Protein AF-0000000072192084 (afdb_homodimer)

Radius of gyration: 26.34 Å; Cα contacts (8 Å, |Δi|>4): 1152; chains: 2; bounding box: 73×74×56 Å

Structure (mmCIF, N/CA/C/O backbone):
data_AF-0000000072192084-model_v1
#
loop_
_entity.id
_entity.type
_entity.pdbx_description
1 polymer 'D-serine dehydratase transcriptional activator'
#
loop_
_atom_site.group_PDB
_atom_site.id
_atom_site.type_symbol
_atom_site.label_atom_id
_atom_site.label_alt_id
_atom_site.label_comp_id
_atom_site.label_asym_id
_atom_site.label_entity_id
_atom_site.label_seq_id
_atom_site.pdbx_PDB_ins_code
_atom_site.Cartn_x
_atom_site.Cartn_y
_atom_site.Cartn_z
_atom_site.occupancy
_atom_site.B_iso_or_equiv
_atom_site.auth_seq_id
_atom_site.auth_comp_id
_atom_site.auth_asym_id
_atom_site.auth_atom_id
_atom_site.pdbx_PDB_model_num
ATOM 1 N N . MET A 1 1 ? 14.867 45.25 11.344 1 29.34 1 MET A N 1
ATOM 2 C CA . MET A 1 1 ? 15.469 44.094 10.703 1 29.34 1 MET A CA 1
ATOM 3 C C . MET A 1 1 ? 16.25 43.25 11.711 1 29.34 1 MET A C 1
ATOM 5 O O . MET A 1 1 ? 17.375 43.625 12.086 1 29.34 1 MET A O 1
ATOM 9 N N . THR A 1 2 ? 15.602 42.5 12.602 1 37.41 2 THR A N 1
ATOM 10 C CA . THR A 1 2 ? 16.219 42.219 13.898 1 37.41 2 THR A CA 1
ATOM 11 C C . THR A 1 2 ? 17.281 41.125 13.766 1 37.41 2 THR A C 1
ATOM 13 O O . THR A 1 2 ? 17.266 40.344 12.82 1 37.41 2 THR A O 1
ATOM 16 N N . LEU A 1 3 ? 18.344 41.156 14.688 1 46.09 3 LEU A N 1
ATOM 17 C CA . LEU A 1 3 ? 19.484 40.25 14.844 1 46.09 3 LEU A CA 1
ATOM 18 C C . LEU A 1 3 ? 19.047 38.781 14.727 1 46.09 3 LEU A C 1
ATOM 20 O O . LEU A 1 3 ? 19.844 37.938 14.312 1 46.09 3 LEU A O 1
ATOM 24 N N . SER A 1 4 ? 17.906 38.469 15.125 1 44.84 4 SER A N 1
ATOM 25 C CA . SER A 1 4 ? 17.391 37.125 15.102 1 44.84 4 SER A CA 1
ATOM 26 C C . SER A 1 4 ? 17.047 36.656 13.688 1 44.84 4 SER A C 1
ATOM 28 O O . SER A 1 4 ? 17.266 35.5 13.32 1 44.84 4 SER A O 1
ATOM 30 N N . ASP A 1 5 ? 16.547 37.5 12.891 1 43.97 5 ASP A N 1
ATOM 31 C CA . ASP A 1 5 ? 16.25 37.219 11.492 1 43.97 5 ASP A CA 1
ATOM 32 C C . ASP A 1 5 ? 17.516 37.062 10.672 1 43.97 5 ASP A C 1
ATOM 34 O O . ASP A 1 5 ? 17.562 36.25 9.742 1 43.97 5 ASP A O 1
ATOM 38 N N . SER A 1 6 ? 18.547 37.812 10.938 1 44.81 6 SER A N 1
ATOM 39 C CA . SER A 1 6 ? 19.844 37.719 10.281 1 44.81 6 SER A CA 1
ATOM 40 C C . SER A 1 6 ? 20.531 36.375 10.609 1 44.81 6 SER A C 1
ATOM 42 O O . SER A 1 6 ? 21.156 35.781 9.742 1 44.81 6 SER A O 1
ATOM 44 N N . LYS A 1 7 ? 20.422 35.906 11.773 1 44.84 7 LYS A N 1
ATOM 45 C CA . LYS A 1 7 ? 20.984 34.625 12.203 1 44.84 7 LYS A CA 1
ATOM 46 C C . LYS A 1 7 ? 20.266 33.469 11.539 1 44.84 7 LYS A C 1
ATOM 48 O O . LYS A 1 7 ? 20.891 32.469 11.172 1 44.84 7 LYS A O 1
ATOM 53 N N . ASN A 1 8 ? 19.031 33.531 11.445 1 41.19 8 ASN A N 1
ATOM 54 C CA . ASN A 1 8 ? 18.266 32.5 10.773 1 41.19 8 ASN A CA 1
ATOM 55 C C . ASN A 1 8 ? 18.578 32.438 9.281 1 41.19 8 ASN A C 1
ATOM 57 O O . ASN A 1 8 ? 18.641 31.359 8.695 1 41.19 8 ASN A O 1
ATOM 61 N N . ARG A 1 9 ? 18.75 33.594 8.609 1 41.06 9 ARG A N 1
ATOM 62 C CA . ARG A 1 9 ? 19.188 33.656 7.219 1 41.06 9 ARG A CA 1
ATOM 63 C C . ARG A 1 9 ? 20.625 33.188 7.078 1 41.06 9 ARG A C 1
ATOM 65 O O . ARG A 1 9 ? 20.984 32.531 6.094 1 41.06 9 ARG A O 1
ATOM 72 N N . GLN A 1 10 ? 21.438 33.625 7.957 1 43.53 10 GLN A N 1
ATOM 73 C CA . GLN A 1 10 ? 22.812 33.125 7.957 1 43.53 10 GLN A CA 1
ATOM 74 C C . GLN A 1 10 ? 22.844 31.609 8.18 1 43.53 10 GLN A C 1
ATOM 76 O O . GLN A 1 10 ? 23.625 30.906 7.543 1 43.53 10 GLN A O 1
ATOM 81 N N . ARG A 1 11 ? 22 31.094 9 1 42.06 11 ARG A N 1
ATOM 82 C CA . ARG A 1 11 ? 21.891 29.656 9.211 1 42.06 11 ARG A CA 1
ATOM 83 C C . ARG A 1 11 ? 21.281 28.969 7.996 1 42.06 11 ARG A C 1
ATOM 85 O O . ARG A 1 11 ? 21.734 27.891 7.602 1 42.06 11 ARG A O 1
ATOM 92 N N . SER A 1 12 ? 20.312 29.5 7.461 1 42 12 SER A N 1
ATOM 93 C CA . SER A 1 12 ? 19.75 28.953 6.23 1 42 12 SER A CA 1
ATOM 94 C C . SER A 1 12 ? 20.766 29.016 5.09 1 42 12 SER A C 1
ATOM 96 O O . SER A 1 12 ? 20.859 28.078 4.281 1 42 12 SER A O 1
ATOM 98 N N . ARG A 1 13 ? 21.453 30.109 4.871 1 43 13 ARG A N 1
ATOM 99 C CA . ARG A 1 13 ? 22.531 30.219 3.898 1 43 13 ARG A CA 1
ATOM 100 C C . ARG A 1 13 ? 23.641 29.219 4.195 1 43 13 ARG A C 1
ATOM 102 O O . ARG A 1 13 ? 24.25 28.672 3.277 1 43 13 ARG A O 1
ATOM 109 N N . SER A 1 14 ? 23.875 29.078 5.441 1 46.94 14 SER A N 1
ATOM 110 C CA . SER A 1 14 ? 24.875 28.078 5.836 1 46.94 14 SER A CA 1
ATOM 111 C C . SER A 1 14 ? 24.406 26.672 5.496 1 46.94 14 SER A C 1
ATOM 113 O O . SER A 1 14 ? 25.203 25.859 5.016 1 46.94 14 SER A O 1
ATOM 115 N N . ILE A 1 15 ? 23.203 26.469 5.695 1 43.28 15 ILE A N 1
ATOM 116 C CA . ILE A 1 15 ? 22.672 25.156 5.348 1 43.28 15 ILE A CA 1
ATOM 117 C C . ILE A 1 15 ? 22.688 24.969 3.834 1 43.28 15 ILE A C 1
ATOM 119 O O . ILE A 1 15 ? 23.078 23.906 3.336 1 43.28 15 ILE A O 1
ATOM 123 N N . ALA A 1 16 ? 22.266 25.969 3.137 1 43.19 16 ALA A N 1
ATOM 124 C CA . ALA A 1 16 ? 22.375 25.891 1.683 1 43.19 16 ALA A CA 1
ATOM 125 C C . ALA A 1 16 ? 23.828 25.719 1.251 1 43.19 16 ALA A C 1
ATOM 127 O O . ALA A 1 16 ? 24.125 24.953 0.326 1 43.19 16 ALA A O 1
ATOM 128 N N . ARG A 1 17 ? 24.719 26.5 1.819 1 44.59 17 ARG A N 1
ATOM 129 C CA . ARG A 1 17 ? 26.141 26.344 1.537 1 44.59 17 ARG A CA 1
ATOM 130 C C . ARG A 1 17 ? 26.625 24.922 1.872 1 44.59 17 ARG A C 1
ATOM 132 O O . ARG A 1 17 ? 27.391 24.328 1.119 1 44.59 17 ARG A O 1
ATOM 139 N N . VAL A 1 18 ? 26.219 24.484 3 1 47.44 18 VAL A N 1
ATOM 140 C CA . VAL A 1 18 ? 26.594 23.125 3.393 1 47.44 18 VAL A CA 1
ATOM 141 C C . VAL A 1 18 ? 26.078 22.125 2.359 1 47.44 18 VAL A C 1
ATOM 143 O O . VAL A 1 18 ? 26.797 21.203 1.958 1 47.44 18 VAL A O 1
ATOM 146 N N . LEU A 1 19 ? 24.906 22.406 1.882 1 48.56 19 LEU A N 1
ATOM 147 C CA . LEU A 1 19 ? 24.297 21.484 0.919 1 48.56 19 LEU A CA 1
ATOM 148 C C . LEU A 1 19 ? 24.891 21.688 -0.47 1 48.56 19 LEU A C 1
ATOM 150 O O . LEU A 1 19 ? 24.859 20.797 -1.309 1 48.56 19 LEU A O 1
ATOM 154 N N . ASN A 1 20 ? 25.5 22.844 -0.678 1 44.41 20 ASN A N 1
ATOM 155 C CA . ASN A 1 20 ? 26.156 23.141 -1.949 1 44.41 20 ASN A CA 1
ATOM 156 C C . ASN A 1 20 ? 27.656 22.828 -1.895 1 44.41 20 ASN A C 1
ATOM 158 O O . ASN A 1 20 ? 28.328 22.844 -2.924 1 44.41 20 ASN A O 1
ATOM 162 N N . ASP A 1 21 ? 28.188 22.781 -0.711 1 47.84 21 ASP A N 1
ATOM 163 C CA . ASP A 1 21 ? 29.609 22.5 -0.53 1 47.84 21 ASP A CA 1
ATOM 164 C C . ASP A 1 21 ? 29.891 21 -0.552 1 47.84 21 ASP A C 1
ATOM 166 O O . ASP A 1 21 ? 29.297 20.25 0.234 1 47.84 21 ASP A O 1
ATOM 170 N N . ASP A 1 22 ? 30.656 20.594 -1.551 1 53.31 22 ASP A N 1
ATOM 171 C CA . ASP A 1 22 ? 31.031 19.188 -1.753 1 53.31 22 ASP A CA 1
ATOM 172 C C . ASP A 1 22 ? 31.516 18.562 -0.451 1 53.31 22 ASP A C 1
ATOM 174 O O . ASP A 1 22 ? 31.172 17.406 -0.144 1 53.31 22 ASP A O 1
ATOM 178 N N . ALA A 1 23 ? 32.375 19.359 0.241 1 59 23 ALA A N 1
ATOM 179 C CA . ALA A 1 23 ? 32.938 18.828 1.484 1 59 23 ALA A CA 1
ATOM 180 C C . ALA A 1 23 ? 31.844 18.578 2.516 1 59 23 ALA A C 1
ATOM 182 O O . ALA A 1 23 ? 31.891 17.562 3.225 1 59 23 ALA A O 1
ATOM 183 N N . SER A 1 24 ? 30.922 19.453 2.543 1 61.56 24 SER A N 1
ATOM 184 C CA . SER A 1 24 ? 29.844 19.328 3.506 1 61.56 24 SER A CA 1
ATOM 185 C C . SER A 1 24 ? 28.938 18.141 3.156 1 61.56 24 SER A C 1
ATOM 187 O O . SER A 1 24 ? 28.484 17.406 4.047 1 61.56 24 SER A O 1
ATOM 189 N N . LEU A 1 25 ? 28.859 17.953 1.891 1 59.41 25 LEU A N 1
ATOM 190 C CA . LEU A 1 25 ? 28.047 16.812 1.465 1 59.41 25 LEU A CA 1
ATOM 191 C C . LEU A 1 25 ? 28.75 15.5 1.812 1 59.41 25 LEU A C 1
ATOM 193 O O . LEU A 1 25 ? 28.078 14.539 2.217 1 59.41 25 LEU A O 1
ATOM 197 N N . ILE A 1 26 ? 30.047 15.516 1.639 1 63.47 26 ILE A N 1
ATOM 198 C CA . ILE A 1 26 ? 30.828 14.344 2.006 1 63.47 26 ILE A CA 1
ATOM 199 C C . ILE A 1 26 ? 30.734 14.109 3.514 1 63.47 26 ILE A C 1
ATOM 201 O O . ILE A 1 26 ? 30.641 12.969 3.967 1 63.47 26 ILE A O 1
ATOM 205 N N . ASN A 1 27 ? 30.781 15.242 4.281 1 74.62 27 ASN A N 1
ATOM 206 C CA . ASN A 1 27 ? 30.672 15.117 5.73 1 74.62 27 ASN A CA 1
ATOM 207 C C . ASN A 1 27 ? 29.312 14.609 6.156 1 74.62 27 ASN A C 1
ATOM 209 O O . ASN A 1 27 ? 29.203 13.812 7.09 1 74.62 27 ASN A O 1
ATOM 213 N N . ILE A 1 28 ? 28.375 15.062 5.363 1 69.94 28 ILE A N 1
ATOM 214 C CA . ILE A 1 28 ? 27.031 14.578 5.668 1 69.94 28 ILE A CA 1
ATOM 215 C C . ILE A 1 28 ? 26.938 13.086 5.363 1 69.94 28 ILE A C 1
ATOM 217 O O . ILE A 1 28 ? 26.344 12.328 6.133 1 69.94 28 ILE A O 1
ATOM 221 N N . LYS A 1 29 ? 27.531 12.742 4.246 1 67.31 29 LYS A N 1
ATOM 222 C CA . LYS A 1 29 ? 27.594 11.32 3.922 1 67.31 29 LYS A CA 1
ATOM 223 C C . LYS A 1 29 ? 28.344 10.547 5.004 1 67.31 29 LYS A C 1
ATOM 225 O O . LYS A 1 29 ? 27.906 9.477 5.422 1 67.31 29 LYS A O 1
ATOM 230 N N . THR A 1 30 ? 29.484 11.094 5.414 1 74.94 30 THR A N 1
ATOM 231 C CA . THR A 1 30 ? 30.266 10.461 6.469 1 74.94 30 THR A CA 1
ATOM 232 C C . THR A 1 30 ? 29.438 10.281 7.734 1 74.94 30 THR A C 1
ATOM 234 O O . THR A 1 30 ? 29.469 9.219 8.352 1 74.94 30 THR A O 1
ATOM 237 N N . PHE A 1 31 ? 28.672 11.297 8.102 1 81.69 31 PHE A N 1
ATOM 238 C CA . PHE A 1 31 ? 27.781 11.234 9.258 1 81.69 31 PHE A CA 1
ATOM 239 C C . PHE A 1 31 ? 26.75 10.117 9.094 1 81.69 31 PHE A C 1
ATOM 241 O O . PHE A 1 31 ? 26.547 9.312 10 1 81.69 31 PHE A O 1
ATOM 248 N N . ALA A 1 32 ? 26.234 10.219 7.938 1 71.69 32 ALA A N 1
ATOM 249 C CA . ALA A 1 32 ? 25.156 9.242 7.707 1 71.69 32 ALA A CA 1
ATOM 250 C C . ALA A 1 32 ? 25.688 7.816 7.82 1 71.69 32 ALA A C 1
ATOM 252 O O . ALA A 1 32 ? 25.031 6.945 8.391 1 71.69 32 ALA A O 1
ATOM 253 N N . ILE A 1 33 ? 26.844 7.527 7.371 1 71.12 33 ILE A N 1
ATOM 254 C CA . ILE A 1 33 ? 27.469 6.207 7.43 1 71.12 33 ILE A CA 1
ATOM 255 C C . ILE A 1 33 ? 27.844 5.883 8.867 1 71.12 33 ILE A C 1
ATOM 257 O O . ILE A 1 33 ? 27.609 4.77 9.344 1 71.12 33 ILE A O 1
ATOM 261 N N . ALA A 1 34 ? 28.375 6.824 9.539 1 79.81 34 ALA A N 1
ATOM 262 C CA . ALA A 1 34 ? 28.734 6.621 10.945 1 79.81 34 ALA A CA 1
ATOM 263 C C . ALA A 1 34 ? 27.484 6.352 11.789 1 79.81 34 ALA A C 1
ATOM 265 O O . ALA A 1 34 ? 27.516 5.52 12.703 1 79.81 34 ALA A O 1
ATOM 266 N N . ALA A 1 35 ? 26.484 7.105 11.469 1 77.31 35 ALA A N 1
ATOM 267 C CA . ALA A 1 35 ? 25.234 6.945 12.203 1 77.31 35 ALA A CA 1
ATOM 268 C C . ALA A 1 35 ? 24.625 5.566 11.953 1 77.31 35 ALA A C 1
ATOM 270 O O . ALA A 1 35 ? 23.984 4.996 12.836 1 77.31 35 ALA A O 1
ATOM 271 N N . ARG A 1 36 ? 24.844 5.168 10.75 1 68.38 36 ARG A N 1
ATOM 272 C CA . ARG A 1 36 ? 24.375 3.842 10.375 1 68.38 36 ARG A CA 1
ATOM 273 C C . ARG A 1 36 ? 25.094 2.754 11.156 1 68.38 36 ARG A C 1
ATOM 275 O O . ARG A 1 36 ? 24.484 1.812 11.648 1 68.38 36 ARG A O 1
ATOM 282 N N . TYR A 1 37 ? 26.344 2.826 11.336 1 68.88 37 TYR A N 1
ATOM 283 C CA . TYR A 1 37 ? 27.172 1.812 11.969 1 68.88 37 TYR A CA 1
ATOM 284 C C . TYR A 1 37 ? 27.281 2.051 13.477 1 68.88 37 TYR A C 1
ATOM 286 O O . TYR A 1 37 ? 27.703 1.162 14.219 1 68.88 37 TYR A O 1
ATOM 294 N N . MET A 1 38 ? 26.844 3.115 13.844 1 75.44 38 MET A N 1
ATOM 295 C CA . MET A 1 38 ? 27 3.564 15.219 1 75.44 38 MET A CA 1
ATOM 296 C C . MET A 1 38 ? 28.406 3.273 15.742 1 75.44 38 MET A C 1
ATOM 298 O O . MET A 1 38 ? 28.578 2.883 16.891 1 75.44 38 MET A O 1
ATOM 302 N N . SER A 1 39 ? 29.344 3.232 14.891 1 78.88 39 SER A N 1
ATOM 303 C CA . SER A 1 39 ? 30.766 3.043 15.156 1 78.88 39 SER A CA 1
ATOM 304 C C . SER A 1 39 ? 31.625 3.84 14.18 1 78.88 39 SER A C 1
ATOM 306 O O . SER A 1 39 ? 31.531 3.654 12.969 1 78.88 39 SER A O 1
ATOM 308 N N . PHE A 1 40 ? 32.5 4.699 14.719 1 83.69 40 PHE A N 1
ATOM 309 C CA . PHE A 1 40 ? 33.375 5.492 13.867 1 83.69 40 PHE A CA 1
ATOM 310 C C . PHE A 1 40 ? 34.438 4.609 13.203 1 83.69 40 PHE A C 1
ATOM 312 O O . PHE A 1 40 ? 34.781 4.836 12.047 1 83.69 40 PHE A O 1
ATOM 319 N N . LYS A 1 41 ? 34.781 3.553 13.953 1 83.56 41 LYS A N 1
ATOM 320 C CA . LYS A 1 41 ? 35.75 2.609 13.391 1 83.56 41 LYS A CA 1
ATOM 321 C C . LYS A 1 41 ? 35.125 1.85 12.211 1 83.56 41 LYS A C 1
ATOM 323 O O . LYS A 1 41 ? 35.781 1.719 11.164 1 83.56 41 LYS A O 1
ATOM 328 N N . ALA A 1 42 ? 33.969 1.425 12.398 1 80.12 42 ALA A N 1
ATOM 329 C CA . ALA A 1 42 ? 33.281 0.681 11.344 1 80.12 42 ALA A CA 1
ATOM 330 C C . ALA A 1 42 ? 32.969 1.579 10.156 1 80.12 42 ALA A C 1
ATOM 332 O O . ALA A 1 42 ? 33.125 1.158 9 1 80.12 42 ALA A O 1
ATOM 333 N N . ALA A 1 43 ? 32.594 2.77 10.391 1 78.88 43 ALA A N 1
ATOM 334 C CA . ALA A 1 43 ? 32.344 3.744 9.336 1 78.88 43 ALA A CA 1
ATOM 335 C C . ALA A 1 43 ? 33.594 4.051 8.555 1 78.88 43 ALA A C 1
ATOM 337 O O . ALA A 1 43 ? 33.562 4.16 7.324 1 78.88 43 ALA A O 1
ATOM 338 N N . ALA A 1 44 ? 34.625 4.105 9.266 1 84.19 44 ALA A N 1
ATOM 339 C CA . ALA A 1 44 ? 35.938 4.375 8.641 1 84.19 44 ALA A CA 1
ATOM 340 C C . ALA A 1 44 ? 36.312 3.256 7.676 1 84.19 44 ALA A C 1
ATOM 342 O O . ALA A 1 44 ? 36.75 3.52 6.551 1 84.19 44 ALA A O 1
ATOM 343 N N . ARG A 1 45 ? 36.125 2.1 8.148 1 77.19 45 ARG A N 1
ATOM 344 C CA . ARG A 1 45 ? 36.406 0.938 7.312 1 77.19 45 ARG A CA 1
ATOM 345 C C . ARG A 1 45 ? 35.531 0.945 6.055 1 77.19 45 ARG A C 1
ATOM 347 O O . ARG A 1 45 ? 36.031 0.687 4.957 1 77.19 45 ARG A O 1
ATOM 354 N N . HIS A 1 46 ? 34.375 1.35 6.242 1 71.56 46 HIS A N 1
ATOM 355 C CA . HIS A 1 46 ? 33.406 1.367 5.137 1 71.56 46 HIS A CA 1
ATOM 356 C C . HIS A 1 46 ? 33.75 2.467 4.137 1 71.56 46 HIS A C 1
ATOM 358 O O . HIS A 1 46 ? 33.625 2.273 2.926 1 71.56 46 HIS A O 1
ATOM 364 N N . LEU A 1 47 ? 34.188 3.52 4.543 1 70.62 47 LEU A N 1
ATOM 365 C CA . LEU A 1 47 ? 34.469 4.695 3.723 1 70.62 47 LEU A CA 1
ATOM 366 C C . LEU A 1 47 ? 35.875 4.695 3.199 1 70.62 47 LEU A C 1
ATOM 368 O O . LEU A 1 47 ? 36.25 5.539 2.377 1 70.62 47 LEU A O 1
ATOM 372 N N . GLY A 1 48 ? 36.656 3.658 3.682 1 78.88 48 GLY A N 1
ATOM 373 C CA . GLY A 1 48 ? 38.094 3.662 3.328 1 78.88 48 GLY A CA 1
ATOM 374 C C . GLY A 1 48 ? 38.844 4.832 3.926 1 78.88 48 GLY A C 1
ATOM 375 O O . GLY A 1 48 ? 39.719 5.414 3.27 1 78.88 48 GLY A O 1
ATOM 376 N N . LEU A 1 49 ? 38.406 5.188 5.027 1 81.56 49 LEU A N 1
ATOM 377 C CA . LEU A 1 49 ? 39 6.297 5.746 1 81.56 49 LEU A CA 1
ATOM 378 C C . LEU A 1 49 ? 39.594 5.828 7.078 1 81.56 49 LEU A C 1
ATOM 380 O O . LEU A 1 49 ? 39.344 4.691 7.496 1 81.56 49 LEU A O 1
ATOM 384 N N . THR A 1 50 ? 40.469 6.625 7.684 1 84.12 50 THR A N 1
ATOM 385 C CA . THR A 1 50 ? 40.875 6.387 9.062 1 84.12 50 THR A CA 1
ATOM 386 C C . THR A 1 50 ? 39.781 6.855 10.031 1 84.12 50 THR A C 1
ATOM 388 O O . THR A 1 50 ? 39 7.723 9.695 1 84.12 50 THR A O 1
ATOM 391 N N . SER A 1 51 ? 39.781 6.16 11.125 1 87.56 51 SER A N 1
ATOM 392 C CA . SER A 1 51 ? 38.844 6.562 12.156 1 87.56 51 SER A CA 1
ATOM 393 C C . SER A 1 51 ? 39 8.031 12.523 1 87.56 51 SER A C 1
ATOM 395 O O . SER A 1 51 ? 38.031 8.711 12.852 1 87.56 51 SER A O 1
ATOM 397 N N . GLY A 1 52 ? 40.219 8.461 12.492 1 88.38 52 GLY A N 1
ATOM 398 C CA . GLY A 1 52 ? 40.5 9.875 12.742 1 88.38 52 GLY A CA 1
ATOM 399 C C . GLY A 1 52 ? 39.844 10.789 11.719 1 88.38 52 GLY A C 1
ATOM 400 O O . GLY A 1 52 ? 39.281 11.828 12.07 1 88.38 52 GLY A O 1
ATOM 401 N N . ALA A 1 53 ? 39.938 10.414 10.477 1 83.75 53 ALA A N 1
ATOM 402 C CA . ALA A 1 53 ? 39.344 11.195 9.391 1 83.75 53 ALA A CA 1
ATOM 403 C C . ALA A 1 53 ? 37.844 11.258 9.523 1 83.75 53 ALA A C 1
ATOM 405 O O . ALA A 1 53 ? 37.219 12.312 9.305 1 83.75 53 ALA A O 1
ATOM 406 N N . VAL A 1 54 ? 37.281 10.156 9.867 1 87.5 54 VAL A N 1
ATOM 407 C CA . VAL A 1 54 ? 35.844 10.117 10.086 1 87.5 54 VAL A CA 1
ATOM 408 C C . VAL A 1 54 ? 35.469 11.055 11.234 1 87.5 54 VAL A C 1
ATOM 410 O O . VAL A 1 54 ? 34.531 11.844 11.125 1 87.5 54 VAL A O 1
ATOM 413 N N . SER A 1 55 ? 36.219 10.969 12.297 1 87.5 55 SER A N 1
ATOM 414 C CA . SER A 1 55 ? 36 11.828 13.453 1 87.5 55 SER A CA 1
ATOM 415 C C . SER A 1 55 ? 36.125 13.297 13.086 1 87.5 55 SER A C 1
ATOM 417 O O . SER A 1 55 ? 35.312 14.125 13.516 1 87.5 55 SER A O 1
ATOM 419 N N . HIS A 1 56 ? 37.062 13.539 12.328 1 88.19 56 HIS A N 1
ATOM 420 C CA . HIS A 1 56 ? 37.312 14.914 11.914 1 88.19 56 HIS A CA 1
ATOM 421 C C . HIS A 1 56 ? 36.188 15.438 11.031 1 88.19 56 HIS A C 1
ATOM 423 O O . HIS A 1 56 ? 35.75 16.578 11.188 1 88.19 56 HIS A O 1
ATOM 429 N N . ARG A 1 57 ? 35.781 14.664 10.062 1 83.31 57 ARG A N 1
ATOM 430 C CA . ARG A 1 57 ? 34.688 15.055 9.172 1 83.31 57 ARG A CA 1
ATOM 431 C C . ARG A 1 57 ? 33.406 15.328 9.953 1 83.31 57 ARG A C 1
ATOM 433 O O . ARG A 1 57 ? 32.688 16.297 9.672 1 83.31 57 ARG A O 1
ATOM 440 N N . ILE A 1 58 ? 33.156 14.453 10.906 1 86.5 58 ILE A N 1
ATOM 441 C CA . ILE A 1 58 ? 31.969 14.586 11.719 1 86.5 58 ILE A CA 1
ATOM 442 C C . ILE A 1 58 ? 32.062 15.844 12.586 1 86.5 58 ILE A C 1
ATOM 444 O O . ILE A 1 58 ? 31.094 16.594 12.695 1 86.5 58 ILE A O 1
ATOM 448 N N . ALA A 1 59 ? 33.219 16.016 13.148 1 86.38 59 ALA A N 1
ATOM 449 C CA . ALA A 1 59 ? 33.438 17.203 13.969 1 86.38 59 ALA A CA 1
ATOM 450 C C . ALA A 1 59 ? 33.281 18.484 13.141 1 86.38 59 ALA A C 1
ATOM 452 O O . ALA A 1 59 ? 32.688 19.453 13.617 1 86.38 59 ALA A O 1
ATOM 453 N N . ARG A 1 60 ? 33.812 18.406 11.992 1 82.12 60 ARG A N 1
ATOM 454 C CA . ARG A 1 60 ? 33.688 19.547 11.094 1 82.12 60 ARG A CA 1
ATOM 455 C C . ARG A 1 60 ? 32.219 19.812 10.75 1 82.12 60 ARG A C 1
ATOM 457 O O . ARG A 1 60 ? 31.766 20.953 10.727 1 82.12 60 ARG A O 1
ATOM 464 N N . LEU A 1 61 ? 31.516 18.781 10.406 1 78.88 61 LEU A N 1
ATOM 465 C CA . LEU A 1 61 ? 30.094 18.906 10.086 1 78.88 61 LEU A CA 1
ATOM 466 C C . LEU A 1 61 ? 29.328 19.469 11.266 1 78.88 61 LEU A C 1
ATOM 468 O O . LEU A 1 61 ? 28.5 20.375 11.094 1 78.88 61 LEU A O 1
ATOM 472 N N . GLU A 1 62 ? 29.609 18.953 12.445 1 82.25 62 GLU A N 1
ATOM 473 C CA . GLU A 1 62 ? 28.938 19.422 13.656 1 82.25 62 GLU A CA 1
ATOM 474 C C . GLU A 1 62 ? 29.234 20.891 13.922 1 82.25 62 GLU A C 1
ATOM 476 O O . GLU A 1 62 ? 28.359 21.656 14.328 1 82.25 62 GLU A O 1
ATOM 481 N N . LYS A 1 63 ? 30.438 21.234 13.633 1 80.56 63 LYS A N 1
ATOM 482 C CA . LYS A 1 63 ? 30.844 22.625 13.773 1 80.56 63 LYS A CA 1
ATOM 483 C C . LYS A 1 63 ? 30.094 23.516 12.781 1 80.56 63 LYS A C 1
ATOM 485 O O . LYS A 1 63 ? 29.625 24.594 13.141 1 80.56 63 LYS A O 1
ATOM 490 N N . GLU A 1 64 ? 30.062 23 11.586 1 71.94 64 GLU A N 1
ATOM 491 C CA . GLU A 1 64 ? 29.375 23.766 10.539 1 71.94 64 GLU A CA 1
ATOM 492 C C . GLU A 1 64 ? 27.891 23.922 10.859 1 71.94 64 GLU A C 1
ATOM 494 O O . GLU A 1 64 ? 27.312 24.984 10.594 1 71.94 64 GLU A O 1
ATOM 499 N N . LEU A 1 65 ? 27.359 22.859 11.398 1 69.69 65 LEU A N 1
ATOM 500 C CA . LEU A 1 65 ? 25.938 22.859 11.688 1 69.69 65 LEU A CA 1
ATOM 501 C C . LEU A 1 65 ? 25.641 23.562 13.008 1 69.69 65 LEU A C 1
ATOM 503 O O . LEU A 1 65 ? 24.531 24.016 13.242 1 69.69 65 LEU A O 1
ATOM 507 N N . GLY A 1 66 ? 26.672 23.609 13.875 1 71 66 GLY A N 1
ATOM 508 C CA . GLY A 1 66 ? 26.562 24.297 15.148 1 71 66 GLY A CA 1
ATOM 509 C C . GLY A 1 66 ? 25.953 23.438 16.234 1 71 66 GLY A C 1
ATOM 510 O O . GLY A 1 66 ? 25.562 23.953 17.297 1 71 66 GLY A O 1
ATOM 511 N N . PHE A 1 67 ? 25.688 22.188 15.992 1 72.88 67 PHE A N 1
ATOM 512 C CA . PHE A 1 67 ? 25.188 21.281 17.016 1 72.88 67 PHE A CA 1
ATOM 513 C C . PHE A 1 67 ? 25.75 19.875 16.812 1 72.88 67 PHE A C 1
ATOM 515 O O . PHE A 1 67 ? 26.078 19.484 15.695 1 72.88 67 PHE A O 1
ATOM 522 N N . PRO A 1 68 ? 25.844 19.109 17.969 1 81.12 68 PRO A N 1
ATOM 523 C CA . PRO A 1 68 ? 26.375 17.75 17.875 1 81.12 68 PRO A CA 1
ATOM 524 C C . PRO A 1 68 ? 25.375 16.781 17.234 1 81.12 68 PRO A C 1
ATOM 526 O O . PRO A 1 68 ? 24.172 16.969 17.344 1 81.12 68 PRO A O 1
ATOM 529 N N . LEU A 1 69 ? 26.016 15.906 16.484 1 82.81 69 LEU A N 1
ATOM 530 C CA . LEU A 1 69 ? 25.203 14.867 15.859 1 82.81 69 LEU A CA 1
ATOM 531 C C . LEU A 1 69 ? 25.359 13.539 16.609 1 82.81 69 LEU A C 1
ATOM 533 O O . LEU A 1 69 ? 24.484 12.672 16.5 1 82.81 69 LEU A O 1
ATOM 537 N N . PHE A 1 70 ? 26.438 13.367 17.312 1 86.19 70 PHE A N 1
ATOM 538 C CA . PHE A 1 70 ? 26.703 12.18 18.109 1 86.19 70 PHE A CA 1
ATOM 539 C C . PHE A 1 70 ? 26.922 12.547 19.578 1 86.19 70 PHE A C 1
ATOM 541 O O . PHE A 1 70 ? 27.453 13.617 19.875 1 86.19 70 PHE A O 1
ATOM 548 N N . ASN A 1 71 ? 26.297 11.648 20.391 1 80.06 71 ASN A N 1
ATOM 549 C CA . ASN A 1 71 ? 26.719 11.68 21.797 1 80.06 71 ASN A CA 1
ATOM 550 C C . ASN A 1 71 ? 28.016 10.891 22 1 80.06 71 ASN A C 1
ATOM 552 O O . ASN A 1 71 ? 28.109 9.727 21.594 1 80.06 71 ASN A O 1
ATOM 556 N N . ARG A 1 72 ? 29.141 11.508 22.109 1 62.78 72 ARG A N 1
ATOM 557 C CA . ARG A 1 72 ? 30.422 10.828 22.266 1 62.78 72 ARG A CA 1
ATOM 558 C C . ARG A 1 72 ? 30.672 10.469 23.734 1 62.78 72 ARG A C 1
ATOM 560 O O . ARG A 1 72 ? 31.094 11.312 24.531 1 62.78 72 ARG A O 1
ATOM 567 N N . LEU A 1 73 ? 29.875 9.57 24.188 1 59.78 73 LEU A N 1
ATOM 568 C CA . LEU A 1 73 ? 30.25 9.078 25.516 1 59.78 73 LEU A CA 1
ATOM 569 C C . LEU A 1 73 ? 31.438 8.117 25.422 1 59.78 73 LEU A C 1
ATOM 571 O O . LEU A 1 73 ? 31.734 7.602 24.344 1 59.78 73 LEU A O 1
ATOM 575 N N . THR A 1 74 ? 32.344 7.902 26.484 1 56.62 74 THR A N 1
ATOM 576 C CA . THR A 1 74 ? 33.594 7.125 26.562 1 56.62 74 THR A CA 1
ATOM 577 C C . THR A 1 74 ? 33.406 5.754 25.922 1 56.62 74 THR A C 1
ATOM 579 O O . THR A 1 74 ? 34.344 5.227 25.312 1 56.62 74 THR A O 1
ATOM 582 N N . ARG A 1 75 ? 32.25 4.992 26.078 1 57.16 75 ARG A N 1
ATOM 583 C CA . ARG A 1 75 ? 32.219 3.584 25.688 1 57.16 75 ARG A CA 1
ATOM 584 C C . ARG A 1 75 ? 31.172 3.34 24.609 1 57.16 75 ARG A C 1
ATOM 586 O O . ARG A 1 75 ? 31.062 2.229 24.078 1 57.16 75 ARG A O 1
ATOM 593 N N . ALA A 1 76 ? 30.328 4.355 24.234 1 62.06 76 ALA A N 1
ATOM 594 C CA . ALA A 1 76 ? 29.328 4.008 23.219 1 62.06 76 ALA A CA 1
ATOM 595 C C . ALA A 1 76 ? 28.953 5.227 22.375 1 62.06 76 ALA A C 1
ATOM 597 O O . ALA A 1 76 ? 28.891 6.348 22.891 1 62.06 76 ALA A O 1
ATOM 598 N N . VAL A 1 77 ? 28.938 5.121 20.906 1 70.62 77 VAL A N 1
ATOM 599 C CA . VAL A 1 77 ? 28.516 6.16 19.969 1 70.62 77 VAL A CA 1
ATOM 600 C C . VAL A 1 77 ? 27 6.125 19.797 1 70.62 77 VAL A C 1
ATOM 602 O O . VAL A 1 77 ? 26.422 5.066 19.562 1 70.62 77 VAL A O 1
ATOM 605 N N . SER A 1 78 ? 26.344 7.168 20.281 1 79.75 78 SER A N 1
ATOM 606 C CA . SER A 1 78 ? 24.906 7.305 20.047 1 79.75 78 SER A CA 1
ATOM 607 C C . SER A 1 78 ? 24.594 8.633 19.359 1 79.75 78 SER A C 1
ATOM 609 O O . SER A 1 78 ? 25.391 9.57 19.406 1 79.75 78 SER A O 1
ATOM 611 N N . LEU A 1 79 ? 23.516 8.656 18.641 1 78 79 LEU A N 1
ATOM 612 C CA . LEU A 1 79 ? 23.109 9.875 17.953 1 78 79 LEU A CA 1
ATOM 613 C C . LEU A 1 79 ? 22.406 10.836 18.906 1 78 79 LEU A C 1
ATOM 615 O O . LEU A 1 79 ? 21.688 10.398 19.812 1 78 79 LEU A O 1
ATOM 619 N N . THR A 1 80 ? 22.703 12.172 18.781 1 76.06 80 THR A N 1
ATOM 620 C CA . THR A 1 80 ? 21.859 13.195 19.391 1 76.06 80 THR A CA 1
ATOM 621 C C . THR A 1 80 ? 20.5 13.25 18.703 1 76.06 80 THR A C 1
ATOM 623 O O . THR A 1 80 ? 20.328 12.695 17.609 1 76.06 80 THR A O 1
ATOM 626 N N . PRO A 1 81 ? 19.547 13.867 19.312 1 64 81 PRO A N 1
ATOM 627 C CA . PRO A 1 81 ? 18.25 14.039 18.625 1 64 81 PRO A CA 1
ATOM 628 C C . PRO A 1 81 ? 18.391 14.727 17.266 1 64 81 PRO A C 1
ATOM 630 O O . PRO A 1 81 ? 17.719 14.344 16.312 1 64 81 PRO A O 1
ATOM 633 N N . GLU A 1 82 ? 19.25 15.688 17.203 1 65.06 82 GLU A N 1
ATOM 634 C CA . GLU A 1 82 ? 19.531 16.375 15.945 1 65.06 82 GLU A CA 1
ATOM 635 C C . GLU A 1 82 ? 20.188 15.43 14.938 1 65.06 82 GLU A C 1
ATOM 637 O O . GLU A 1 82 ? 19.875 15.484 13.742 1 65.06 82 GLU A O 1
ATOM 642 N N . GLY A 1 83 ? 21.062 14.609 15.484 1 73.25 83 GLY A N 1
ATOM 643 C CA . GLY A 1 83 ? 21.703 13.609 14.641 1 73.25 83 GLY A CA 1
ATOM 644 C C . GLY A 1 83 ? 20.703 12.625 14.039 1 73.25 83 GLY A C 1
ATOM 645 O O . GLY A 1 83 ? 20.812 12.273 12.859 1 73.25 83 GLY A O 1
ATOM 646 N N . GLU A 1 84 ? 19.828 12.25 14.797 1 67.12 84 GLU A N 1
ATOM 647 C CA . GLU A 1 84 ? 18.797 11.328 14.328 1 67.12 84 GLU A CA 1
ATOM 648 C C . GLU A 1 84 ? 17.953 11.961 13.227 1 67.12 84 GLU A C 1
ATOM 650 O O . GLU A 1 84 ? 17.672 11.328 12.211 1 67.12 84 GLU A O 1
ATOM 655 N N . ARG A 1 85 ? 17.609 13.141 13.414 1 59.62 85 ARG A N 1
ATOM 656 C CA . ARG A 1 85 ? 16.797 13.852 12.43 1 59.62 85 ARG A CA 1
ATOM 657 C C . ARG A 1 85 ? 17.562 14.031 11.125 1 59.62 85 ARG A C 1
ATOM 659 O O . ARG A 1 85 ? 17.016 13.836 10.039 1 59.62 85 ARG A O 1
ATOM 666 N N . LEU A 1 86 ? 18.828 14.461 11.305 1 63.72 86 LEU A N 1
ATOM 667 C CA . LEU A 1 86 ? 19.625 14.68 10.109 1 63.72 86 LEU A CA 1
ATOM 668 C C . LEU A 1 86 ? 19.859 13.367 9.367 1 63.72 86 LEU A C 1
ATOM 670 O O . LEU A 1 86 ? 19.844 13.328 8.141 1 63.72 86 LEU A O 1
ATOM 674 N N . ARG A 1 87 ? 20.141 12.391 10.172 1 64 87 ARG A N 1
ATOM 675 C CA . ARG A 1 87 ? 20.297 11.07 9.562 1 64 87 ARG A CA 1
ATOM 676 C C . ARG A 1 87 ? 19.078 10.695 8.75 1 64 87 ARG A C 1
ATOM 678 O O . ARG A 1 87 ? 19.188 10.266 7.598 1 64 87 ARG A O 1
ATOM 685 N N . ASP A 1 88 ? 18.047 10.93 9.305 1 56.44 88 ASP A N 1
ATOM 686 C CA . ASP A 1 88 ? 16.797 10.555 8.656 1 56.44 88 ASP A CA 1
ATOM 687 C C . ASP A 1 88 ? 16.562 11.375 7.387 1 56.44 88 ASP A C 1
ATOM 689 O O . ASP A 1 88 ? 16.156 10.836 6.355 1 56.44 88 ASP A O 1
ATOM 693 N N . VAL A 1 89 ? 16.875 12.633 7.441 1 53.16 89 VAL A N 1
ATOM 694 C CA . VAL A 1 89 ? 16.734 13.523 6.293 1 53.16 89 VAL A CA 1
ATOM 695 C C . VAL A 1 89 ? 17.75 13.133 5.215 1 53.16 89 VAL A C 1
ATOM 697 O O . VAL A 1 89 ? 17.422 13.109 4.027 1 53.16 89 VAL A O 1
ATOM 700 N N . TYR A 1 90 ? 18.953 12.852 5.637 1 51.5 90 TYR A N 1
ATOM 701 C CA . TYR A 1 90 ? 19.984 12.438 4.703 1 51.5 90 TYR A CA 1
ATOM 702 C C . TYR A 1 90 ? 19.609 11.141 4 1 51.5 90 TYR A C 1
ATOM 704 O O . TYR A 1 90 ? 19.719 11.031 2.775 1 51.5 90 TYR A O 1
ATOM 712 N N . LEU A 1 91 ? 19.234 10.234 4.785 1 49.28 91 LEU A N 1
ATOM 713 C CA . LEU A 1 91 ? 18.906 8.93 4.215 1 49.28 91 LEU A CA 1
ATOM 714 C C . LEU A 1 91 ? 17.781 9.055 3.193 1 49.28 91 LEU A C 1
ATOM 716 O O . LEU A 1 91 ? 17.844 8.445 2.119 1 49.28 91 LEU A O 1
ATOM 720 N N . ASN A 1 92 ? 16.953 9.836 3.529 1 49.03 92 ASN A N 1
ATOM 721 C CA . ASN A 1 92 ? 15.859 10.078 2.594 1 49.03 92 ASN A CA 1
ATOM 722 C C . ASN A 1 92 ? 16.328 10.828 1.356 1 49.03 92 ASN A C 1
ATOM 724 O O . ASN A 1 92 ? 15.938 10.508 0.235 1 49.03 92 ASN A O 1
ATOM 728 N N . ALA A 1 93 ? 17.094 11.836 1.612 1 47.5 93 ALA A N 1
ATOM 729 C CA . ALA A 1 93 ? 17.641 12.633 0.514 1 47.5 93 ALA A CA 1
ATOM 730 C C . ALA A 1 93 ? 18.609 11.82 -0.336 1 47.5 93 ALA A C 1
ATOM 732 O O . ALA A 1 93 ? 18.562 11.883 -1.567 1 47.5 93 ALA A O 1
ATOM 733 N N . PHE A 1 94 ? 19.516 11.148 0.293 1 44.53 94 PHE A N 1
ATOM 734 C CA . PHE A 1 94 ? 20.5 10.375 -0.444 1 44.53 94 PHE A CA 1
ATOM 735 C C . PHE A 1 94 ? 19.844 9.219 -1.182 1 44.53 94 PHE A C 1
ATOM 737 O O . PHE A 1 94 ? 20.25 8.859 -2.287 1 44.53 94 PHE A O 1
ATOM 744 N N . GLN A 1 95 ? 18.938 8.602 -0.49 1 43.69 95 GLN A N 1
ATOM 745 C CA . GLN A 1 95 ? 18.188 7.602 -1.252 1 43.69 95 GLN A CA 1
ATOM 746 C C . GLN A 1 95 ? 17.609 8.203 -2.529 1 43.69 95 GLN A C 1
ATOM 748 O O . GLN A 1 95 ? 17.672 7.586 -3.594 1 43.69 95 GLN A O 1
ATOM 753 N N . LYS A 1 96 ? 17.172 9.312 -2.314 1 45.47 96 LYS A N 1
ATOM 754 C CA . LYS A 1 96 ? 16.672 10.008 -3.496 1 45.47 96 LYS A CA 1
ATOM 755 C C . LYS A 1 96 ? 17.797 10.367 -4.453 1 45.47 96 LYS A C 1
ATOM 757 O O . LYS A 1 96 ? 17.656 10.234 -5.672 1 45.47 96 LYS A O 1
ATOM 762 N N . ILE A 1 97 ? 18.844 10.875 -3.951 1 42.16 97 ILE A N 1
ATOM 763 C CA . ILE A 1 97 ? 20.016 11.203 -4.766 1 42.16 97 ILE A CA 1
ATOM 764 C C . ILE A 1 97 ? 20.578 9.93 -5.391 1 42.16 97 ILE A C 1
ATOM 766 O O . ILE A 1 97 ? 20.891 9.906 -6.582 1 42.16 97 ILE A O 1
ATOM 770 N N . TYR A 1 98 ? 20.828 8.906 -4.625 1 39.53 98 TYR A N 1
ATOM 771 C CA . TYR A 1 98 ? 21.281 7.625 -5.164 1 39.53 98 TYR A CA 1
ATOM 772 C C . TYR A 1 98 ? 20.375 7.156 -6.289 1 39.53 98 TYR A C 1
ATOM 774 O O . TYR A 1 98 ? 20.844 6.742 -7.352 1 39.53 98 TYR A O 1
ATOM 782 N N . GLU A 1 99 ? 19.156 7.211 -5.918 1 43.22 99 GLU A N 1
ATOM 783 C CA . GLU A 1 99 ? 18.219 6.852 -6.973 1 43.22 99 GLU A CA 1
ATOM 784 C C . GLU A 1 99 ? 18.391 7.738 -8.203 1 43.22 99 GLU A C 1
ATOM 786 O O . GLU A 1 99 ? 18.375 7.254 -9.336 1 43.22 99 GLU A O 1
ATOM 791 N N . GLU A 1 100 ? 18.672 8.93 -7.844 1 40 100 GLU A N 1
ATOM 792 C CA . GLU A 1 100 ? 18.891 9.867 -8.938 1 40 100 GLU A CA 1
ATOM 793 C C . GLU A 1 100 ? 20.219 9.609 -9.633 1 40 100 GLU A C 1
ATOM 795 O O . GLU A 1 100 ? 20.297 9.625 -10.859 1 40 100 GLU A O 1
ATOM 800 N N . ILE A 1 101 ? 21.234 9.547 -8.867 1 37.12 101 ILE A N 1
ATOM 801 C CA . ILE A 1 101 ? 22.562 9.32 -9.445 1 37.12 101 ILE A CA 1
ATOM 802 C C . ILE A 1 101 ? 22.578 7.984 -10.18 1 37.12 101 ILE A C 1
ATOM 804 O O . ILE A 1 101 ? 23.125 7.883 -11.281 1 37.12 101 ILE A O 1
ATOM 808 N N . THR A 1 102 ? 22.141 6.953 -9.461 1 39.69 102 THR A N 1
ATOM 809 C CA . THR A 1 102 ? 22.062 5.668 -10.156 1 39.69 102 THR A CA 1
ATOM 810 C C . THR A 1 102 ? 21.297 5.816 -11.477 1 39.69 102 THR A C 1
ATOM 812 O O . THR A 1 102 ? 21.703 5.234 -12.484 1 39.69 102 THR A O 1
ATOM 815 N N . GLN A 1 103 ? 20.344 6.641 -11.234 1 42.03 103 GLN A N 1
ATOM 816 C CA . GLN A 1 103 ? 19.609 6.945 -12.461 1 42.03 103 GLN A CA 1
ATOM 817 C C . GLN A 1 103 ? 20.5 7.703 -13.453 1 42.03 103 GLN A C 1
ATOM 819 O O . GLN A 1 103 ? 20.422 7.461 -14.656 1 42.03 103 GLN A O 1
ATOM 824 N N . LEU A 1 104 ? 21.188 8.586 -12.914 1 38.16 104 LEU A N 1
ATOM 825 C CA . LEU A 1 104 ? 22.062 9.375 -13.773 1 38.16 104 LEU A CA 1
ATOM 826 C C . LEU A 1 104 ? 23.203 8.516 -14.328 1 38.16 104 LEU A C 1
ATOM 828 O O . LEU A 1 104 ? 23.656 8.734 -15.453 1 38.16 104 LEU A O 1
ATOM 832 N N . LEU A 1 105 ? 23.859 7.922 -13.438 1 35.31 105 LEU A N 1
ATOM 833 C CA . LEU A 1 105 ? 24.953 7.078 -13.883 1 35.31 105 LEU A CA 1
ATOM 834 C C . LEU A 1 105 ? 24.469 5.984 -14.82 1 35.31 105 LEU A C 1
ATOM 836 O O . LEU A 1 105 ? 25.25 5.406 -15.57 1 35.31 105 LEU A O 1
ATOM 840 N N . GLN A 1 106 ? 23.406 5.453 -14.453 1 38.5 106 GLN A N 1
ATOM 841 C CA . GLN A 1 106 ? 22.906 4.516 -15.453 1 38.5 106 GLN A CA 1
ATOM 842 C C . GLN A 1 106 ? 22.594 5.223 -16.766 1 38.5 106 GLN A C 1
ATOM 844 O O . GLN A 1 106 ? 21.578 5.922 -16.891 1 38.5 106 GLN A O 1
ATOM 849 N N . ASP A 1 107 ? 23.688 5.832 -17.219 1 39.94 107 ASP A N 1
ATOM 850 C CA . ASP A 1 107 ? 23.641 6.387 -18.562 1 39.94 107 ASP A CA 1
ATOM 851 C C . ASP A 1 107 ? 22.531 5.746 -19.391 1 39.94 107 ASP A C 1
ATOM 853 O O . ASP A 1 107 ? 21.766 6.445 -20.047 1 39.94 107 ASP A O 1
ATOM 857 N N . ASP A 1 108 ? 22.922 4.473 -19.953 1 42.19 108 ASP A N 1
ATOM 858 C CA . ASP A 1 108 ? 22.234 3.76 -21.031 1 42.19 108 ASP A CA 1
ATOM 859 C C . ASP A 1 108 ? 20.922 3.139 -20.531 1 42.19 108 ASP A C 1
ATOM 861 O O . ASP A 1 108 ? 20.188 2.527 -21.312 1 42.19 108 ASP A O 1
ATOM 865 N N . PHE A 1 109 ? 20.891 2.756 -19.234 1 48.31 109 PHE A N 1
ATOM 866 C CA . PHE A 1 109 ? 19.672 1.99 -19.016 1 48.31 109 PHE A CA 1
ATOM 867 C C . PHE A 1 109 ? 18.484 2.916 -18.75 1 48.31 109 PHE A C 1
ATOM 869 O O . PHE A 1 109 ? 18.594 3.846 -17.953 1 48.31 109 PHE A O 1
ATOM 876 N N . SER A 1 110 ? 17.719 3.197 -19.719 1 63.38 110 SER A N 1
ATOM 877 C CA . SER A 1 110 ? 16.438 3.891 -19.734 1 63.38 110 SER A CA 1
ATOM 878 C C . SER A 1 110 ? 15.547 3.434 -18.578 1 63.38 110 SER A C 1
ATOM 880 O O . SER A 1 110 ? 15.266 2.242 -18.453 1 63.38 110 SER A O 1
ATOM 882 N N . SER A 1 111 ? 15.797 4.07 -17.375 1 79.19 111 SER A N 1
ATOM 883 C CA . SER A 1 111 ? 14.93 3.73 -16.25 1 79.19 111 SER A CA 1
ATOM 884 C C . SER A 1 111 ? 13.617 4.512 -16.312 1 79.19 111 SER A C 1
ATOM 886 O O . SER A 1 111 ? 13.57 5.602 -16.875 1 79.19 111 SER A O 1
ATOM 888 N N . LEU A 1 112 ? 12.656 3.838 -15.867 1 88.06 112 LEU A N 1
ATOM 889 C CA . LEU A 1 112 ? 11.328 4.426 -15.758 1 88.06 112 LEU A CA 1
ATOM 890 C C . LEU A 1 112 ? 10.773 4.254 -14.344 1 88.06 112 LEU A C 1
ATOM 892 O O . LEU A 1 112 ? 10.641 3.127 -13.859 1 88.06 112 LEU A O 1
ATOM 896 N N . THR A 1 113 ? 10.578 5.344 -13.617 1 89.19 113 THR A N 1
ATOM 897 C CA . THR A 1 113 ? 9.953 5.312 -12.297 1 89.19 113 THR A CA 1
ATOM 898 C C . THR A 1 113 ? 8.461 5.609 -12.391 1 89.19 113 THR A C 1
ATOM 900 O O . THR A 1 113 ? 8.062 6.699 -12.82 1 89.19 113 THR A O 1
ATOM 903 N N . ILE A 1 114 ? 7.66 4.617 -11.977 1 94.06 114 ILE A N 1
ATOM 904 C CA . ILE A 1 114 ? 6.203 4.703 -12.031 1 94.06 114 ILE A CA 1
ATOM 905 C C . ILE A 1 114 ? 5.645 4.855 -10.617 1 94.06 114 ILE A C 1
ATOM 907 O O . ILE A 1 114 ? 5.988 4.082 -9.719 1 94.06 114 ILE A O 1
ATOM 911 N N . TYR A 1 115 ? 4.887 5.883 -10.398 1 93.62 115 TYR A N 1
ATOM 912 C CA . TYR A 1 115 ? 4.113 6.047 -9.172 1 93.62 115 TYR A CA 1
ATOM 913 C C . TYR A 1 115 ? 2.641 5.73 -9.406 1 93.62 115 TYR A C 1
ATOM 915 O O . TYR A 1 115 ? 2.041 6.211 -10.375 1 93.62 115 TYR A O 1
ATOM 923 N N . ALA A 1 116 ? 2.1 4.875 -8.57 1 95.81 116 ALA A N 1
ATOM 924 C CA . ALA A 1 116 ? 0.705 4.492 -8.766 1 95.81 116 ALA A CA 1
ATOM 925 C C . ALA A 1 116 ? -0.026 4.367 -7.434 1 95.81 116 ALA A C 1
ATOM 927 O O . ALA A 1 116 ? 0.59 4.07 -6.406 1 95.81 116 ALA A O 1
ATOM 928 N N . ALA A 1 117 ? -1.353 4.656 -7.539 1 93.94 117 ALA A N 1
ATOM 929 C CA . ALA A 1 117 ? -2.188 4.246 -6.41 1 93.94 117 ALA A CA 1
ATOM 930 C C . ALA A 1 117 ? -1.956 2.781 -6.059 1 93.94 117 ALA A C 1
ATOM 932 O O . ALA A 1 117 ? -1.834 1.935 -6.949 1 93.94 117 ALA A O 1
ATOM 933 N N . PRO A 1 118 ? -1.941 2.434 -4.754 1 94.94 118 PRO A N 1
ATOM 934 C CA . PRO A 1 118 ? -1.575 1.076 -4.34 1 94.94 118 PRO A CA 1
ATOM 935 C C . PRO A 1 118 ? -2.459 0.007 -4.977 1 94.94 118 PRO A C 1
ATOM 937 O O . PRO A 1 118 ? -1.953 -1.009 -5.461 1 94.94 118 PRO A O 1
ATOM 940 N N . SER A 1 119 ? -3.723 0.219 -4.984 1 97.25 119 SER A N 1
ATOM 941 C CA . SER A 1 119 ? -4.645 -0.783 -5.512 1 97.25 119 SER A CA 1
ATOM 942 C C . SER A 1 119 ? -4.406 -1.024 -6.996 1 97.25 119 SER A C 1
ATOM 944 O O . SER A 1 119 ? -4.422 -2.168 -7.457 1 97.25 119 SER A O 1
ATOM 946 N N . LEU A 1 120 ? -4.184 0.051 -7.738 1 97.38 120 LEU A N 1
ATOM 947 C CA . LEU A 1 120 ? -3.906 -0.072 -9.164 1 97.38 120 LEU A CA 1
ATOM 948 C C . LEU A 1 120 ? -2.594 -0.813 -9.406 1 97.38 120 LEU A C 1
ATOM 950 O O . LEU A 1 120 ? -2.512 -1.673 -10.281 1 97.38 120 LEU A O 1
ATOM 954 N N . ALA A 1 121 ? -1.578 -0.465 -8.664 1 97.5 121 ALA A N 1
ATOM 955 C CA . ALA A 1 121 ? -0.265 -1.088 -8.812 1 97.5 121 ALA A CA 1
ATOM 956 C C . ALA A 1 121 ? -0.342 -2.592 -8.562 1 97.5 121 ALA A C 1
ATOM 958 O O . ALA A 1 121 ? 0.106 -3.387 -9.391 1 97.5 121 ALA A O 1
ATOM 959 N N . LEU A 1 122 ? -0.959 -2.973 -7.473 1 96.19 122 LEU A N 1
ATOM 960 C CA . LEU A 1 122 ? -0.925 -4.355 -7.012 1 96.19 122 LEU A CA 1
ATOM 961 C C . LEU A 1 122 ? -1.878 -5.227 -7.824 1 96.19 122 LEU A C 1
ATOM 963 O O . LEU A 1 122 ? -1.553 -6.367 -8.156 1 96.19 122 LEU A O 1
ATOM 967 N N . ALA A 1 123 ? -3.023 -4.688 -8.164 1 97.12 123 ALA A N 1
ATOM 968 C CA . ALA A 1 123 ? -4.086 -5.523 -8.727 1 97.12 123 ALA A CA 1
ATOM 969 C C . ALA A 1 123 ? -4.035 -5.527 -10.25 1 97.12 123 ALA A C 1
ATOM 971 O O . ALA A 1 123 ? -4.578 -6.426 -10.891 1 97.12 123 ALA A O 1
ATOM 972 N N . TRP A 1 124 ? -3.404 -4.52 -10.844 1 97.75 124 TRP A N 1
ATOM 973 C CA . TRP A 1 124 ? -3.541 -4.402 -12.289 1 97.75 124 TRP A CA 1
ATOM 974 C C . TRP A 1 124 ? -2.184 -4.18 -12.945 1 97.75 124 TRP A C 1
ATOM 976 O O . TRP A 1 124 ? -1.811 -4.902 -13.875 1 97.75 124 TRP A O 1
ATOM 986 N N . LEU A 1 125 ? -1.393 -3.16 -12.484 1 98.12 125 LEU A N 1
ATOM 987 C CA . LEU A 1 125 ? -0.157 -2.773 -13.156 1 98.12 125 LEU A CA 1
ATOM 988 C C . LEU A 1 125 ? 0.889 -3.879 -13.047 1 98.12 125 LEU A C 1
ATOM 990 O O . LEU A 1 125 ? 1.381 -4.371 -14.062 1 98.12 125 LEU A O 1
ATOM 994 N N . ILE A 1 126 ? 1.217 -4.32 -11.867 1 96.94 126 ILE A N 1
ATOM 995 C CA . ILE A 1 126 ? 2.307 -5.258 -11.609 1 96.94 126 ILE A CA 1
ATOM 996 C C . ILE A 1 126 ? 2.029 -6.574 -12.336 1 96.94 126 ILE A C 1
ATOM 998 O O . ILE A 1 126 ? 2.898 -7.102 -13.031 1 96.94 126 ILE A O 1
ATOM 1002 N N . PRO A 1 127 ? 0.852 -7.086 -12.297 1 95.94 127 PRO A N 1
ATOM 1003 C CA . PRO A 1 127 ? 0.566 -8.352 -12.977 1 95.94 127 PRO A CA 1
ATOM 1004 C C . PRO A 1 127 ? 0.799 -8.281 -14.484 1 95.94 127 PRO A C 1
ATOM 1006 O O . PRO A 1 127 ? 1.009 -9.312 -15.133 1 95.94 127 PRO A O 1
ATOM 1009 N N . GLN A 1 128 ? 0.783 -7.074 -15.008 1 95.75 128 GLN A N 1
ATOM 1010 C CA . GLN A 1 128 ? 0.883 -6.93 -16.453 1 95.75 128 GLN A CA 1
ATOM 1011 C C . GLN A 1 128 ? 2.299 -6.547 -16.875 1 95.75 128 GLN A C 1
ATOM 1013 O O . GLN A 1 128 ? 2.627 -6.562 -18.062 1 95.75 128 GLN A O 1
ATOM 1018 N N . LEU A 1 129 ? 3.174 -6.262 -15.953 1 96.06 129 LEU A N 1
ATOM 1019 C CA . LEU A 1 129 ? 4.469 -5.66 -16.25 1 96.06 129 LEU A CA 1
ATOM 1020 C C . LEU A 1 129 ? 5.383 -6.664 -16.953 1 96.06 129 LEU A C 1
ATOM 1022 O O . LEU A 1 129 ? 6.355 -6.273 -17.594 1 96.06 129 LEU A O 1
ATOM 1026 N N . ASN A 1 130 ? 5.105 -7.953 -16.734 1 92.94 130 ASN A N 1
ATOM 1027 C CA . ASN A 1 130 ? 5.898 -8.938 -17.469 1 92.94 130 ASN A CA 1
ATOM 1028 C C . ASN A 1 130 ? 5.809 -8.719 -18.969 1 92.94 130 ASN A C 1
ATOM 1030 O O . ASN A 1 130 ? 6.812 -8.828 -19.688 1 92.94 130 ASN A O 1
ATOM 1034 N N . ASP A 1 131 ? 4.586 -8.453 -19.453 1 93 131 ASP A N 1
ATOM 1035 C CA . ASP A 1 131 ? 4.387 -8.148 -20.875 1 93 131 ASP A CA 1
ATOM 1036 C C . ASP A 1 131 ? 5.211 -6.938 -21.297 1 93 131 ASP A C 1
ATOM 1038 O O . ASP A 1 131 ? 5.859 -6.957 -22.344 1 93 131 ASP A O 1
ATOM 1042 N N . PHE A 1 132 ? 5.195 -5.922 -20.469 1 94.38 132 PHE A N 1
ATOM 1043 C CA . PHE A 1 132 ? 5.957 -4.715 -20.781 1 94.38 132 PHE A CA 1
ATOM 1044 C C . PHE A 1 132 ? 7.449 -5.016 -20.812 1 94.38 132 PHE A C 1
ATOM 1046 O O . PHE A 1 132 ? 8.156 -4.547 -21.703 1 94.38 132 PHE A O 1
ATOM 1053 N N . GLN A 1 133 ? 7.906 -5.723 -19.797 1 90.62 133 GLN A N 1
ATOM 1054 C CA . GLN A 1 133 ? 9.328 -6.027 -19.703 1 90.62 133 GLN A CA 1
ATOM 1055 C C . GLN A 1 133 ? 9.797 -6.852 -20.891 1 90.62 133 GLN A C 1
ATOM 1057 O O . GLN A 1 133 ? 10.938 -6.711 -21.344 1 90.62 133 GLN A O 1
ATOM 1062 N N . GLN A 1 134 ? 8.977 -7.711 -21.453 1 88.5 134 GLN A N 1
ATOM 1063 C CA . GLN A 1 134 ? 9.305 -8.484 -22.641 1 88.5 134 GLN A CA 1
ATOM 1064 C C . GLN A 1 134 ? 9.469 -7.578 -23.859 1 88.5 134 GLN A C 1
ATOM 1066 O O . GLN A 1 134 ? 10.336 -7.816 -24.703 1 88.5 134 GLN A O 1
ATOM 1071 N N . ARG A 1 135 ? 8.672 -6.551 -23.953 1 88.38 135 ARG A N 1
ATOM 1072 C CA . ARG A 1 135 ? 8.727 -5.605 -25.062 1 88.38 135 ARG A CA 1
ATOM 1073 C C . ARG A 1 135 ? 9.898 -4.641 -24.906 1 88.38 135 ARG A C 1
ATOM 1075 O O . ARG A 1 135 ? 10.5 -4.223 -25.891 1 88.38 135 ARG A O 1
ATOM 1082 N N . TYR A 1 136 ? 10.156 -4.332 -23.641 1 86.88 136 TYR A N 1
ATOM 1083 C CA . TYR A 1 136 ? 11.242 -3.41 -23.328 1 86.88 136 TYR A CA 1
ATOM 1084 C C . TYR A 1 136 ? 12.188 -4.012 -22.297 1 86.88 136 TYR A C 1
ATOM 1086 O O . TYR A 1 136 ? 12.305 -3.508 -21.188 1 86.88 136 TYR A O 1
ATOM 1094 N N . PRO A 1 137 ? 12.992 -4.953 -22.656 1 81.5 137 PRO A N 1
ATOM 1095 C CA . PRO A 1 137 ? 13.812 -5.723 -21.719 1 81.5 137 PRO A CA 1
ATOM 1096 C C . PRO A 1 137 ? 14.922 -4.883 -21.078 1 81.5 137 PRO A C 1
ATOM 1098 O O . PRO A 1 137 ? 15.406 -5.215 -20 1 81.5 137 PRO A O 1
ATOM 1101 N N . SER A 1 138 ? 15.305 -3.805 -21.766 1 77.06 138 SER A N 1
ATOM 1102 C CA . SER A 1 138 ? 16.422 -3.008 -21.266 1 77.06 138 SER A CA 1
ATOM 1103 C C . SER A 1 138 ? 15.945 -1.922 -20.312 1 77.06 138 SER A C 1
ATOM 1105 O O . SER A 1 138 ? 16.75 -1.241 -19.688 1 77.06 138 SER A O 1
ATOM 1107 N N . MET A 1 139 ? 14.688 -1.802 -20.219 1 83.19 139 MET A N 1
ATOM 1108 C CA . MET A 1 139 ? 14.148 -0.75 -19.359 1 83.19 139 MET A CA 1
ATOM 1109 C C . MET A 1 139 ? 14.141 -1.188 -17.891 1 83.19 139 MET A C 1
ATOM 1111 O O . MET A 1 139 ? 13.586 -2.236 -17.562 1 83.19 139 MET A O 1
ATOM 1115 N N . GLN A 1 140 ? 14.82 -0.399 -17.125 1 83.81 140 GLN A N 1
ATOM 1116 C CA . GLN A 1 140 ? 14.773 -0.625 -15.688 1 83.81 140 GLN A CA 1
ATOM 1117 C C . GLN A 1 140 ? 13.555 0.045 -15.055 1 83.81 140 GLN A C 1
ATOM 1119 O O . GLN A 1 140 ? 13.383 1.261 -15.172 1 83.81 140 GLN A O 1
ATOM 1124 N N . LEU A 1 141 ? 12.758 -0.787 -14.359 1 90.62 141 LEU A N 1
ATOM 1125 C CA . LEU A 1 141 ? 11.508 -0.26 -13.82 1 90.62 141 LEU A CA 1
ATOM 1126 C C . LEU A 1 141 ? 11.609 -0.07 -12.312 1 90.62 141 LEU A C 1
ATOM 1128 O O . LEU A 1 141 ? 12.172 -0.909 -11.609 1 90.62 141 LEU A O 1
ATOM 1132 N N . HIS A 1 142 ? 11.109 1.014 -11.828 1 89.62 142 HIS A N 1
ATOM 1133 C CA . HIS A 1 142 ? 10.883 1.291 -10.414 1 89.62 142 HIS A CA 1
ATOM 1134 C C . HIS A 1 142 ? 9.414 1.603 -10.141 1 89.62 142 HIS A C 1
ATOM 1136 O O . HIS A 1 142 ? 8.875 2.58 -10.672 1 89.62 142 HIS A O 1
ATOM 1142 N N . VAL A 1 143 ? 8.773 0.732 -9.336 1 94.25 143 VAL A N 1
ATOM 1143 C CA . VAL A 1 143 ? 7.363 0.937 -9.023 1 94.25 143 VAL A CA 1
ATOM 1144 C C . VAL A 1 143 ? 7.219 1.437 -7.59 1 94.25 143 VAL A C 1
ATOM 1146 O O . VAL A 1 143 ? 7.672 0.779 -6.648 1 94.25 143 VAL A O 1
ATOM 1149 N N . ARG A 1 144 ? 6.684 2.582 -7.473 1 91.56 144 ARG A N 1
ATOM 1150 C CA . ARG A 1 144 ? 6.363 3.189 -6.184 1 91.56 144 ARG A CA 1
ATOM 1151 C C . ARG A 1 144 ? 4.859 3.346 -6.012 1 91.56 144 ARG A C 1
ATOM 1153 O O . ARG A 1 144 ? 4.137 3.566 -6.984 1 91.56 144 ARG A O 1
ATOM 1160 N N . THR A 1 145 ? 4.438 3.211 -4.746 1 92.94 145 THR A N 1
ATOM 1161 C CA . THR A 1 145 ? 3.002 3.311 -4.496 1 92.94 145 THR A CA 1
ATOM 1162 C C . THR A 1 145 ? 2.711 4.348 -3.414 1 92.94 145 THR A C 1
ATOM 1164 O O . THR A 1 145 ? 3.553 4.602 -2.551 1 92.94 145 THR A O 1
ATOM 1167 N N . GLY A 1 146 ? 1.534 4.898 -3.551 1 89 146 GLY A N 1
ATOM 1168 C CA . GLY A 1 146 ? 1.063 5.848 -2.553 1 89 146 GLY A CA 1
ATOM 1169 C C . GLY A 1 146 ? -0.259 6.492 -2.922 1 89 146 GLY A C 1
ATOM 1170 O O . GLY A 1 146 ? -0.702 6.402 -4.07 1 89 146 GLY A O 1
ATOM 1171 N N . ASN A 1 147 ? -0.877 7.125 -1.932 1 84.56 147 ASN A N 1
ATOM 1172 C CA . ASN A 1 147 ? -2.174 7.762 -2.137 1 84.56 147 ASN A CA 1
ATOM 1173 C C . ASN A 1 147 ? -2.029 9.25 -2.418 1 84.56 147 ASN A C 1
ATOM 1175 O O . ASN A 1 147 ? -2.885 9.852 -3.07 1 84.56 147 ASN A O 1
ATOM 1179 N N . ALA A 1 148 ? -0.975 9.773 -1.934 1 74 148 ALA A N 1
ATOM 1180 C CA . ALA A 1 148 ? -0.802 11.219 -2.053 1 74 148 ALA A CA 1
ATOM 1181 C C . ALA A 1 148 ? -0.387 11.602 -3.469 1 74 148 ALA A C 1
ATOM 1183 O O . ALA A 1 148 ? 0.4 10.898 -4.105 1 74 148 ALA A O 1
ATOM 1184 N N . PRO A 1 149 ? -0.972 12.703 -3.941 1 72.94 149 PRO A N 1
ATOM 1185 C CA . PRO A 1 149 ? -0.445 13.188 -5.219 1 72.94 149 PRO A CA 1
ATOM 1186 C C . PRO A 1 149 ? 1.04 13.531 -5.152 1 72.94 149 PRO A C 1
ATOM 1188 O O . PRO A 1 149 ? 1.518 14.023 -4.125 1 72.94 149 PRO A O 1
ATOM 1191 N N . ILE A 1 150 ? 1.683 13.227 -6.215 1 72.06 150 ILE A N 1
ATOM 1192 C CA . ILE A 1 150 ? 3.117 13.484 -6.246 1 72.06 150 ILE A CA 1
ATOM 1193 C C . ILE A 1 150 ? 3.373 14.906 -6.746 1 72.06 150 ILE A C 1
ATOM 1195 O O . ILE A 1 150 ? 2.666 15.398 -7.625 1 72.06 150 ILE A O 1
ATOM 1199 N N . ASP A 1 151 ? 4.293 15.594 -6.035 1 62.28 151 ASP A N 1
ATOM 1200 C CA . ASP A 1 151 ? 4.816 16.859 -6.543 1 62.28 151 ASP A CA 1
ATOM 1201 C C . ASP A 1 151 ? 5.977 16.625 -7.512 1 62.28 151 ASP A C 1
ATOM 1203 O O . ASP A 1 151 ? 7.074 16.234 -7.094 1 62.28 151 ASP A O 1
ATOM 1207 N N . PHE A 1 152 ? 5.66 16.781 -8.805 1 60.78 152 PHE A N 1
ATOM 1208 C CA . PHE A 1 152 ? 6.664 16.516 -9.828 1 60.78 152 PHE A CA 1
ATOM 1209 C C . PHE A 1 152 ? 7.73 17.609 -9.828 1 60.78 152 PHE A C 1
ATOM 1211 O O . PHE A 1 152 ? 8.789 17.438 -10.445 1 60.78 152 PHE A O 1
ATOM 1218 N N . HIS A 1 153 ? 7.398 18.766 -9.32 1 54.5 153 HIS A N 1
ATOM 1219 C CA . HIS A 1 153 ? 8.344 19.891 -9.359 1 54.5 153 HIS A CA 1
ATOM 1220 C C . HIS A 1 153 ? 9.438 19.719 -8.312 1 54.5 153 HIS A C 1
ATOM 1222 O O . HIS A 1 153 ? 10.508 20.312 -8.422 1 54.5 153 HIS A O 1
ATOM 1228 N N . GLY A 1 154 ? 9.195 18.859 -7.496 1 49.41 154 GLY A N 1
ATOM 1229 C CA . GLY A 1 154 ? 10.242 18.688 -6.496 1 49.41 154 GLY A CA 1
ATOM 1230 C C . GLY A 1 154 ? 11.195 17.562 -6.82 1 49.41 154 GLY A C 1
ATOM 1231 O O . GLY A 1 154 ? 11.477 17.297 -7.988 1 49.41 154 GLY A O 1
ATOM 1232 N N . ASP A 1 155 ? 11.891 17.188 -5.938 1 43.41 155 ASP A N 1
ATOM 1233 C CA . ASP A 1 155 ? 12.906 16.141 -5.992 1 43.41 155 ASP A CA 1
ATOM 1234 C C . ASP A 1 155 ? 12.281 14.789 -6.328 1 43.41 155 ASP A C 1
ATOM 1236 O O . ASP A 1 155 ? 12.891 13.742 -6.086 1 43.41 155 ASP A O 1
ATOM 1240 N N . SER A 1 156 ? 11.148 14.977 -7.133 1 57.97 156 SER A N 1
ATOM 1241 C CA . SER A 1 156 ? 10.523 13.68 -7.387 1 57.97 156 SER A CA 1
ATOM 1242 C C . SER A 1 156 ? 11.195 12.961 -8.555 1 57.97 156 SER A C 1
ATOM 1244 O O . SER A 1 156 ? 11.523 13.594 -9.562 1 57.97 156 SER A O 1
ATOM 1246 N N . THR A 1 157 ? 11.664 11.812 -8.359 1 68.81 157 THR A N 1
ATOM 1247 C CA . THR A 1 157 ? 12.273 10.938 -9.352 1 68.81 157 THR A CA 1
A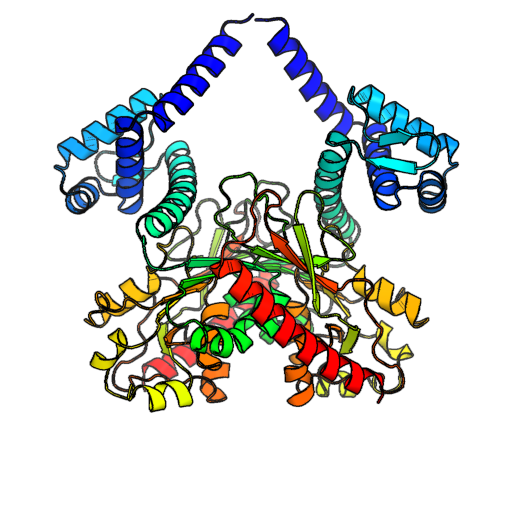TOM 1248 C C . THR A 1 157 ? 11.211 10.156 -10.117 1 68.81 157 THR A C 1
ATOM 1250 O O . THR A 1 157 ? 11.531 9.242 -10.875 1 68.81 157 THR A O 1
ATOM 1253 N N . VAL A 1 158 ? 9.977 10.664 -10.023 1 84.38 158 VAL A N 1
ATOM 1254 C CA . VAL A 1 158 ? 8.891 9.938 -10.664 1 84.38 158 VAL A CA 1
ATOM 1255 C C . VAL A 1 158 ? 8.711 10.43 -12.094 1 84.38 158 VAL A C 1
ATOM 1257 O O . VAL A 1 158 ? 8.641 11.641 -12.336 1 84.38 158 VAL A O 1
ATOM 1260 N N . ASP A 1 159 ? 8.734 9.492 -13.047 1 85.88 159 ASP A N 1
ATOM 1261 C CA . ASP A 1 159 ? 8.57 9.836 -14.453 1 85.88 159 ASP A CA 1
ATOM 1262 C C . ASP A 1 159 ? 7.09 9.953 -14.82 1 85.88 159 ASP A C 1
ATOM 1264 O O . ASP A 1 159 ? 6.723 10.766 -15.672 1 85.88 159 ASP A O 1
ATOM 1268 N N . VAL A 1 160 ? 6.305 9.141 -14.234 1 91.5 160 VAL A N 1
ATOM 1269 C CA . VAL A 1 160 ? 4.879 9.109 -14.555 1 91.5 160 VAL A CA 1
ATOM 1270 C C . VAL A 1 160 ? 4.086 8.648 -13.328 1 91.5 160 VAL A C 1
ATOM 1272 O O . VAL A 1 160 ? 4.523 7.75 -12.602 1 91.5 160 VAL A O 1
ATOM 1275 N N . ALA A 1 161 ? 2.988 9.281 -13.102 1 93.19 161 ALA A N 1
ATOM 1276 C CA . ALA A 1 161 ? 2.074 8.914 -12.023 1 93.19 161 ALA A CA 1
ATOM 1277 C C . ALA A 1 161 ? 0.759 8.375 -12.578 1 93.19 161 ALA A C 1
ATOM 1279 O O . ALA A 1 161 ? 0.231 8.906 -13.562 1 93.19 161 ALA A O 1
ATOM 1280 N N . LEU A 1 162 ? 0.301 7.266 -12.047 1 95.62 162 LEU A N 1
ATOM 1281 C CA . LEU A 1 162 ? -0.991 6.691 -12.406 1 95.62 162 LEU A CA 1
ATOM 1282 C C . LEU A 1 162 ? -2.023 6.953 -11.312 1 95.62 162 LEU A C 1
ATOM 1284 O O . LEU A 1 162 ? -1.887 6.457 -10.188 1 95.62 162 LEU A O 1
ATOM 1288 N N . TYR A 1 163 ? -3.092 7.668 -11.672 1 92 163 TYR A N 1
ATOM 1289 C CA . TYR A 1 163 ? -4.062 8.125 -10.68 1 92 163 TYR A CA 1
ATOM 1290 C C . TYR A 1 163 ? -5.457 7.594 -11 1 92 163 TYR A C 1
ATOM 1292 O O . TYR A 1 163 ? -5.77 7.305 -12.156 1 92 163 TYR A O 1
ATOM 1300 N N . TYR A 1 164 ? -6.238 7.387 -9.953 1 93.81 164 TYR A N 1
ATOM 1301 C CA . TYR A 1 164 ? -7.688 7.246 -10.039 1 93.81 164 TYR A CA 1
ATOM 1302 C C . TYR A 1 164 ? -8.383 8.578 -9.797 1 93.81 164 TYR A C 1
ATOM 1304 O O . TYR A 1 164 ? -8.438 9.062 -8.656 1 93.81 164 TYR A O 1
ATOM 1312 N N . ALA A 1 165 ? -8.828 9.195 -10.898 1 88.62 165 ALA A N 1
ATOM 1313 C CA . ALA A 1 165 ? -9.266 10.586 -10.789 1 88.62 165 ALA A CA 1
ATOM 1314 C C . ALA A 1 165 ? -10.422 10.875 -11.742 1 88.62 165 ALA A C 1
ATOM 1316 O O . ALA A 1 165 ? -10.719 10.07 -12.625 1 88.62 165 ALA A O 1
ATOM 1317 N N . GLU A 1 166 ? -11.164 11.953 -11.43 1 82.94 166 GLU A N 1
ATOM 1318 C CA . GLU A 1 166 ? -12.281 12.367 -12.281 1 82.94 166 GLU A CA 1
ATOM 1319 C C . GLU A 1 166 ? -11.781 13.078 -13.539 1 82.94 166 GLU A C 1
ATOM 1321 O O . GLU A 1 166 ? -12.422 13.008 -14.586 1 82.94 166 GLU A O 1
ATOM 1326 N N . SER A 1 167 ? -10.781 13.891 -13.352 1 75 167 SER A N 1
ATOM 1327 C CA . SER A 1 167 ? -10.32 14.664 -14.5 1 75 167 SER A CA 1
ATOM 1328 C C . SER A 1 167 ? -8.805 14.844 -14.477 1 75 167 SER A C 1
ATOM 1330 O O . SER A 1 167 ? -8.117 14.266 -13.633 1 75 167 SER A O 1
ATOM 1332 N N . HIS A 1 168 ? -8.5 15.656 -15.414 1 68.12 168 HIS A N 1
ATOM 1333 C CA . HIS A 1 168 ? -7.086 15.969 -15.594 1 68.12 168 HIS A CA 1
ATOM 1334 C C . HIS A 1 168 ? -6.492 16.594 -14.336 1 68.12 168 HIS A C 1
ATOM 1336 O O . HIS A 1 168 ? -7.184 17.297 -13.602 1 68.12 168 HIS A O 1
ATOM 1342 N N . VAL A 1 169 ? -5.273 16.031 -14.086 1 64.25 169 VAL A N 1
ATOM 1343 C CA . VAL A 1 169 ? -4.531 16.516 -12.922 1 64.25 169 VAL A CA 1
ATOM 1344 C C . VAL A 1 169 ? -3.916 17.875 -13.234 1 64.25 169 VAL A C 1
ATOM 1346 O O . VAL A 1 169 ? -3.219 18.047 -14.242 1 64.25 169 VAL A O 1
ATOM 1349 N N . SER A 1 170 ? -4.25 18.797 -12.461 1 62.78 170 SER A N 1
ATOM 1350 C CA . SER A 1 170 ? -3.807 20.156 -12.727 1 62.78 170 SER A CA 1
ATOM 1351 C C . SER A 1 170 ? -2.285 20.25 -12.742 1 62.78 170 SER A C 1
ATOM 1353 O O . SER A 1 170 ? -1.611 19.641 -11.906 1 62.78 170 SER A O 1
ATOM 1355 N N . GLY A 1 171 ? -1.784 21.016 -13.703 1 67.56 171 GLY A N 1
ATOM 1356 C CA . GLY A 1 171 ? -0.359 21.281 -13.789 1 67.56 171 GLY A CA 1
ATOM 1357 C C . GLY A 1 171 ? 0.43 20.172 -14.43 1 67.56 171 GLY A C 1
ATOM 1358 O O . GLY A 1 171 ? 1.644 20.281 -14.617 1 67.56 171 GLY A O 1
ATOM 1359 N N . LEU A 1 172 ? -0.291 19.172 -14.711 1 77.44 172 LEU A N 1
ATOM 1360 C CA . LEU A 1 172 ? 0.364 18.031 -15.344 1 77.44 172 LEU A CA 1
ATOM 1361 C C . LEU A 1 172 ? -0.308 17.672 -16.672 1 77.44 172 LEU A C 1
ATOM 1363 O O . LEU A 1 172 ? -1.467 18.031 -16.891 1 77.44 172 LEU A O 1
ATOM 1367 N N . THR A 1 173 ? 0.522 17.219 -17.594 1 85.94 173 THR A N 1
ATOM 1368 C CA . THR A 1 173 ? -0.096 16.516 -18.719 1 85.94 173 THR A CA 1
ATOM 1369 C C . THR A 1 173 ? -0.683 15.188 -18.266 1 85.94 173 THR A C 1
ATOM 1371 O O . THR A 1 173 ? -0.066 14.469 -17.484 1 85.94 173 THR A O 1
ATOM 1374 N N . SER A 1 174 ? -1.894 14.961 -18.672 1 90 174 SER A N 1
ATOM 1375 C CA . SER A 1 174 ? -2.541 13.719 -18.266 1 90 174 SER A CA 1
ATOM 1376 C C . SER A 1 174 ? -3.281 13.062 -19.422 1 90 174 SER A C 1
ATOM 1378 O O . SER A 1 174 ? -3.75 13.75 -20.328 1 90 174 SER A O 1
ATOM 1380 N N . ARG A 1 175 ? -3.338 11.75 -19.438 1 92 175 ARG A N 1
ATOM 1381 C CA . ARG A 1 175 ? -4.039 10.945 -20.438 1 92 175 ARG A CA 1
ATOM 1382 C C . ARG A 1 175 ? -4.828 9.82 -19.781 1 92 175 ARG A C 1
ATOM 1384 O O . ARG A 1 175 ? -4.273 9.031 -19.016 1 92 175 ARG A O 1
ATOM 1391 N N . LYS A 1 176 ? -6.137 9.844 -20.125 1 95.31 176 LYS A N 1
ATOM 1392 C CA . LYS A 1 176 ? -6.957 8.734 -19.656 1 95.31 176 LYS A CA 1
ATOM 1393 C C . LYS A 1 176 ? -6.57 7.426 -20.344 1 95.31 176 LYS A C 1
ATOM 1395 O O . LYS A 1 176 ? -6.367 7.402 -21.562 1 95.31 176 LYS A O 1
ATOM 1400 N N . PHE A 1 177 ? -6.426 6.242 -19.562 1 96.56 177 PHE A N 1
ATOM 1401 C CA . PHE A 1 177 ? -6.047 5.012 -20.25 1 96.56 177 PHE A CA 1
ATOM 1402 C C . PHE A 1 177 ? -6.988 3.871 -19.875 1 96.56 177 PHE A C 1
ATOM 1404 O O . PHE A 1 177 ? -6.977 2.818 -20.516 1 96.56 177 PHE A O 1
ATOM 1411 N N . MET A 1 178 ? -7.836 4 -18.922 1 97.12 178 MET A N 1
ATOM 1412 C CA . MET A 1 178 ? -8.664 2.881 -18.469 1 97.12 178 MET A CA 1
ATOM 1413 C C . MET A 1 178 ? -9.875 3.375 -17.688 1 97.12 178 MET A C 1
ATOM 1415 O O . MET A 1 178 ? -9.758 4.281 -16.859 1 97.12 178 MET A O 1
ATOM 1419 N N . ASP A 1 179 ? -11.016 2.846 -17.922 1 96.44 179 ASP A N 1
ATOM 1420 C CA . ASP A 1 179 ? -12.25 3.139 -17.188 1 96.44 179 ASP A CA 1
ATOM 1421 C C . ASP A 1 179 ? -12.438 2.18 -16.016 1 96.44 179 ASP A C 1
ATOM 1423 O O . ASP A 1 179 ? -11.648 1.245 -15.844 1 96.44 179 ASP A O 1
ATOM 1427 N N . GLU A 1 180 ? -13.469 2.514 -15.242 1 96.75 180 GLU A N 1
ATOM 1428 C CA . GLU A 1 180 ? -13.758 1.659 -14.094 1 96.75 180 GLU A CA 1
ATOM 1429 C C . GLU A 1 180 ? -15.258 1.6 -13.812 1 96.75 180 GLU A C 1
ATOM 1431 O O . GLU A 1 180 ? -16 2.506 -14.195 1 96.75 180 GLU A O 1
ATOM 1436 N N . ALA A 1 181 ? -15.68 0.531 -13.234 1 96.5 181 ALA A N 1
ATOM 1437 C CA . ALA A 1 181 ? -17.016 0.346 -12.656 1 96.5 181 ALA A CA 1
ATOM 1438 C C . ALA A 1 181 ? -16.922 -0.309 -11.273 1 96.5 181 ALA A C 1
ATOM 1440 O O . ALA A 1 181 ? -15.898 -0.907 -10.93 1 96.5 181 ALA A O 1
ATOM 1441 N N . THR A 1 182 ? -17.938 -0.065 -10.492 1 96.44 182 THR A N 1
ATOM 1442 C CA . THR A 1 182 ? -17.906 -0.587 -9.133 1 96.44 182 THR A CA 1
ATOM 1443 C C . THR A 1 182 ? -19.125 -1.476 -8.875 1 96.44 182 THR A C 1
ATOM 1445 O O . THR A 1 182 ? -20.156 -1.315 -9.508 1 96.44 182 THR A O 1
ATOM 1448 N N . LEU A 1 183 ? -19 -2.375 -7.977 1 95.19 183 LEU A N 1
ATOM 1449 C CA . LEU A 1 183 ? -20.109 -3.209 -7.504 1 95.19 183 LEU A CA 1
ATOM 1450 C C . LEU A 1 183 ? -19.797 -3.779 -6.121 1 95.19 183 LEU A C 1
ATOM 1452 O O . LEU A 1 183 ? -18.641 -4.055 -5.805 1 95.19 183 LEU A O 1
ATOM 1456 N N . PRO A 1 184 ? -20.828 -4.004 -5.285 1 97 184 PRO A N 1
ATOM 1457 C CA . PRO A 1 184 ? -20.594 -4.668 -4 1 97 184 PRO A CA 1
ATOM 1458 C C . PRO A 1 184 ? -20.109 -6.105 -4.156 1 97 184 PRO A C 1
ATOM 1460 O O . PRO A 1 184 ? -20.594 -6.832 -5.031 1 97 184 PRO A O 1
ATOM 1463 N N . VAL A 1 185 ? -19.109 -6.48 -3.326 1 97.75 185 VAL A N 1
ATOM 1464 C CA . VAL A 1 185 ? -18.578 -7.836 -3.383 1 97.75 185 VAL A CA 1
ATOM 1465 C C . VAL A 1 185 ? -18.297 -8.344 -1.969 1 97.75 185 VAL A C 1
ATOM 1467 O O . VAL A 1 185 ? -18.047 -7.551 -1.06 1 97.75 185 VAL A O 1
ATOM 1470 N N . CYS A 1 186 ? -18.391 -9.57 -1.771 1 98.25 186 CYS A N 1
ATOM 1471 C CA . CYS A 1 186 ? -18.031 -10.266 -0.539 1 98.25 186 CYS A CA 1
ATOM 1472 C C . CYS A 1 186 ? -17.641 -11.711 -0.821 1 98.25 186 CYS A C 1
ATOM 1474 O O . CYS A 1 186 ? -17.688 -12.156 -1.97 1 98.25 186 CYS A O 1
ATOM 1476 N N . SER A 1 187 ? -17.078 -12.375 0.183 1 98.06 187 SER A N 1
ATOM 1477 C CA . SER A 1 187 ? -16.812 -13.797 0.011 1 98.06 187 SER A CA 1
ATOM 1478 C C . SER A 1 187 ? -18.094 -14.602 -0.131 1 98.06 187 SER A C 1
ATOM 1480 O O . SER A 1 187 ? -19.141 -14.211 0.394 1 98.06 187 SER A O 1
ATOM 1482 N N . PRO A 1 188 ? -18.078 -15.758 -0.866 1 97.25 188 PRO A N 1
ATOM 1483 C CA . PRO A 1 188 ? -19.266 -16.625 -0.943 1 97.25 188 PRO A CA 1
ATOM 1484 C C . PRO A 1 188 ? -19.797 -17.016 0.432 1 97.25 188 PRO A C 1
ATOM 1486 O O . PRO A 1 188 ? -21 -17.031 0.65 1 97.25 188 PRO A O 1
ATOM 1489 N N . ARG A 1 189 ? -18.906 -17.328 1.299 1 96.38 189 ARG A N 1
ATOM 1490 C CA . ARG A 1 189 ? -19.297 -17.719 2.65 1 96.38 189 ARG A CA 1
ATOM 1491 C C . ARG A 1 189 ? -20.031 -16.594 3.357 1 96.38 189 ARG A C 1
ATOM 1493 O O . ARG A 1 189 ? -21.047 -16.812 4.02 1 96.38 189 ARG A O 1
ATOM 1500 N N . TYR A 1 190 ? -19.547 -15.391 3.229 1 96.69 190 TYR A N 1
ATOM 1501 C CA . TYR A 1 190 ? -20.172 -14.234 3.869 1 96.69 190 TYR A CA 1
ATOM 1502 C C . TYR A 1 190 ? -21.578 -14 3.314 1 96.69 190 TYR A C 1
ATOM 1504 O O . TYR A 1 190 ? -22.5 -13.68 4.066 1 96.69 190 TYR A O 1
ATOM 1512 N N . ALA A 1 191 ? -21.734 -14.094 1.993 1 96.69 191 ALA A N 1
ATOM 1513 C CA . ALA A 1 191 ? -23.031 -13.938 1.348 1 96.69 191 ALA A CA 1
ATOM 1514 C C . ALA A 1 191 ? -24.047 -14.93 1.908 1 96.69 191 ALA A C 1
ATOM 1516 O O . ALA A 1 191 ? -25.188 -14.562 2.184 1 96.69 191 ALA A O 1
ATOM 1517 N N . ARG A 1 192 ? -23.578 -16.141 2.068 1 96.12 192 ARG A N 1
ATOM 1518 C CA . ARG A 1 192 ? -24.453 -17.188 2.604 1 96.12 192 ARG A CA 1
ATOM 1519 C C . ARG A 1 192 ? -24.797 -16.906 4.062 1 96.12 192 ARG A C 1
ATOM 1521 O O . ARG A 1 192 ? -25.953 -17.016 4.461 1 96.12 192 ARG A O 1
ATOM 1528 N N . GLN A 1 193 ? -23.844 -16.594 4.812 1 94.88 193 GLN A N 1
ATOM 1529 C CA . GLN A 1 193 ? -24 -16.375 6.25 1 94.88 193 GLN A CA 1
ATOM 1530 C C . GLN A 1 193 ? -25.016 -15.258 6.527 1 94.88 193 GLN A C 1
ATOM 1532 O O . GLN A 1 193 ? -25.75 -15.312 7.52 1 94.88 193 GLN A O 1
ATOM 1537 N N . HIS A 1 194 ? -25.094 -14.289 5.684 1 95.5 194 HIS A N 1
ATOM 1538 C CA . HIS A 1 194 ? -25.938 -13.125 5.934 1 95.5 194 HIS A CA 1
ATOM 1539 C C . HIS A 1 194 ? -27.125 -13.094 4.977 1 95.5 194 HIS A C 1
ATOM 1541 O O . HIS A 1 194 ? -27.844 -12.094 4.898 1 95.5 194 HIS A O 1
ATOM 1547 N N . ASP A 1 195 ? -27.344 -14.172 4.188 1 95.19 195 ASP A N 1
ATOM 1548 C CA . ASP A 1 195 ? -28.438 -14.266 3.221 1 95.19 195 ASP A CA 1
ATOM 1549 C C . ASP A 1 195 ? -28.5 -13.023 2.34 1 95.19 195 ASP A C 1
ATOM 1551 O O . ASP A 1 195 ? -29.547 -12.383 2.227 1 95.19 195 ASP A O 1
ATOM 1555 N N . LEU A 1 196 ? -27.375 -12.672 1.732 1 94.38 196 LEU A N 1
ATOM 1556 C CA . LEU A 1 196 ? -27.234 -11.414 1.01 1 94.38 196 LEU A CA 1
ATOM 1557 C C . LEU A 1 196 ? -27.641 -11.578 -0.451 1 94.38 196 LEU A C 1
ATOM 1559 O O . LEU A 1 196 ? -28.016 -10.602 -1.104 1 94.38 196 LEU A O 1
ATOM 1563 N N . THR A 1 197 ? -27.5 -12.703 -1.045 1 94.12 197 THR A N 1
ATOM 1564 C CA . THR A 1 197 ? -27.734 -12.914 -2.471 1 94.12 197 THR A CA 1
ATOM 1565 C C . THR A 1 197 ? -29.156 -12.516 -2.85 1 94.12 197 THR A C 1
ATOM 1567 O O . THR A 1 197 ? -30.125 -13.172 -2.439 1 94.12 197 THR A O 1
ATOM 1570 N N . GLY A 1 198 ? -29.266 -11.438 -3.547 1 91.81 198 GLY A N 1
ATOM 1571 C CA . GLY A 1 198 ? -30.562 -10.961 -3.998 1 91.81 198 GLY A CA 1
ATOM 1572 C C . GLY A 1 198 ? -31.312 -10.188 -2.936 1 91.81 198 GLY A C 1
ATOM 1573 O O . GLY A 1 198 ? -32.469 -9.805 -3.137 1 91.81 198 GLY A O 1
ATOM 1574 N N . HIS A 1 199 ? -30.656 -9.953 -1.795 1 91.88 199 HIS A N 1
ATOM 1575 C CA . HIS A 1 199 ? -31.328 -9.289 -0.684 1 91.88 199 HIS A CA 1
ATOM 1576 C C . HIS A 1 199 ? -30.531 -8.086 -0.197 1 91.88 199 HIS A C 1
ATOM 1578 O O . HIS A 1 199 ? -30 -8.094 0.917 1 91.88 199 HIS A O 1
ATOM 1584 N N . PRO A 1 200 ? -30.578 -6.988 -0.948 1 89.81 200 PRO A N 1
ATOM 1585 C CA . PRO A 1 200 ? -29.844 -5.785 -0.543 1 89.81 200 PRO A CA 1
ATOM 1586 C C . PRO A 1 200 ? -30.344 -5.207 0.779 1 89.81 200 PRO A C 1
ATOM 1588 O O . PRO A 1 200 ? -29.625 -4.477 1.454 1 89.81 200 PRO A O 1
ATOM 1591 N N . GLU A 1 201 ? -31.531 -5.516 1.183 1 88.25 201 GLU A N 1
ATOM 1592 C CA . GLU A 1 201 ? -32.125 -5.027 2.428 1 88.25 201 GLU A CA 1
ATOM 1593 C C . GLU A 1 201 ? -31.391 -5.582 3.641 1 88.25 201 GLU A C 1
ATOM 1595 O O . GLU A 1 201 ? -31.547 -5.078 4.754 1 88.25 201 GLU A O 1
ATOM 1600 N N . ASN A 1 202 ? -30.594 -6.688 3.445 1 93.19 202 ASN A N 1
ATOM 1601 C CA . ASN A 1 202 ? -29.828 -7.281 4.535 1 93.19 202 ASN A CA 1
ATOM 1602 C C . ASN A 1 202 ? -28.484 -6.59 4.715 1 93.19 202 ASN A C 1
ATOM 1604 O O . ASN A 1 202 ? -27.75 -6.883 5.668 1 93.19 202 ASN A O 1
ATOM 1608 N N . LEU A 1 203 ? -28.109 -5.605 3.904 1 92.69 203 LEU A N 1
ATOM 1609 C CA . LEU A 1 203 ? -26.812 -4.922 3.916 1 92.69 203 LEU A CA 1
ATOM 1610 C C . LEU A 1 203 ? -26.594 -4.223 5.25 1 92.69 203 LEU A C 1
ATOM 1612 O O . LEU A 1 203 ? -25.469 -4.215 5.77 1 92.69 203 LEU A O 1
ATOM 1616 N N . PRO A 1 204 ? -27.641 -3.676 5.887 1 88.56 204 PRO A N 1
ATOM 1617 C CA . PRO A 1 204 ? -27.422 -2.977 7.152 1 88.56 204 PRO A CA 1
ATOM 1618 C C . PRO A 1 204 ? -26.922 -3.904 8.258 1 88.56 204 PRO A C 1
ATOM 1620 O O . PRO A 1 204 ? -26.344 -3.439 9.25 1 88.56 204 PRO A O 1
ATOM 1623 N N . ALA A 1 205 ? -27.141 -5.168 8.125 1 89.5 205 ALA A N 1
ATOM 1624 C CA . ALA A 1 205 ? -26.688 -6.141 9.117 1 89.5 205 ALA A CA 1
ATOM 1625 C C . ALA A 1 205 ? -25.234 -6.547 8.867 1 89.5 205 ALA A C 1
ATOM 1627 O O . ALA A 1 205 ? -24.625 -7.23 9.688 1 89.5 205 ALA A O 1
ATOM 1628 N N . CYS A 1 206 ? -24.672 -6.051 7.816 1 93.06 206 CYS A N 1
ATOM 1629 C CA . CYS A 1 206 ? -23.328 -6.449 7.41 1 93.06 206 CYS A CA 1
ATOM 1630 C C . CYS A 1 206 ? -22.312 -5.383 7.781 1 93.06 206 CYS A C 1
ATOM 1632 O O . CYS A 1 206 ? -22.688 -4.27 8.164 1 93.06 206 CYS A O 1
ATOM 1634 N N . THR A 1 207 ? -21.062 -5.836 7.797 1 93.38 207 THR A N 1
ATOM 1635 C CA . THR A 1 207 ? -19.953 -4.906 7.922 1 93.38 207 THR A CA 1
ATOM 1636 C C . THR A 1 207 ? -19.547 -4.363 6.555 1 93.38 207 THR A C 1
ATOM 1638 O O . THR A 1 207 ? -19.203 -5.129 5.652 1 93.38 207 THR A O 1
ATOM 1641 N N . LEU A 1 208 ? -19.656 -3.045 6.398 1 94.44 208 LEU A N 1
ATOM 1642 C CA . LEU A 1 208 ? -19.188 -2.434 5.16 1 94.44 208 LEU A CA 1
ATOM 1643 C C . LEU A 1 208 ? -17.703 -2.115 5.242 1 94.44 208 LEU A C 1
ATOM 1645 O O . LEU A 1 208 ? -17.234 -1.607 6.262 1 94.44 208 LEU A O 1
ATOM 1649 N N . LEU A 1 209 ? -17 -2.537 4.262 1 96.88 209 LEU A N 1
ATOM 1650 C CA . LEU A 1 209 ? -15.562 -2.279 4.16 1 96.88 209 LEU A CA 1
ATOM 1651 C C . LEU A 1 209 ? -15.289 -1.064 3.279 1 96.88 209 LEU A C 1
ATOM 1653 O O . LEU A 1 209 ? -15.531 -1.101 2.072 1 96.88 209 LEU A O 1
ATOM 1657 N N . HIS A 1 210 ? -14.742 0 3.92 1 93.25 210 HIS A N 1
ATOM 1658 C CA . HIS A 1 210 ? -14.594 1.269 3.215 1 93.25 210 HIS A CA 1
ATOM 1659 C C . HIS A 1 210 ? -13.141 1.522 2.836 1 93.25 210 HIS A C 1
ATOM 1661 O O . HIS A 1 210 ? -12.227 1.214 3.607 1 93.25 210 HIS A O 1
ATOM 1667 N N . ASP A 1 211 ? -12.953 1.98 1.613 1 94.25 211 ASP A N 1
ATOM 1668 C CA . ASP A 1 211 ? -11.719 2.672 1.262 1 94.25 211 ASP A CA 1
ATOM 1669 C C . ASP A 1 211 ? -11.773 4.141 1.667 1 94.25 211 ASP A C 1
ATOM 1671 O O . ASP A 1 211 ? -12.438 4.945 1.011 1 94.25 211 ASP A O 1
ATOM 1675 N N . SER A 1 212 ? -11.008 4.488 2.709 1 88.38 212 SER A N 1
ATOM 1676 C CA . SER A 1 212 ? -11.07 5.84 3.258 1 88.38 212 SER A CA 1
ATOM 1677 C C . SER A 1 212 ? -10.234 6.812 2.436 1 88.38 212 SER A C 1
ATOM 1679 O O . SER A 1 212 ? -10.211 8.008 2.715 1 88.38 212 SER A O 1
ATOM 1681 N N . ALA A 1 213 ? -9.531 6.309 1.498 1 87.69 213 ALA A N 1
ATOM 1682 C CA . ALA A 1 213 ? -8.719 7.113 0.585 1 87.69 213 ALA A CA 1
ATOM 1683 C C . ALA A 1 213 ? -8.992 6.734 -0.868 1 87.69 213 ALA A C 1
ATOM 1685 O O . ALA A 1 213 ? -8.062 6.547 -1.652 1 87.69 213 ALA A O 1
ATOM 1686 N N . ALA A 1 214 ? -10.281 6.621 -1.194 1 87.12 214 ALA A N 1
ATOM 1687 C CA . ALA A 1 214 ? -10.695 6.145 -2.508 1 87.12 214 ALA A CA 1
ATOM 1688 C C . ALA A 1 214 ? -10.148 7.035 -3.619 1 87.12 214 ALA A C 1
ATOM 1690 O O . ALA A 1 214 ? -9.789 6.547 -4.695 1 87.12 214 ALA A O 1
ATOM 1691 N N . TRP A 1 215 ? -10.109 8.18 -3.486 1 79.38 215 TRP A N 1
ATOM 1692 C CA . TRP A 1 215 ? -9.461 9.18 -4.328 1 79.38 215 TRP A CA 1
ATOM 1693 C C . TRP A 1 215 ? -9.016 10.383 -3.5 1 79.38 215 TRP A C 1
ATOM 1695 O O . TRP A 1 215 ? -9.25 10.438 -2.291 1 79.38 215 TRP A O 1
ATOM 1705 N N . HIS A 1 216 ? -8.227 11.148 -4.215 1 71.19 216 HIS A N 1
ATOM 1706 C CA . HIS A 1 216 ? -7.676 12.289 -3.488 1 71.19 216 HIS A CA 1
ATOM 1707 C C . HIS A 1 216 ? -8.781 13.133 -2.859 1 71.19 216 HIS A C 1
ATOM 1709 O O . HIS A 1 216 ? -9.719 13.539 -3.543 1 71.19 216 HIS A O 1
ATOM 1715 N N . TYR A 1 217 ? -8.891 13.266 -1.557 1 63.44 217 TYR A N 1
ATOM 1716 C CA . TYR A 1 217 ? -9.781 14.086 -0.751 1 63.44 217 TYR A CA 1
ATOM 1717 C C . TYR A 1 217 ? -11.164 13.453 -0.634 1 63.44 217 TYR A C 1
ATOM 1719 O O . TYR A 1 217 ? -12.148 14.141 -0.37 1 63.44 217 TYR A O 1
ATOM 1727 N N . ALA A 1 218 ? -11.18 12.219 -0.91 1 72.69 218 ALA A N 1
ATOM 1728 C CA . ALA A 1 218 ? -12.461 11.523 -0.763 1 72.69 218 ALA A CA 1
ATOM 1729 C C . ALA A 1 218 ? -12.867 11.43 0.705 1 72.69 218 ALA A C 1
ATOM 1731 O O . ALA A 1 218 ? -12.016 11.25 1.579 1 72.69 218 ALA A O 1
ATOM 1732 N N . ALA A 1 219 ? -14.172 11.617 0.95 1 72.38 219 ALA A N 1
ATOM 1733 C CA . ALA A 1 219 ? -14.68 11.266 2.271 1 72.38 219 ALA A CA 1
ATOM 1734 C C . ALA A 1 219 ? -14.492 9.773 2.551 1 72.38 219 ALA A C 1
ATOM 1736 O O . ALA A 1 219 ? -14.352 8.977 1.621 1 72.38 219 ALA A O 1
ATOM 1737 N N . THR A 1 220 ? -14.516 9.344 3.791 1 76.94 220 THR A N 1
ATOM 1738 C CA . THR A 1 220 ? -14.266 7.98 4.25 1 76.94 220 THR A CA 1
ATOM 1739 C C . THR A 1 220 ? -15.203 6.996 3.557 1 76.94 220 THR A C 1
ATOM 1741 O O . THR A 1 220 ? -14.789 5.887 3.203 1 76.94 220 THR A O 1
ATOM 1744 N N . THR A 1 221 ? -16.422 7.453 3.369 1 82 221 THR A N 1
ATOM 1745 C CA . THR A 1 221 ? -17.422 6.539 2.832 1 82 221 THR A CA 1
ATOM 1746 C C . THR A 1 221 ? -17.859 6.965 1.432 1 82 221 THR A C 1
ATOM 1748 O O . THR A 1 221 ? -18.891 6.523 0.932 1 82 221 THR A O 1
ATOM 1751 N N . ALA A 1 222 ? -17.062 7.816 0.786 1 83.75 222 ALA A N 1
ATOM 1752 C CA . ALA A 1 222 ? -17.484 8.508 -0.432 1 83.75 222 ALA A CA 1
ATOM 1753 C C . ALA A 1 222 ? -17.828 7.512 -1.534 1 83.75 222 ALA A C 1
ATOM 1755 O O . ALA A 1 222 ? -18.828 7.68 -2.24 1 83.75 222 ALA A O 1
ATOM 1756 N N . GLU A 1 223 ? -17.047 6.547 -1.688 1 90.69 223 GLU A N 1
ATOM 1757 C CA . GLU A 1 223 ? -17.25 5.641 -2.811 1 90.69 223 GLU A CA 1
ATOM 1758 C C . GLU A 1 223 ? -18.516 4.812 -2.619 1 90.69 223 GLU A C 1
ATOM 1760 O O . GLU A 1 223 ? -19.297 4.629 -3.561 1 90.69 223 GLU A O 1
ATOM 1765 N N . TRP A 1 224 ? -18.766 4.324 -1.446 1 92.12 224 TRP A N 1
ATOM 1766 C CA . TRP A 1 224 ? -20 3.615 -1.131 1 92.12 224 TRP A CA 1
ATOM 1767 C C . TRP A 1 224 ? -21.203 4.527 -1.3 1 92.12 224 TRP A C 1
ATOM 1769 O O . TRP A 1 224 ? -22.25 4.109 -1.824 1 92.12 224 TRP A O 1
ATOM 1779 N N . GLN A 1 225 ? -21.062 5.742 -0.836 1 88.62 225 GLN A N 1
ATOM 1780 C CA . GLN A 1 225 ? -22.172 6.691 -0.95 1 88.62 225 GLN A CA 1
ATOM 1781 C C . GLN A 1 225 ? -22.516 6.953 -2.412 1 88.62 225 GLN A C 1
ATOM 1783 O O . GLN A 1 225 ? -23.703 7.012 -2.771 1 88.62 225 GLN A O 1
ATOM 1788 N N . GLU A 1 226 ? -21.5 7.133 -3.184 1 88.81 226 GLU A N 1
ATOM 1789 C CA . GLU A 1 226 ? -21.734 7.332 -4.613 1 88.81 226 GLU A CA 1
ATOM 1790 C C . GLU A 1 226 ? -22.484 6.156 -5.227 1 88.81 226 GLU A C 1
ATOM 1792 O O . GLU A 1 226 ? -23.438 6.344 -5.973 1 88.81 226 GLU A O 1
ATOM 1797 N N . TRP A 1 227 ? -22.031 4.965 -4.934 1 92.81 227 TRP A N 1
ATOM 1798 C CA . TRP A 1 227 ? -22.688 3.766 -5.441 1 92.81 227 TRP A CA 1
ATOM 1799 C C . TRP A 1 227 ? -24.141 3.691 -4.957 1 92.81 227 TRP A C 1
ATOM 1801 O O . TRP A 1 227 ? -25.047 3.43 -5.746 1 92.81 227 TRP A O 1
ATOM 1811 N N . ALA A 1 228 ? -24.328 3.887 -3.68 1 90.19 228 ALA A N 1
ATOM 1812 C CA . ALA A 1 228 ? -25.656 3.803 -3.074 1 90.19 228 ALA A CA 1
ATOM 1813 C C . ALA A 1 228 ? -26.609 4.801 -3.717 1 90.19 228 ALA A C 1
ATOM 1815 O O . ALA A 1 228 ? -27.75 4.453 -4.031 1 90.19 228 ALA A O 1
ATOM 1816 N N . ASP A 1 229 ? -26.172 5.988 -3.891 1 88.25 229 ASP A N 1
ATOM 1817 C CA . ASP A 1 229 ? -26.984 7.031 -4.5 1 88.25 229 ASP A CA 1
ATOM 1818 C C . ASP A 1 229 ? -27.391 6.652 -5.922 1 88.25 229 ASP A C 1
ATOM 1820 O O . ASP A 1 229 ? -28.562 6.805 -6.301 1 88.25 229 ASP A O 1
ATOM 1824 N N . ARG A 1 230 ? -26.5 6.164 -6.641 1 89.75 230 ARG A N 1
ATOM 1825 C CA . ARG A 1 230 ? -26.734 5.84 -8.047 1 89.75 230 ARG A CA 1
ATOM 1826 C C . ARG A 1 230 ? -27.672 4.641 -8.188 1 89.75 230 ARG A C 1
ATOM 1828 O O . ARG A 1 230 ? -28.391 4.52 -9.172 1 89.75 230 ARG A O 1
ATOM 1835 N N . ASN A 1 231 ? -27.656 3.754 -7.246 1 89.56 231 ASN A N 1
ATOM 1836 C CA . ASN A 1 231 ? -28.469 2.541 -7.324 1 89.56 231 ASN A CA 1
ATOM 1837 C C . ASN A 1 231 ? -29.688 2.621 -6.414 1 89.56 231 ASN A C 1
ATOM 1839 O O . ASN A 1 231 ? -30.406 1.638 -6.25 1 89.56 231 ASN A O 1
ATOM 1843 N N . HIS A 1 232 ? -29.875 3.758 -5.754 1 87.75 232 HIS A N 1
ATOM 1844 C CA . HIS A 1 232 ? -31.031 4.012 -4.891 1 87.75 232 HIS A CA 1
ATOM 1845 C C . HIS A 1 232 ? -31.109 2.99 -3.76 1 87.75 232 HIS A C 1
ATOM 1847 O O . HIS A 1 232 ? -32.156 2.412 -3.512 1 87.75 232 HIS A O 1
ATOM 1853 N N . VAL A 1 233 ? -30.016 2.654 -3.248 1 87.06 233 VAL A N 1
ATOM 1854 C CA . VAL A 1 233 ? -29.906 1.798 -2.07 1 87.06 233 VAL A CA 1
ATOM 1855 C C . VAL A 1 233 ? -29.609 2.646 -0.838 1 87.06 233 VAL A C 1
ATOM 1857 O O . VAL A 1 233 ? -28.734 3.521 -0.878 1 87.06 233 VAL A O 1
ATOM 1860 N N . ASP A 1 234 ? -30.328 2.457 0.196 1 84.69 234 ASP A N 1
ATOM 1861 C CA . ASP A 1 234 ? -30.109 3.201 1.433 1 84.69 234 ASP A CA 1
ATOM 1862 C C . ASP A 1 234 ? -29.078 2.498 2.314 1 84.69 234 ASP A C 1
ATOM 1864 O O . ASP A 1 234 ? -29.312 1.39 2.799 1 84.69 234 ASP A O 1
ATOM 1868 N N . ILE A 1 235 ? -27.953 3.197 2.473 1 84.31 235 ILE A N 1
ATOM 1869 C CA . ILE A 1 235 ? -26.906 2.598 3.311 1 84.31 235 ILE A CA 1
ATOM 1870 C C . ILE A 1 235 ? -26.734 3.422 4.582 1 84.31 235 ILE A C 1
ATOM 1872 O O . ILE A 1 235 ? -25.719 3.309 5.266 1 84.31 235 ILE A O 1
ATOM 1876 N N . SER A 1 236 ? -27.625 4.25 4.93 1 80.06 236 SER A N 1
ATOM 1877 C CA . SER A 1 236 ? -27.547 5.117 6.102 1 80.06 236 SER A CA 1
ATOM 1878 C C . SER A 1 236 ? -27.594 4.305 7.391 1 80.06 236 SER A C 1
ATOM 1880 O O . SER A 1 236 ? -27.047 4.73 8.414 1 80.06 236 SER A O 1
ATOM 1882 N N . ASN A 1 237 ? -28.219 3.141 7.309 1 78.62 237 ASN A N 1
ATOM 1883 C CA . ASN A 1 237 ? -28.359 2.309 8.5 1 78.62 237 ASN A CA 1
ATOM 1884 C C . ASN A 1 237 ? -27.234 1.292 8.609 1 78.62 237 ASN A C 1
ATOM 1886 O O . ASN A 1 237 ? -27.266 0.411 9.469 1 78.62 237 ASN A O 1
ATOM 1890 N N . CYS A 1 238 ? -26.344 1.337 7.672 1 83.44 238 CYS A N 1
ATOM 1891 C CA . CYS A 1 238 ? -25.172 0.484 7.77 1 83.44 238 CYS A CA 1
ATOM 1892 C C . CYS A 1 238 ? -24.156 1.06 8.758 1 83.44 238 CYS A C 1
ATOM 1894 O O . CYS A 1 238 ? -23.312 1.863 8.383 1 83.44 238 CYS A O 1
ATOM 1896 N N . LEU A 1 239 ? -24.203 0.521 9.914 1 76.31 239 LEU A N 1
ATOM 1897 C CA . LEU A 1 239 ? -23.469 1.147 11.008 1 76.31 239 LEU A CA 1
ATOM 1898 C C . LEU A 1 239 ? -22.156 0.419 11.273 1 76.31 239 LEU A C 1
ATOM 1900 O O . LEU A 1 239 ? -21.234 0.992 11.844 1 76.31 239 LEU A O 1
ATOM 1904 N N . ASN A 1 240 ? -22.125 -0.845 10.938 1 82.88 240 ASN A N 1
ATOM 1905 C CA . ASN A 1 240 ? -20.891 -1.61 11.102 1 82.88 240 ASN A CA 1
ATOM 1906 C C . ASN A 1 240 ? -19.969 -1.441 9.898 1 82.88 240 ASN A C 1
ATOM 1908 O O . ASN A 1 240 ? -20.375 -1.683 8.758 1 82.88 240 ASN A O 1
ATOM 1912 N N . PHE A 1 241 ? -18.75 -0.913 10.188 1 88.44 241 PHE A N 1
ATOM 1913 C CA . PHE A 1 241 ? -17.844 -0.745 9.062 1 88.44 241 PHE A CA 1
ATOM 1914 C C . PHE A 1 241 ? -16.391 -0.865 9.523 1 88.44 241 PHE A C 1
ATOM 1916 O O . PHE A 1 241 ? -16.109 -0.766 10.719 1 88.44 241 PHE A O 1
ATOM 1923 N N . ILE A 1 242 ? -15.516 -1.212 8.672 1 90.69 242 ILE A N 1
ATOM 1924 C CA . ILE A 1 242 ? -14.062 -1.169 8.766 1 90.69 242 ILE A CA 1
ATOM 1925 C C . ILE A 1 242 ? -13.5 -0.288 7.652 1 90.69 242 ILE A C 1
ATOM 1927 O O . ILE A 1 242 ? -14.008 -0.292 6.527 1 90.69 242 ILE A O 1
ATOM 1931 N N . THR A 1 243 ? -12.492 0.505 7.992 1 91.88 243 THR A N 1
ATOM 1932 C CA . THR A 1 243 ? -11.922 1.365 6.961 1 91.88 243 THR A CA 1
ATOM 1933 C C . THR A 1 243 ? -10.492 0.946 6.633 1 91.88 243 THR A C 1
ATOM 1935 O O . THR A 1 243 ? -9.742 0.527 7.52 1 91.88 243 THR A O 1
ATOM 1938 N N . PHE A 1 244 ? -10.195 1.029 5.383 1 94.25 244 PHE A N 1
ATOM 1939 C CA . PHE A 1 244 ? -8.867 0.844 4.816 1 94.25 244 PHE A CA 1
ATOM 1940 C C . PHE A 1 244 ? -8.422 2.09 4.059 1 94.25 244 PHE A C 1
ATOM 1942 O O . PHE A 1 244 ? -9.219 2.992 3.814 1 94.25 244 PHE A O 1
ATOM 1949 N N . ASP A 1 245 ? -7.102 2.127 3.695 1 91.19 245 ASP A N 1
ATOM 1950 C CA . ASP A 1 245 ? -6.637 3.332 3.018 1 91.19 245 ASP A CA 1
ATOM 1951 C C . ASP A 1 245 ? -6.449 3.086 1.522 1 91.19 245 ASP A C 1
ATOM 1953 O O . ASP A 1 245 ? -5.859 3.908 0.821 1 91.19 245 ASP A O 1
ATOM 1957 N N . HIS A 1 246 ? -6.812 1.994 1.021 1 93.12 246 HIS A N 1
ATOM 1958 C CA . HIS A 1 246 ? -6.941 1.706 -0.403 1 93.12 246 HIS A CA 1
ATOM 1959 C C . HIS A 1 246 ? -7.875 0.526 -0.645 1 93.12 246 HIS A C 1
ATOM 1961 O O . HIS A 1 246 ? -8.094 -0.294 0.25 1 93.12 246 HIS A O 1
ATOM 1967 N N . THR A 1 247 ? -8.445 0.474 -1.841 1 95.38 247 THR A N 1
ATOM 1968 C CA . THR A 1 247 ? -9.523 -0.466 -2.129 1 95.38 247 THR A CA 1
ATOM 1969 C C . THR A 1 247 ? -9 -1.897 -2.17 1 95.38 247 THR A C 1
ATOM 1971 O O . THR A 1 247 ? -9.734 -2.846 -1.902 1 95.38 247 THR A O 1
ATOM 1974 N N . TYR A 1 248 ? -7.766 -2.076 -2.48 1 96 248 TYR A N 1
ATOM 1975 C CA . TYR A 1 248 ? -7.211 -3.424 -2.498 1 96 248 TYR A CA 1
ATOM 1976 C C . TYR A 1 248 ? -7.309 -4.074 -1.123 1 96 248 TYR A C 1
ATOM 1978 O O . TYR A 1 248 ? -7.707 -5.234 -1.005 1 96 248 TYR A O 1
ATOM 1986 N N . GLY A 1 249 ? -6.926 -3.316 -0.109 1 96.38 249 GLY A N 1
ATOM 1987 C CA . GLY A 1 249 ? -7.078 -3.826 1.245 1 96.38 249 GLY A CA 1
ATOM 1988 C C . GLY A 1 249 ? -8.508 -4.207 1.583 1 96.38 249 GLY A C 1
ATOM 1989 O O . GLY A 1 249 ? -8.742 -5.238 2.215 1 96.38 249 GLY A O 1
ATOM 1990 N N . ALA A 1 250 ? -9.445 -3.412 1.198 1 97.31 250 ALA A N 1
ATOM 1991 C CA . ALA A 1 250 ? -10.859 -3.709 1.42 1 97.31 250 ALA A CA 1
ATOM 1992 C C . ALA A 1 250 ? -11.273 -4.984 0.688 1 97.31 250 ALA A C 1
ATOM 1994 O O . ALA A 1 250 ? -12.023 -5.801 1.227 1 97.31 250 ALA A O 1
ATOM 1995 N N . SER A 1 251 ? -10.797 -5.164 -0.542 1 97.75 251 SER A N 1
ATOM 1996 C CA . SER A 1 251 ? -11.141 -6.34 -1.335 1 97.75 251 SER A CA 1
ATOM 1997 C C . SER A 1 251 ? -10.547 -7.609 -0.729 1 97.75 251 SER A C 1
ATOM 1999 O O . SER A 1 251 ? -11.195 -8.656 -0.721 1 97.75 251 SER A O 1
ATOM 2001 N N . VAL A 1 252 ? -9.297 -7.48 -0.263 1 96.31 252 VAL A N 1
ATOM 2002 C CA . VAL A 1 252 ? -8.68 -8.609 0.423 1 96.31 252 VAL A CA 1
ATOM 2003 C C . VAL A 1 252 ? -9.492 -8.969 1.663 1 96.31 252 VAL A C 1
ATOM 2005 O O . VAL A 1 252 ? -9.789 -10.141 1.894 1 96.31 252 VAL A O 1
ATOM 2008 N N . ALA A 1 253 ? -9.852 -7.98 2.406 1 97.56 253 ALA A N 1
ATOM 2009 C CA . ALA A 1 253 ? -10.656 -8.195 3.605 1 97.56 253 ALA A CA 1
ATOM 2010 C C . ALA A 1 253 ? -11.969 -8.898 3.268 1 97.56 253 ALA A C 1
ATOM 2012 O O . ALA A 1 253 ? -12.367 -9.844 3.951 1 97.56 253 ALA A O 1
ATOM 2013 N N . ALA A 1 254 ? -12.625 -8.453 2.211 1 98.19 254 ALA A N 1
ATOM 2014 C CA . ALA A 1 254 ? -13.891 -9.047 1.782 1 98.19 254 ALA A CA 1
ATOM 2015 C C . ALA A 1 254 ? -13.703 -10.508 1.403 1 98.19 254 ALA A C 1
ATOM 2017 O O . ALA A 1 254 ? -14.531 -11.359 1.755 1 98.19 254 ALA A O 1
ATOM 2018 N N . SER A 1 255 ? -12.641 -10.797 0.699 1 97.56 255 SER A N 1
ATOM 2019 C CA . SER A 1 255 ? -12.391 -12.164 0.246 1 97.56 255 SER A CA 1
ATOM 2020 C C . SER A 1 255 ? -12.141 -13.102 1.424 1 97.56 255 SER A C 1
ATOM 2022 O O . SER A 1 255 ? -12.297 -14.32 1.299 1 97.56 255 SER A O 1
ATOM 2024 N N . HIS A 1 256 ? -11.805 -12.562 2.547 1 95.69 256 HIS A N 1
ATOM 2025 C CA . HIS A 1 256 ? -11.547 -13.367 3.734 1 95.69 256 HIS A CA 1
ATOM 2026 C C . HIS A 1 256 ? -12.719 -13.297 4.711 1 95.69 256 HIS A C 1
ATOM 2028 O O . HIS A 1 256 ? -12.578 -13.672 5.879 1 95.69 256 HIS A O 1
ATOM 2034 N N . GLY A 1 257 ? -13.773 -12.711 4.297 1 95.62 257 GLY A N 1
ATOM 2035 C CA . GLY A 1 257 ? -15.023 -12.836 5.023 1 95.62 257 GLY A CA 1
ATOM 2036 C C . GLY A 1 257 ? -15.211 -11.758 6.074 1 95.62 257 GLY A C 1
ATOM 2037 O O . GLY A 1 257 ? -15.938 -11.953 7.051 1 95.62 257 GLY A O 1
ATOM 2038 N N . LEU A 1 258 ? -14.57 -10.633 5.891 1 96.19 258 LEU A N 1
ATOM 2039 C CA . LEU A 1 258 ? -14.656 -9.586 6.902 1 96.19 258 LEU A CA 1
ATOM 2040 C C . LEU A 1 258 ? -15.898 -8.727 6.688 1 96.19 258 LEU A C 1
ATOM 2042 O O . LEU A 1 258 ? -16.312 -7.996 7.594 1 96.19 258 LEU A O 1
ATOM 2046 N N . GLY A 1 259 ? -16.438 -8.742 5.52 1 97.12 259 GLY A N 1
ATOM 2047 C CA . GLY A 1 259 ? -17.578 -7.883 5.211 1 97.12 259 GLY A CA 1
ATOM 2048 C C . GLY A 1 259 ? -17.828 -7.738 3.719 1 97.12 259 GLY A C 1
ATOM 2049 O O . GLY A 1 259 ? -17.438 -8.602 2.934 1 97.12 259 GLY A O 1
ATOM 2050 N N . VAL A 1 260 ? -18.578 -6.691 3.387 1 97.56 260 VAL A N 1
ATOM 2051 C CA . VAL A 1 260 ? -18.906 -6.363 2.002 1 97.56 260 VAL A CA 1
ATOM 2052 C C . VAL A 1 260 ? -18.094 -5.145 1.554 1 97.56 260 VAL A C 1
ATOM 2054 O O . VAL A 1 260 ? -18.156 -4.086 2.184 1 97.56 260 VAL A O 1
ATOM 2057 N N . ALA A 1 261 ? -17.281 -5.316 0.559 1 98.31 261 ALA A N 1
ATOM 2058 C CA . ALA A 1 261 ? -16.516 -4.219 -0.02 1 98.31 261 ALA A CA 1
ATOM 2059 C C . ALA A 1 261 ? -17.172 -3.697 -1.293 1 98.31 261 ALA A C 1
ATOM 2061 O O . ALA A 1 261 ? -18.031 -4.371 -1.876 1 98.31 261 ALA A O 1
ATOM 2062 N N . LEU A 1 262 ? -16.891 -2.436 -1.595 1 97.06 262 LEU A N 1
ATOM 2063 C CA . LEU A 1 262 ? -17.188 -1.949 -2.938 1 97.06 262 LEU A CA 1
ATOM 2064 C C . LEU A 1 262 ? -16.016 -2.219 -3.881 1 97.06 262 LEU A C 1
ATOM 2066 O O . LEU A 1 262 ? -15.016 -1.492 -3.863 1 97.06 262 LEU A O 1
ATOM 2070 N N . GLY A 1 263 ? -16.203 -3.258 -4.664 1 97.31 263 GLY A N 1
ATOM 2071 C CA . GLY A 1 263 ? -15.133 -3.672 -5.555 1 97.31 263 GLY A CA 1
ATOM 2072 C C . GLY A 1 263 ? -15.047 -2.832 -6.816 1 97.31 263 GLY A C 1
ATOM 2073 O O . GLY A 1 263 ? -16.078 -2.453 -7.387 1 97.31 263 GLY A O 1
ATOM 2074 N N . ARG A 1 264 ? -13.875 -2.443 -7.234 1 97.5 264 ARG A N 1
ATOM 2075 C CA . ARG A 1 264 ? -13.617 -1.917 -8.57 1 97.5 264 ARG A CA 1
ATOM 2076 C C . ARG A 1 264 ? -13.414 -3.047 -9.578 1 97.5 264 ARG A C 1
ATOM 2078 O O . ARG A 1 264 ? -12.445 -3.801 -9.484 1 97.5 264 ARG A O 1
ATOM 2085 N N . CYS A 1 265 ? -14.234 -3.178 -10.523 1 96.69 265 CYS A N 1
ATOM 2086 C CA . CYS A 1 265 ? -14.391 -4.352 -11.383 1 96.69 265 CYS A CA 1
ATOM 2087 C C . CYS A 1 265 ? -13.062 -4.723 -12.039 1 96.69 265 CYS A C 1
ATOM 2089 O O . CYS A 1 265 ? -12.672 -5.891 -12.023 1 96.69 265 CYS A O 1
ATOM 2091 N N . THR A 1 266 ? -12.383 -3.775 -12.602 1 96.69 266 THR A N 1
ATOM 2092 C CA . THR A 1 266 ? -11.141 -4.051 -13.32 1 96.69 266 THR A CA 1
ATOM 2093 C C . THR A 1 266 ? -10.078 -4.594 -12.367 1 96.69 266 THR A C 1
ATOM 2095 O O . THR A 1 266 ? -9.273 -5.441 -12.75 1 96.69 266 THR A O 1
ATOM 2098 N N . LEU A 1 267 ? -10.117 -4.133 -11.141 1 97.25 267 LEU A N 1
ATOM 2099 C CA . LEU A 1 267 ? -9.078 -4.484 -10.188 1 97.25 267 LEU A CA 1
ATOM 2100 C C . LEU A 1 267 ? -9.398 -5.809 -9.5 1 97.25 267 LEU A C 1
ATOM 2102 O O . LEU A 1 267 ? -8.484 -6.527 -9.07 1 97.25 267 LEU A O 1
ATOM 2106 N N . ILE A 1 268 ? -10.641 -6.176 -9.352 1 97.12 268 ILE A N 1
ATOM 2107 C CA . ILE A 1 268 ? -10.984 -7.375 -8.594 1 97.12 268 ILE A CA 1
ATOM 2108 C C . ILE A 1 268 ? -11.32 -8.516 -9.555 1 97.12 268 ILE A C 1
ATOM 2110 O O . ILE A 1 268 ? -11.773 -9.578 -9.133 1 97.12 268 ILE A O 1
ATOM 2114 N N . ALA A 1 269 ? -11.133 -8.383 -10.852 1 94.56 269 ALA A N 1
ATOM 2115 C CA . ALA A 1 269 ? -11.5 -9.367 -11.867 1 94.56 269 ALA A CA 1
ATOM 2116 C C . ALA A 1 269 ? -10.93 -10.742 -11.531 1 94.56 269 ALA A C 1
ATOM 2118 O O . ALA A 1 269 ? -11.656 -11.742 -11.547 1 94.56 269 ALA A O 1
ATOM 2119 N N . PRO A 1 270 ? -9.648 -10.836 -11.148 1 92.56 270 PRO A N 1
ATOM 2120 C CA . PRO A 1 270 ? -9.117 -12.156 -10.82 1 92.56 270 PRO A CA 1
ATOM 2121 C C . PRO A 1 270 ? -9.812 -12.797 -9.617 1 92.56 270 PRO A C 1
ATOM 2123 O O . PRO A 1 270 ? -10.016 -14.016 -9.594 1 92.56 270 PRO A O 1
ATOM 2126 N N . LEU A 1 271 ? -10.172 -11.984 -8.602 1 95.06 271 LEU A N 1
ATOM 2127 C CA . LEU A 1 271 ? -10.828 -12.5 -7.406 1 95.06 271 LEU A CA 1
ATOM 2128 C C . LEU A 1 271 ? -12.234 -13 -7.73 1 95.06 271 LEU A C 1
ATOM 2130 O O . LEU A 1 271 ? -12.703 -13.969 -7.125 1 95.06 271 LEU A O 1
ATOM 2134 N N . LEU A 1 272 ? -12.883 -12.336 -8.695 1 93.94 272 LEU A N 1
ATOM 2135 C CA . LEU A 1 272 ? -14.188 -12.797 -9.156 1 93.94 272 LEU A CA 1
ATOM 2136 C C . LEU A 1 272 ? -14.055 -14.109 -9.938 1 93.94 272 LEU A C 1
ATOM 2138 O O . LEU A 1 272 ? -14.828 -15.039 -9.719 1 93.94 272 LEU A O 1
ATOM 2142 N N . GLU A 1 273 ? -13.07 -14.172 -10.781 1 92.69 273 GLU A N 1
ATOM 2143 C CA . GLU A 1 273 ? -12.836 -15.359 -11.602 1 92.69 273 GLU A CA 1
ATOM 2144 C C . GLU A 1 273 ? -12.516 -16.578 -10.742 1 92.69 273 GLU A C 1
ATOM 2146 O O . GLU A 1 273 ? -12.969 -17.688 -11.031 1 92.69 273 GLU A O 1
ATOM 2151 N N . GLU A 1 274 ? -11.781 -16.359 -9.664 1 93.56 274 GLU A N 1
ATOM 2152 C CA . GLU A 1 274 ? -11.367 -17.438 -8.766 1 93.56 274 GLU A CA 1
ATOM 2153 C C . GLU A 1 274 ? -12.445 -17.734 -7.727 1 93.56 274 GLU A C 1
ATOM 2155 O O . GLU A 1 274 ? -12.258 -18.578 -6.855 1 93.56 274 GLU A O 1
ATOM 2160 N N . GLN A 1 275 ? -13.531 -16.969 -7.75 1 94.94 275 GLN A N 1
ATOM 2161 C CA . GLN A 1 275 ? -14.68 -17.141 -6.871 1 94.94 275 GLN A CA 1
ATOM 2162 C C . GLN A 1 275 ? -14.305 -16.891 -5.414 1 94.94 275 GLN A C 1
ATOM 2164 O O . GLN A 1 275 ? -14.883 -17.5 -4.508 1 94.94 275 GLN A O 1
ATOM 2169 N N . LYS A 1 276 ? -13.289 -16.156 -5.227 1 96 276 LYS A N 1
ATOM 2170 C CA . LYS A 1 276 ? -12.969 -15.688 -3.883 1 96 276 LYS A CA 1
ATOM 2171 C C . LYS A 1 276 ? -13.898 -14.555 -3.461 1 96 276 LYS A C 1
ATOM 2173 O O . LYS A 1 276 ? -14.133 -14.344 -2.27 1 96 276 LYS A O 1
ATOM 2178 N N . LEU A 1 277 ? -14.344 -13.812 -4.504 1 97.19 277 LEU A N 1
ATOM 2179 C CA . LEU A 1 277 ? -15.367 -12.789 -4.328 1 97.19 277 LEU A CA 1
ATOM 2180 C C . LEU A 1 277 ? -16.578 -13.07 -5.219 1 97.19 277 LEU A C 1
ATOM 2182 O O . LEU A 1 277 ? -16.438 -13.625 -6.309 1 97.19 277 LEU A O 1
ATOM 2186 N N . VAL A 1 278 ? -17.719 -12.742 -4.77 1 96.62 278 VAL A N 1
ATOM 2187 C CA . VAL A 1 278 ? -18.953 -12.789 -5.543 1 96.62 278 VAL A CA 1
ATOM 2188 C C . VAL A 1 278 ? -19.75 -11.5 -5.328 1 96.62 278 VAL A C 1
ATOM 2190 O O . VAL A 1 278 ? -19.578 -10.828 -4.309 1 96.62 278 VAL A O 1
ATOM 2193 N N . THR A 1 279 ? -20.516 -11.094 -6.305 1 95.06 279 THR A N 1
ATOM 2194 C CA . THR A 1 279 ? -21.453 -10.008 -6.086 1 95.06 279 THR A CA 1
ATOM 2195 C C . THR A 1 279 ? -22.734 -10.531 -5.441 1 95.06 279 THR A C 1
ATOM 2197 O O . THR A 1 279 ? -23.391 -11.43 -5.98 1 95.06 279 THR A O 1
ATOM 2200 N N . PRO A 1 280 ? -23.125 -10.023 -4.348 1 93.88 280 PRO A N 1
ATOM 2201 C CA . PRO A 1 280 ? -24.344 -10.516 -3.701 1 93.88 280 PRO A CA 1
ATOM 2202 C C . PRO A 1 280 ? -25.609 -10.016 -4.379 1 93.88 280 PRO A C 1
ATOM 2204 O O . PRO A 1 280 ? -26.703 -10.531 -4.117 1 93.88 280 PRO A O 1
ATOM 2207 N N . PHE A 1 281 ? -25.5 -9.07 -5.273 1 91.5 281 PHE A N 1
ATOM 2208 C CA . PHE A 1 281 ? -26.672 -8.5 -5.91 1 91.5 281 PHE A CA 1
ATOM 2209 C C . PHE A 1 281 ? -26.625 -8.688 -7.422 1 91.5 281 PHE A C 1
ATOM 2211 O O . PHE A 1 281 ? -26.391 -7.738 -8.164 1 91.5 281 PHE A O 1
ATOM 2218 N N . PRO A 1 282 ? -26.969 -9.859 -7.859 1 85.38 282 PRO A N 1
ATOM 2219 C CA . PRO A 1 282 ? -26.844 -10.148 -9.289 1 85.38 282 PRO A CA 1
ATOM 2220 C C . PRO A 1 282 ? -27.766 -9.281 -10.148 1 85.38 282 PRO A C 1
ATOM 2222 O O . PRO A 1 282 ? -27.5 -9.07 -11.328 1 85.38 282 PRO A O 1
ATOM 2225 N N . ASP A 1 283 ? -28.797 -8.773 -9.578 1 85.25 283 ASP A N 1
ATOM 2226 C CA . ASP A 1 283 ? -29.766 -7.98 -10.336 1 85.25 283 ASP A CA 1
ATOM 2227 C C . ASP A 1 283 ? -29.297 -6.531 -10.461 1 85.25 283 ASP A C 1
ATOM 2229 O O . ASP A 1 283 ? -29.906 -5.746 -11.195 1 85.25 283 ASP A O 1
ATOM 2233 N N . LEU A 1 284 ? -28.328 -6.168 -9.758 1 85.5 284 LEU A N 1
ATOM 2234 C CA . LEU A 1 284 ? -27.75 -4.836 -9.867 1 85.5 284 LEU A CA 1
ATOM 2235 C C . LEU A 1 284 ? -26.469 -4.871 -10.695 1 85.5 284 LEU A C 1
ATOM 2237 O O . LEU A 1 284 ? -25.438 -5.387 -10.227 1 85.5 284 LEU A O 1
ATOM 2241 N N . PRO A 1 285 ? -26.531 -4.34 -11.891 1 86.75 285 PRO A N 1
ATOM 2242 C CA . PRO A 1 285 ? -25.312 -4.324 -12.711 1 86.75 285 PRO A CA 1
ATOM 2243 C C . PRO A 1 285 ? -24.219 -3.43 -12.125 1 86.75 285 PRO A C 1
ATOM 2245 O O . PRO A 1 285 ? -24.5 -2.561 -11.297 1 86.75 285 PRO A O 1
ATOM 2248 N N . PRO A 1 286 ? -22.938 -3.723 -12.578 1 93.31 286 PRO A N 1
ATOM 2249 C CA . PRO A 1 286 ? -21.875 -2.801 -12.164 1 93.31 286 PRO A CA 1
ATOM 2250 C C . PRO A 1 286 ? -22.203 -1.346 -12.5 1 93.31 286 PRO A C 1
ATOM 2252 O O . PRO A 1 286 ? -22.797 -1.065 -13.547 1 93.31 286 PRO A O 1
ATOM 2255 N N . THR A 1 287 ? -21.844 -0.482 -11.594 1 93.75 287 THR A N 1
ATOM 2256 C CA . THR A 1 287 ? -22.078 0.947 -11.766 1 93.75 287 THR A CA 1
ATOM 2257 C C . THR A 1 287 ? -20.844 1.635 -12.336 1 93.75 287 THR A C 1
ATOM 2259 O O . THR A 1 287 ? -19.766 1.572 -11.75 1 93.75 287 THR A O 1
ATOM 2262 N N . THR A 1 288 ? -21.031 2.275 -13.477 1 93.19 288 THR A N 1
ATOM 2263 C CA . THR A 1 288 ? -19.906 3.01 -14.062 1 93.19 288 THR A CA 1
ATOM 2264 C C . THR A 1 288 ? -19.391 4.066 -13.102 1 93.19 288 THR A C 1
ATOM 2266 O O . THR A 1 288 ? -20.156 4.848 -12.547 1 93.19 288 THR A O 1
ATOM 2269 N N . ALA A 1 289 ? -18.109 4.031 -12.867 1 92.81 289 ALA A N 1
ATOM 2270 C CA . ALA A 1 289 ? -17.5 5 -11.961 1 92.81 289 ALA A CA 1
ATOM 2271 C C . ALA A 1 289 ? -17.406 6.379 -12.609 1 92.81 289 ALA A C 1
ATOM 2273 O O . ALA A 1 289 ? -17.312 6.488 -13.828 1 92.81 289 ALA A O 1
ATOM 2274 N N . TYR A 1 290 ? -17.438 7.477 -11.727 1 89.38 290 TYR A N 1
ATOM 2275 C CA . TYR A 1 290 ? -17.188 8.836 -12.211 1 89.38 290 TYR A CA 1
ATOM 2276 C C . TYR A 1 290 ? -15.719 9.047 -12.523 1 89.38 290 TYR A C 1
ATOM 2278 O O . TYR A 1 290 ? -15.367 9.906 -13.344 1 89.38 290 TYR A O 1
ATOM 2286 N N . ARG A 1 291 ? -15 8.273 -11.906 1 92.81 291 ARG A N 1
ATOM 2287 C CA . ARG A 1 291 ? -13.555 8.391 -12.039 1 92.81 291 ARG A CA 1
ATOM 2288 C C . ARG A 1 291 ? -13 7.352 -13.008 1 92.81 291 ARG A C 1
ATOM 2290 O O . ARG A 1 291 ? -13.641 6.328 -13.258 1 92.81 291 ARG A O 1
ATOM 2297 N N . SER A 1 292 ? -11.883 7.656 -13.531 1 95.19 292 SER A N 1
ATOM 2298 C CA . SER A 1 292 ? -11.109 6.785 -14.414 1 95.19 292 SER A CA 1
ATOM 2299 C C . SER A 1 292 ? -9.625 6.812 -14.055 1 95.19 292 SER A C 1
ATOM 2301 O O . SER A 1 292 ? -9.211 7.539 -13.148 1 95.19 292 SER A O 1
ATOM 2303 N N . TYR A 1 293 ? -8.961 5.926 -14.641 1 96.31 293 TYR A N 1
ATOM 2304 C CA . TYR A 1 293 ? -7.52 5.898 -14.422 1 96.31 293 TYR A CA 1
ATOM 2305 C C . TYR A 1 293 ? -6.789 6.746 -15.453 1 96.31 293 TYR A C 1
ATOM 2307 O O . TYR A 1 293 ? -7.047 6.633 -16.656 1 96.31 293 TYR A O 1
ATOM 2315 N N . TYR A 1 294 ? -5.867 7.621 -14.961 1 94.75 294 TYR A N 1
ATOM 2316 C CA . TYR A 1 294 ? -5.102 8.547 -15.781 1 94.75 294 TYR A CA 1
ATOM 2317 C C . TYR A 1 294 ? -3.605 8.391 -15.531 1 94.75 294 TYR A C 1
ATOM 2319 O O . TYR A 1 294 ? -3.174 8.188 -14.398 1 94.75 294 TYR A O 1
ATOM 2327 N N . ALA A 1 295 ? -2.834 8.453 -16.609 1 95.31 295 ALA A N 1
ATOM 2328 C CA . ALA A 1 295 ? -1.393 8.664 -16.5 1 95.31 295 ALA A CA 1
ATOM 2329 C C . ALA A 1 295 ? -1.049 10.148 -16.562 1 95.31 295 ALA A C 1
ATOM 2331 O O . ALA A 1 295 ? -1.56 10.883 -17.406 1 95.31 295 ALA A O 1
ATOM 2332 N N . ALA A 1 296 ? -0.264 10.602 -15.594 1 91.69 296 ALA A N 1
ATOM 2333 C CA . ALA A 1 296 ? 0.118 12.016 -15.523 1 91.69 296 ALA A CA 1
ATOM 2334 C C . ALA A 1 296 ? 1.635 12.164 -15.445 1 91.69 296 ALA A C 1
ATOM 2336 O O . ALA A 1 296 ? 2.312 11.391 -14.773 1 91.69 296 ALA A O 1
ATOM 2337 N N . TRP A 1 297 ? 2.176 13.109 -16.156 1 87.94 297 TRP A N 1
ATOM 2338 C CA . TRP A 1 297 ? 3.604 13.414 -16.156 1 87.94 297 TRP A CA 1
ATOM 2339 C C . TRP A 1 297 ? 3.846 14.898 -16.391 1 87.94 297 TRP A C 1
ATOM 2341 O O . TRP A 1 297 ? 2.928 15.633 -16.766 1 87.94 297 TRP A O 1
ATOM 2351 N N . PRO A 1 298 ? 5.004 15.375 -16.016 1 79.56 298 PRO A N 1
ATOM 2352 C CA . PRO A 1 298 ? 5.242 16.812 -16.109 1 79.56 298 PRO A CA 1
ATOM 2353 C C . PRO A 1 298 ? 5.055 17.344 -17.531 1 79.56 298 PRO A C 1
ATOM 2355 O O . PRO A 1 298 ? 5.414 16.672 -18.5 1 79.56 298 PRO A O 1
ATOM 2358 N N . ARG A 1 299 ? 4.355 18.484 -17.703 1 67.5 299 ARG A N 1
ATOM 2359 C CA . ARG A 1 299 ? 3.932 19.109 -18.953 1 67.5 299 ARG A CA 1
ATOM 2360 C C . ARG A 1 299 ? 5.129 19.453 -19.828 1 67.5 299 ARG A C 1
ATOM 2362 O O . ARG A 1 299 ? 5.062 19.359 -21.062 1 67.5 299 ARG A O 1
ATOM 2369 N N . HIS A 1 300 ? 6.035 20.078 -19.266 1 59.66 300 HIS A N 1
ATOM 2370 C CA . HIS A 1 300 ? 7.012 20.766 -20.109 1 59.66 300 HIS A CA 1
ATOM 2371 C C . HIS A 1 300 ? 7.906 19.766 -20.828 1 59.66 300 HIS A C 1
ATOM 2373 O O . HIS A 1 300 ? 8.797 20.156 -21.578 1 59.66 300 HIS A O 1
ATOM 2379 N N . THR A 1 301 ? 7.59 18.531 -20.703 1 56.31 301 THR A N 1
ATOM 2380 C CA . THR A 1 301 ? 8.562 17.656 -21.359 1 56.31 301 THR A CA 1
ATOM 2381 C C . THR A 1 301 ? 7.863 16.641 -22.25 1 56.31 301 THR A C 1
ATOM 2383 O O . THR A 1 301 ? 6.883 16.016 -21.844 1 56.31 301 THR A O 1
ATOM 2386 N N . SER A 1 302 ? 7.879 17.016 -23.672 1 64.31 302 SER A N 1
ATOM 2387 C CA . SER A 1 302 ? 7.543 15.836 -24.469 1 64.31 302 SER A CA 1
ATOM 2388 C C . SER A 1 302 ? 8.07 14.562 -23.828 1 64.31 302 SER A C 1
ATOM 2390 O O . SER A 1 302 ? 9.195 14.531 -23.312 1 64.31 302 SER A O 1
ATOM 2392 N N . PRO A 1 303 ? 7.094 13.648 -23.781 1 73.44 303 PRO A N 1
ATOM 2393 C CA . PRO A 1 303 ? 7.586 12.422 -23.141 1 73.44 303 PRO A CA 1
ATOM 2394 C C . PRO A 1 303 ? 8.82 11.852 -23.844 1 73.44 303 PRO A C 1
ATOM 2396 O O . PRO A 1 303 ? 8.914 11.883 -25.062 1 73.44 303 PRO A O 1
ATOM 2399 N N . SER A 1 304 ? 9.766 11.539 -23.109 1 75.56 304 SER A N 1
ATOM 2400 C CA . SER A 1 304 ? 10.898 10.789 -23.641 1 75.56 304 SER A CA 1
ATOM 2401 C C . SER A 1 304 ? 10.445 9.523 -24.359 1 75.56 304 SER A C 1
ATOM 2403 O O . SER A 1 304 ? 9.336 9.039 -24.125 1 75.56 304 SER A O 1
ATOM 2405 N N . PRO A 1 305 ? 11.164 9.102 -25.344 1 77.06 305 PRO A N 1
ATOM 2406 C CA . PRO A 1 305 ? 10.789 7.867 -26.047 1 77.06 305 PRO A CA 1
ATOM 2407 C C . PRO A 1 305 ? 10.453 6.723 -25.094 1 77.06 305 PRO A C 1
ATOM 2409 O O . PRO A 1 305 ? 9.539 5.938 -25.359 1 77.06 305 PRO A O 1
ATOM 2412 N N . LYS A 1 306 ? 11.148 6.664 -24.047 1 79.62 306 LYS A N 1
ATOM 2413 C CA . LYS A 1 306 ? 10.891 5.617 -23.062 1 79.62 306 LYS A CA 1
ATOM 2414 C C . LYS A 1 306 ? 9.523 5.801 -22.406 1 79.62 306 LYS A C 1
ATOM 2416 O O . LYS A 1 306 ? 8.758 4.844 -22.281 1 79.62 306 LYS A O 1
ATOM 2421 N N . LEU A 1 307 ? 9.25 7.02 -22.047 1 87.5 307 LEU A N 1
ATOM 2422 C CA . LEU A 1 307 ? 7.949 7.301 -21.453 1 87.5 307 LEU A CA 1
ATOM 2423 C C . LEU A 1 307 ? 6.824 7.086 -22.453 1 87.5 307 LEU A C 1
ATOM 2425 O O . LEU A 1 307 ? 5.773 6.539 -22.125 1 87.5 307 LEU A O 1
ATOM 2429 N N . GLN A 1 308 ? 7.109 7.504 -23.688 1 88.38 308 GLN A N 1
ATOM 2430 C CA . GLN A 1 308 ? 6.102 7.312 -24.734 1 88.38 308 GLN A CA 1
ATOM 2431 C C . GLN A 1 308 ? 5.801 5.832 -24.953 1 88.38 308 GLN A C 1
ATOM 2433 O O . GLN A 1 308 ? 4.645 5.445 -25.125 1 88.38 308 GLN A O 1
ATOM 2438 N N . GLY A 1 309 ? 6.898 5.004 -24.969 1 90.38 309 GLY A N 1
ATOM 2439 C CA . GLY A 1 309 ? 6.703 3.568 -25.078 1 90.38 309 GLY A CA 1
ATOM 2440 C C . GLY A 1 309 ? 5.844 2.996 -23.969 1 90.38 309 GLY A C 1
ATOM 2441 O O . GLY A 1 309 ? 4.973 2.16 -24.219 1 90.38 309 GLY A O 1
ATOM 2442 N N . PHE A 1 310 ? 6.094 3.414 -22.766 1 94.44 310 PHE A N 1
ATOM 2443 C CA . PHE A 1 310 ? 5.309 2.963 -21.625 1 94.44 310 PHE A CA 1
ATOM 2444 C C . PHE A 1 310 ? 3.857 3.41 -21.75 1 94.44 310 PHE A C 1
ATOM 2446 O O . PHE A 1 310 ? 2.938 2.627 -21.5 1 94.44 310 PHE A O 1
ATOM 2453 N N . LEU A 1 311 ? 3.619 4.637 -22.141 1 94.44 311 LEU A N 1
ATOM 2454 C CA . LEU A 1 311 ? 2.275 5.191 -22.266 1 94.44 311 LEU A CA 1
ATOM 2455 C C . LEU A 1 311 ? 1.479 4.449 -23.328 1 94.44 311 LEU A C 1
ATOM 2457 O O . LEU A 1 311 ? 0.289 4.184 -23.156 1 94.44 311 LEU A O 1
ATOM 2461 N N . ASP A 1 312 ? 2.074 4.172 -24.422 1 94.56 312 ASP A N 1
ATOM 2462 C CA . ASP A 1 312 ? 1.404 3.42 -25.484 1 94.56 312 ASP A CA 1
ATOM 2463 C C . ASP A 1 312 ? 1.02 2.021 -25 1 94.56 312 ASP A C 1
ATOM 2465 O O . ASP A 1 312 ? -0.094 1.558 -25.266 1 94.56 312 ASP A O 1
ATOM 2469 N N . TRP A 1 313 ? 1.951 1.368 -24.359 1 96.5 313 TRP A N 1
ATOM 2470 C CA . TRP A 1 313 ? 1.683 0.051 -23.797 1 96.5 313 TRP A CA 1
ATOM 2471 C C . TRP A 1 313 ? 0.54 0.115 -22.781 1 96.5 313 TRP A C 1
ATOM 2473 O O . TRP A 1 313 ? -0.358 -0.73 -22.797 1 96.5 313 TRP A O 1
ATOM 2483 N N . LEU A 1 314 ? 0.572 1.105 -21.922 1 97.25 314 LEU A N 1
ATOM 2484 C CA . LEU A 1 314 ? -0.447 1.308 -20.906 1 97.25 314 LEU A CA 1
ATOM 2485 C C . LEU A 1 314 ? -1.827 1.463 -21.531 1 97.25 314 LEU A C 1
ATOM 2487 O O . LEU A 1 314 ? -2.803 0.88 -21.047 1 97.25 314 LEU A O 1
ATOM 2491 N N . GLU A 1 315 ? -1.874 2.23 -22.547 1 96.12 315 GLU A N 1
ATOM 2492 C CA . GLU A 1 315 ? -3.131 2.453 -23.25 1 96.12 315 GLU A CA 1
ATOM 2493 C C . GLU A 1 315 ? -3.654 1.161 -23.859 1 96.12 315 GLU A C 1
ATOM 2495 O O . GLU A 1 315 ? -4.859 0.895 -23.844 1 96.12 315 GLU A O 1
ATOM 2500 N N . GLU A 1 316 ? -2.768 0.436 -24.469 1 96.62 316 GLU A N 1
ATOM 2501 C CA . GLU A 1 316 ? -3.146 -0.852 -25.047 1 96.62 316 GLU A CA 1
ATOM 2502 C C . GLU A 1 316 ? -3.748 -1.771 -23.984 1 96.62 316 GLU A C 1
ATOM 2504 O O . GLU A 1 316 ? -4.816 -2.35 -24.188 1 96.62 316 GLU A O 1
ATOM 2509 N N . LYS A 1 317 ? -3.086 -1.904 -22.844 1 97.56 317 LYS A N 1
ATOM 2510 C CA . LYS A 1 317 ? -3.574 -2.756 -21.766 1 97.56 317 LYS A CA 1
ATOM 2511 C C . LYS A 1 317 ? -4.875 -2.215 -21.188 1 97.56 317 LYS A C 1
ATOM 2513 O O . LYS A 1 317 ? -5.781 -2.982 -20.859 1 97.56 317 LYS A O 1
ATOM 2518 N N . GLY A 1 318 ? -4.902 -0.854 -21.031 1 97.62 318 GLY A N 1
ATOM 2519 C CA . GLY A 1 318 ? -6.129 -0.232 -20.547 1 97.62 318 GLY A CA 1
ATOM 2520 C C . GLY A 1 318 ? -7.324 -0.508 -21.438 1 97.62 318 GLY A C 1
ATOM 2521 O O . GLY A 1 318 ? -8.43 -0.753 -20.953 1 97.62 318 GLY A O 1
ATOM 2522 N N . GLN A 1 319 ? -7.109 -0.489 -22.734 1 96.12 319 GLN A N 1
ATOM 2523 C CA . GLN A 1 319 ? -8.18 -0.764 -23.688 1 96.12 319 GLN A CA 1
ATOM 2524 C C . GLN A 1 319 ? -8.672 -2.203 -23.562 1 96.12 319 GLN A C 1
ATOM 2526 O O . GLN A 1 319 ? -9.867 -2.467 -23.672 1 96.12 319 GLN A O 1
ATOM 2531 N N . GLN A 1 320 ? -7.77 -3.117 -23.406 1 96.12 320 GLN A N 1
ATOM 2532 C CA . GLN A 1 320 ? -8.148 -4.512 -23.188 1 96.12 320 GLN A CA 1
ATOM 2533 C C . GLN A 1 320 ? -9.008 -4.668 -21.938 1 96.12 320 GLN A C 1
ATOM 2535 O O . GLN A 1 320 ? -10.008 -5.391 -21.953 1 96.12 320 GLN A O 1
ATOM 2540 N N . SER A 1 321 ? -8.586 -3.977 -20.891 1 96.12 321 SER A N 1
ATOM 2541 C CA . SER A 1 321 ? -9.352 -4.016 -19.656 1 96.12 321 SER A CA 1
ATOM 2542 C C . SER A 1 321 ? -10.734 -3.395 -19.844 1 96.12 321 SER A C 1
ATOM 2544 O O . SER A 1 321 ? -11.719 -3.885 -19.281 1 96.12 321 SER A O 1
ATOM 2546 N N . ASN A 1 322 ? -10.766 -2.305 -20.594 1 96.19 322 ASN A N 1
ATOM 2547 C CA . ASN A 1 322 ? -12.047 -1.669 -20.891 1 96.19 322 ASN A CA 1
ATOM 2548 C C . ASN A 1 322 ? -12.984 -2.613 -21.641 1 96.19 322 ASN A C 1
ATOM 2550 O O . ASN A 1 322 ? -14.188 -2.643 -21.359 1 96.19 322 ASN A O 1
ATOM 2554 N N . ALA A 1 323 ? -12.484 -3.355 -22.609 1 94.31 323 ALA A N 1
ATOM 2555 C CA . ALA A 1 323 ? -13.289 -4.324 -23.344 1 94.31 323 ALA A CA 1
ATOM 2556 C C . ALA A 1 323 ? -13.859 -5.391 -22.422 1 94.31 323 ALA A C 1
ATOM 2558 O O . ALA A 1 323 ? -15.023 -5.77 -22.547 1 94.31 323 ALA A O 1
ATOM 2559 N N . ALA A 1 324 ? -13.055 -5.848 -21.516 1 92.75 324 ALA A N 1
ATOM 2560 C CA . ALA A 1 324 ? -13.508 -6.836 -20.547 1 92.75 324 ALA A CA 1
ATOM 2561 C C . ALA A 1 324 ? -14.586 -6.25 -19.625 1 92.75 324 ALA A C 1
ATOM 2563 O O . ALA A 1 324 ? -15.555 -6.93 -19.281 1 92.75 324 ALA A O 1
ATOM 2564 N N . LEU A 1 325 ? -14.336 -5.051 -19.188 1 92.88 325 LEU A N 1
ATOM 2565 C CA . LEU A 1 325 ? -15.297 -4.355 -18.328 1 92.88 325 LEU A CA 1
ATOM 2566 C C . LEU A 1 325 ? -16.641 -4.219 -19.031 1 92.88 325 LEU A C 1
ATOM 2568 O O . LEU A 1 325 ? -17.688 -4.426 -18.422 1 92.88 325 LEU A O 1
ATOM 2572 N N . GLU A 1 326 ? -16.609 -3.902 -20.297 1 91.06 326 GLU A N 1
ATOM 2573 C CA . GLU A 1 326 ? -17.828 -3.758 -21.094 1 91.06 326 GLU A CA 1
ATOM 2574 C C . GLU A 1 326 ? -18.594 -5.078 -21.156 1 91.06 326 GLU A C 1
ATOM 2576 O O . GLU A 1 326 ? -19.828 -5.09 -21.109 1 91.06 326 GLU A O 1
ATOM 2581 N N . ARG A 1 327 ? -17.891 -6.16 -21.25 1 86.88 327 ARG A N 1
ATOM 2582 C CA . ARG A 1 327 ? -18.531 -7.473 -21.281 1 86.88 327 ARG A CA 1
ATOM 2583 C C . ARG A 1 327 ? -19.203 -7.785 -19.953 1 86.88 327 ARG A C 1
ATOM 2585 O O . ARG A 1 327 ? -20.297 -8.375 -19.938 1 86.88 327 ARG A O 1
ATOM 2592 N N . LEU A 1 328 ? -18.562 -7.355 -18.938 1 83.25 328 LEU A N 1
ATOM 2593 C CA . LEU A 1 328 ? -19.109 -7.586 -17.609 1 83.25 328 LEU A CA 1
ATOM 2594 C C . LEU A 1 328 ? -20.375 -6.754 -17.391 1 83.25 328 LEU A C 1
ATOM 2596 O O . LEU A 1 328 ? -21.297 -7.199 -16.703 1 83.25 328 LEU A O 1
ATOM 2600 N N . MET A 1 329 ? -20.359 -5.598 -17.953 1 83.75 329 MET A N 1
ATOM 2601 C CA . MET A 1 329 ? -21.469 -4.668 -17.75 1 83.75 329 MET A CA 1
ATOM 2602 C C . MET A 1 329 ? -22.672 -5.086 -18.578 1 83.75 329 MET A C 1
ATOM 2604 O O . MET A 1 329 ? -23.812 -4.703 -18.266 1 83.75 329 MET A O 1
ATOM 2608 N N . ARG A 1 330 ? -22.516 -5.855 -19.625 1 75.31 330 ARG A N 1
ATOM 2609 C CA . ARG A 1 330 ? -23.594 -6.273 -20.516 1 75.31 330 ARG A CA 1
ATOM 2610 C C . ARG A 1 330 ? -24.281 -7.527 -19.984 1 75.31 330 ARG A C 1
ATOM 2612 O O . ARG A 1 330 ? -25.391 -7.871 -20.422 1 75.31 330 ARG A O 1
ATOM 2619 N N . VAL A 1 331 ? -23.734 -8.172 -18.984 1 64.12 331 VAL A N 1
ATOM 2620 C CA . VAL A 1 331 ? -24.359 -9.383 -18.469 1 64.12 331 VAL A CA 1
ATOM 2621 C C . VAL A 1 331 ? -25.312 -9.023 -17.328 1 64.12 331 VAL A C 1
ATOM 2623 O O . VAL A 1 331 ? -25.016 -8.133 -16.531 1 64.12 331 VAL A O 1
ATOM 2626 N N . MET B 1 1 ? 15.32 43.812 15.742 1 29.67 1 MET B N 1
ATOM 2627 C CA . MET B 1 1 ? 14.086 43.031 15.797 1 29.67 1 MET B CA 1
ATOM 2628 C C . MET B 1 1 ? 13.141 43.438 14.664 1 29.67 1 MET B C 1
ATOM 2630 O O . MET B 1 1 ? 12.5 44.469 14.727 1 29.67 1 MET B O 1
ATOM 2634 N N . THR B 1 2 ? 13.406 43.031 13.414 1 38.69 2 THR B N 1
ATOM 2635 C CA . THR B 1 2 ? 12.953 43.812 12.281 1 38.69 2 THR B CA 1
ATOM 2636 C C . THR B 1 2 ? 11.461 43.625 12.039 1 38.69 2 THR B C 1
ATOM 2638 O O . THR B 1 2 ? 10.898 42.594 12.453 1 38.69 2 THR B O 1
ATOM 2641 N N . LEU B 1 3 ? 10.734 44.625 11.438 1 47.03 3 LEU B N 1
ATOM 2642 C CA . LEU B 1 3 ? 9.336 44.719 11.055 1 47.03 3 LEU B CA 1
ATOM 2643 C C . LEU B 1 3 ? 8.875 43.438 10.352 1 47.03 3 LEU B C 1
ATOM 2645 O O . LEU B 1 3 ? 7.707 43.062 10.43 1 47.03 3 LEU B O 1
ATOM 2649 N N . SER B 1 4 ? 9.703 42.844 9.664 1 46.31 4 SER B N 1
ATOM 2650 C CA . SER B 1 4 ? 9.383 41.625 8.906 1 46.31 4 SER B CA 1
ATOM 2651 C C . SER B 1 4 ? 9.203 40.438 9.836 1 46.31 4 SER B C 1
ATOM 2653 O O . SER B 1 4 ? 8.336 39.594 9.609 1 46.31 4 SER B O 1
ATOM 2655 N N . ASP B 1 5 ? 9.945 40.312 10.82 1 45.34 5 ASP B N 1
ATOM 2656 C CA . ASP B 1 5 ? 9.844 39.25 11.82 1 45.34 5 ASP B CA 1
ATOM 2657 C C . ASP B 1 5 ? 8.586 39.438 12.672 1 45.34 5 ASP B C 1
ATOM 2659 O O . ASP B 1 5 ? 7.957 38.438 13.055 1 45.34 5 ASP B O 1
ATOM 2663 N N . SER B 1 6 ? 8.203 40.594 13.023 1 44.75 6 SER B N 1
ATOM 2664 C CA . SER B 1 6 ? 6.984 40.938 13.75 1 44.75 6 SER B CA 1
ATOM 2665 C C . SER B 1 6 ? 5.742 40.594 12.938 1 44.75 6 SER B C 1
ATOM 2667 O O . SER B 1 6 ? 4.75 40.094 13.477 1 44.75 6 SER B O 1
ATOM 2669 N N . LYS B 1 7 ? 5.738 40.812 11.68 1 47 7 LYS B N 1
ATOM 2670 C CA . LYS B 1 7 ? 4.637 40.469 10.781 1 47 7 LYS B CA 1
ATOM 2671 C C . LYS B 1 7 ? 4.473 38.969 10.633 1 47 7 LYS B C 1
ATOM 2673 O O . LYS B 1 7 ? 3.35 38.469 10.547 1 47 7 LYS B O 1
ATOM 2678 N N . ASN B 1 8 ? 5.461 38.312 10.578 1 42.59 8 ASN B N 1
ATOM 2679 C CA . ASN B 1 8 ? 5.406 36.875 10.484 1 42.59 8 ASN B CA 1
ATOM 2680 C C . ASN B 1 8 ? 4.898 36.219 11.781 1 42.59 8 ASN B C 1
ATOM 2682 O O . ASN B 1 8 ? 4.148 35.25 11.742 1 42.59 8 ASN B O 1
ATOM 2686 N N . ARG B 1 9 ? 5.32 36.75 12.93 1 42.28 9 ARG B N 1
ATOM 2687 C CA . ARG B 1 9 ? 4.793 36.312 14.219 1 42.28 9 ARG B CA 1
ATOM 2688 C C . ARG B 1 9 ? 3.33 36.719 14.375 1 42.28 9 ARG B C 1
ATOM 2690 O O . ARG B 1 9 ? 2.527 35.969 14.938 1 42.28 9 ARG B O 1
ATOM 2697 N N . GLN B 1 10 ? 3.039 37.906 14.016 1 44 10 GLN B N 1
ATOM 2698 C CA . GLN B 1 10 ? 1.641 38.312 14 1 44 10 GLN B CA 1
ATOM 2699 C C . GLN B 1 10 ? 0.819 37.438 13.055 1 44 10 GLN B C 1
ATOM 2701 O O . GLN B 1 10 ? -0.315 37.062 13.367 1 44 10 GLN B O 1
ATOM 2706 N N . ARG B 1 11 ? 1.322 37.094 11.938 1 42.97 11 ARG B N 1
ATOM 2707 C CA . ARG B 1 11 ? 0.651 36.188 11.008 1 42.97 11 ARG B CA 1
ATOM 2708 C C . ARG B 1 11 ? 0.577 34.781 11.578 1 42.97 11 ARG B C 1
ATOM 2710 O O . ARG B 1 11 ? -0.445 34.094 11.445 1 42.97 11 ARG B O 1
ATOM 2717 N N . SER B 1 12 ? 1.556 34.312 12.141 1 42.59 12 SER B N 1
ATOM 2718 C CA . SER B 1 12 ? 1.521 33 12.805 1 42.59 12 SER B CA 1
ATOM 2719 C C . SER B 1 12 ? 0.547 33.031 13.977 1 42.59 12 SER B C 1
ATOM 2721 O O . SER B 1 12 ? -0.176 32.031 14.195 1 42.59 12 SER B O 1
ATOM 2723 N N . ARG B 1 13 ? 0.587 34 14.844 1 43.78 13 ARG B N 1
ATOM 2724 C CA . ARG B 1 13 ? -0.386 34.156 15.922 1 43.78 13 ARG B CA 1
ATOM 2725 C C . ARG B 1 13 ? -1.802 34.25 15.367 1 43.78 13 ARG B C 1
ATOM 2727 O O . ARG B 1 13 ? -2.752 33.75 15.969 1 43.78 13 ARG B O 1
ATOM 2734 N N . SER B 1 14 ? -1.871 34.906 14.25 1 46.78 14 SER B N 1
ATOM 2735 C CA . SER B 1 14 ? -3.17 35 13.586 1 46.78 14 SER B CA 1
ATOM 2736 C C . SER B 1 14 ? -3.617 33.625 13.078 1 46.78 14 SER B C 1
ATOM 2738 O O . SER B 1 14 ? -4.785 33.281 13.211 1 46.78 14 SER B O 1
ATOM 2740 N N . ILE B 1 15 ? -2.721 32.969 12.586 1 43.56 15 ILE B N 1
ATOM 2741 C CA . ILE B 1 15 ? -3.061 31.625 12.117 1 43.56 15 ILE B CA 1
ATOM 2742 C C . ILE B 1 15 ? -3.416 30.734 13.305 1 43.56 15 ILE B C 1
ATOM 2744 O O . ILE B 1 15 ? -4.395 29.984 13.258 1 43.56 15 ILE B O 1
ATOM 2748 N N . ALA B 1 16 ? -2.615 30.781 14.32 1 42.97 16 ALA B N 1
ATOM 2749 C CA . ALA B 1 16 ? -2.967 30.047 15.531 1 42.97 16 ALA B CA 1
ATOM 2750 C C . ALA B 1 16 ? -4.316 30.516 16.078 1 42.97 16 ALA B C 1
ATOM 2752 O O . ALA B 1 16 ? -5.121 29.688 16.531 1 42.97 16 ALA B O 1
ATOM 2753 N N . ARG B 1 17 ? -4.531 31.797 16.172 1 44 17 ARG B N 1
ATOM 2754 C CA . ARG B 1 17 ? -5.82 32.344 16.578 1 44 17 ARG B CA 1
ATOM 2755 C C . ARG B 1 17 ? -6.941 31.844 15.672 1 44 17 ARG B C 1
ATOM 2757 O O . ARG B 1 17 ? -8.023 31.484 16.141 1 44 17 ARG B O 1
ATOM 2764 N N . VAL B 1 18 ? -6.68 31.906 14.414 1 47.25 18 VAL B N 1
ATOM 2765 C CA . VAL B 1 18 ? -7.672 31.406 13.469 1 47.25 18 VAL B CA 1
ATOM 2766 C C . VAL B 1 18 ? -7.965 29.938 13.742 1 47.25 18 VAL B C 1
ATOM 2768 O O . VAL B 1 18 ? -9.125 29.516 13.742 1 47.25 18 VAL B O 1
ATOM 2771 N N . LEU B 1 19 ? -6.926 29.25 14.062 1 48.72 19 LEU B N 1
ATOM 2772 C CA . LEU B 1 19 ? -7.102 27.828 14.305 1 48.72 19 LEU B CA 1
ATOM 2773 C C . LEU B 1 19 ? -7.691 27.562 15.688 1 48.72 19 LEU B C 1
ATOM 2775 O O . LEU B 1 19 ? -8.289 26.516 15.93 1 48.72 19 LEU B O 1
ATOM 2779 N N . ASN B 1 20 ? -7.594 28.547 16.562 1 44.47 20 ASN B N 1
ATOM 2780 C CA . ASN B 1 20 ? -8.164 28.453 17.906 1 44.47 20 ASN B CA 1
ATOM 2781 C C . ASN B 1 20 ? -9.539 29.094 17.969 1 44.47 20 ASN B C 1
ATOM 2783 O O . ASN B 1 20 ? -10.25 28.953 18.969 1 44.47 20 ASN B O 1
ATOM 2787 N N . ASP B 1 21 ? -9.82 29.984 17.047 1 47.94 21 ASP B N 1
ATOM 2788 C CA . ASP B 1 21 ? -11.102 30.672 17 1 47.94 21 ASP B CA 1
ATOM 2789 C C . ASP B 1 21 ? -12.164 29.828 16.312 1 47.94 21 ASP B C 1
ATOM 2791 O O . ASP B 1 21 ? -11.984 29.422 15.164 1 47.94 21 ASP B O 1
ATOM 2795 N N . ASP B 1 22 ? -13.18 29.469 17.078 1 53.25 22 ASP B N 1
ATOM 2796 C CA . ASP B 1 22 ? -14.297 28.641 16.609 1 53.25 22 ASP B CA 1
ATOM 2797 C C . ASP B 1 22 ? -14.836 29.156 15.281 1 53.25 22 ASP B C 1
ATOM 2799 O O . ASP B 1 22 ? -15.148 28.375 14.383 1 53.25 22 ASP B O 1
ATOM 2803 N N . ALA B 1 23 ? -14.969 30.531 15.25 1 59.31 23 ALA B N 1
ATOM 2804 C CA . ALA B 1 23 ? -15.516 31.141 14.039 1 59.31 23 ALA B CA 1
ATOM 2805 C C . ALA B 1 23 ? -14.602 30.891 12.836 1 59.31 23 ALA B C 1
ATOM 2807 O O . ALA B 1 23 ? -15.078 30.609 11.734 1 59.31 23 ALA B O 1
ATOM 2808 N N . SER B 1 24 ? -13.352 30.969 13.109 1 61.69 24 SER B N 1
ATOM 2809 C CA . SER B 1 24 ? -12.383 30.766 12.031 1 61.69 24 SER B CA 1
ATOM 2810 C C . SER B 1 24 ? -12.375 29.312 11.562 1 61.69 24 SER B C 1
ATOM 2812 O O . SER B 1 24 ? -12.266 29.031 10.367 1 61.69 24 SER B O 1
ATOM 2814 N N . LEU B 1 25 ? -12.617 28.5 12.523 1 59.16 25 LEU B N 1
ATOM 2815 C CA . LEU B 1 25 ? -12.672 27.094 12.164 1 59.16 25 LEU B CA 1
ATOM 2816 C C . LEU B 1 25 ? -13.914 26.781 11.328 1 59.16 25 LEU B C 1
ATOM 2818 O O . LEU B 1 25 ? -13.852 26 10.383 1 59.16 25 LEU B O 1
ATOM 2822 N N . ILE B 1 26 ? -14.984 27.422 11.719 1 63.22 26 ILE B N 1
ATOM 2823 C CA . ILE B 1 26 ? -16.219 27.281 10.953 1 63.22 26 ILE B CA 1
ATOM 2824 C C . ILE B 1 26 ? -16.031 27.844 9.547 1 63.22 26 ILE B C 1
ATOM 2826 O O . ILE B 1 26 ? -16.516 27.281 8.57 1 63.22 26 ILE B O 1
ATOM 2830 N N . ASN B 1 27 ? -15.289 29 9.484 1 74.5 27 ASN B N 1
ATOM 2831 C CA . ASN B 1 27 ? -15.047 29.609 8.18 1 74.5 27 ASN B CA 1
ATOM 2832 C C . ASN B 1 27 ? -14.148 28.734 7.312 1 74.5 27 ASN B C 1
ATOM 2834 O O . ASN B 1 27 ? -14.359 28.625 6.102 1 74.5 27 ASN B O 1
ATOM 2838 N N . ILE B 1 28 ? -13.273 28.094 8.039 1 69.62 28 ILE B N 1
ATOM 2839 C CA . ILE B 1 28 ? -12.406 27.203 7.293 1 69.62 28 ILE B CA 1
ATOM 2840 C C . ILE B 1 28 ? -13.211 26 6.781 1 69.62 28 ILE B C 1
ATOM 2842 O O . ILE B 1 28 ? -13.031 25.578 5.641 1 69.62 28 ILE B O 1
ATOM 2846 N N . LYS B 1 29 ? -14.07 25.547 7.652 1 67.06 29 LYS B N 1
ATOM 2847 C CA . LYS B 1 29 ? -14.977 24.484 7.223 1 67.06 29 LYS B CA 1
ATOM 2848 C C . LYS B 1 29 ? -15.836 24.938 6.051 1 67.06 29 LYS B C 1
ATOM 2850 O O . LYS B 1 29 ? -16.016 24.203 5.078 1 67.06 29 LYS B O 1
ATOM 2855 N N . THR B 1 30 ? -16.391 26.156 6.191 1 74.75 30 THR B N 1
ATOM 2856 C CA . THR B 1 30 ? -17.203 26.719 5.125 1 74.75 30 THR B CA 1
ATOM 2857 C C . THR B 1 30 ? -16.422 26.781 3.818 1 74.75 30 THR B C 1
ATOM 2859 O O . THR B 1 30 ? -16.938 26.422 2.76 1 74.75 30 THR B O 1
ATOM 2862 N N . PHE B 1 31 ? -15.156 27.219 3.889 1 81.81 31 PHE B N 1
ATOM 2863 C CA . PHE B 1 31 ? -14.289 27.281 2.719 1 81.81 31 PHE B CA 1
ATOM 2864 C C . PHE B 1 31 ? -14.109 25.891 2.109 1 81.81 31 PHE B C 1
ATOM 2866 O O . PHE B 1 31 ? -14.25 25.719 0.898 1 81.81 31 PHE B O 1
ATOM 2873 N N . ALA B 1 32 ? -13.828 25.047 3.029 1 71.56 32 ALA B N 1
ATOM 2874 C CA . ALA B 1 32 ? -13.547 23.703 2.535 1 71.56 32 ALA B CA 1
ATOM 2875 C C . ALA B 1 32 ? -14.758 23.125 1.814 1 71.56 32 ALA B C 1
ATOM 2877 O O . ALA B 1 32 ? -14.617 22.469 0.774 1 71.56 32 ALA B O 1
ATOM 2878 N N . ILE B 1 33 ? -15.922 23.344 2.26 1 71.12 33 ILE B N 1
ATOM 2879 C CA . ILE B 1 33 ? -17.156 22.859 1.657 1 71.12 33 ILE B CA 1
ATOM 2880 C C . ILE B 1 33 ? -17.422 23.594 0.346 1 71.12 33 ILE B C 1
ATOM 2882 O O . ILE B 1 33 ? -17.766 22.984 -0.662 1 71.12 33 ILE B O 1
ATOM 2886 N N . ALA B 1 34 ? -17.203 24.844 0.349 1 79.75 34 ALA B N 1
ATOM 2887 C CA . ALA B 1 34 ? -17.375 25.625 -0.87 1 79.75 34 ALA B CA 1
ATOM 2888 C C . ALA B 1 34 ? -16.391 25.203 -1.947 1 79.75 34 ALA B C 1
ATOM 2890 O O . ALA B 1 34 ? -16.734 25.141 -3.131 1 79.75 34 ALA B O 1
ATOM 2891 N N . ALA B 1 35 ? -15.211 24.969 -1.477 1 77.31 35 ALA B N 1
ATOM 2892 C CA . ALA B 1 35 ? -14.164 24.547 -2.406 1 77.31 35 ALA B CA 1
ATOM 2893 C C . ALA B 1 35 ? -14.484 23.172 -3.004 1 77.31 35 ALA B C 1
ATOM 2895 O O . ALA B 1 35 ? -14.148 22.906 -4.156 1 77.31 35 ALA B O 1
ATOM 2896 N N . ARG B 1 36 ? -15.094 22.422 -2.143 1 68.12 36 ARG B N 1
ATOM 2897 C CA . ARG B 1 36 ? -15.508 21.094 -2.582 1 68.12 36 ARG B CA 1
ATOM 2898 C C . ARG B 1 36 ? -16.594 21.188 -3.652 1 68.12 36 ARG B C 1
ATOM 2900 O O . ARG B 1 36 ? -16.531 20.469 -4.656 1 68.12 36 ARG B O 1
ATOM 2907 N N . TYR B 1 37 ? -17.516 22.016 -3.557 1 69 37 TYR B N 1
ATOM 2908 C CA . TYR B 1 37 ? -18.672 22.141 -4.449 1 69 37 TYR B CA 1
ATOM 2909 C C . TYR B 1 37 ? -18.375 23.125 -5.578 1 69 37 TYR B C 1
ATOM 2911 O O . TYR B 1 37 ? -19.094 23.156 -6.582 1 69 37 TYR B O 1
ATOM 2919 N N . MET B 1 38 ? -17.359 23.766 -5.43 1 75.56 38 MET B N 1
ATOM 2920 C CA . MET B 1 38 ? -17.016 24.859 -6.344 1 75.56 38 MET B CA 1
ATOM 2921 C C . MET B 1 38 ? -18.234 25.703 -6.676 1 75.56 38 MET B C 1
ATOM 2923 O O . MET B 1 38 ? -18.406 26.141 -7.816 1 75.56 38 MET B O 1
ATOM 2927 N N . SER B 1 39 ? -19.156 25.75 -5.809 1 78.88 39 SER B N 1
ATOM 2928 C CA . SER B 1 39 ? -20.375 26.547 -5.875 1 78.88 39 SER B CA 1
ATOM 2929 C C . SER B 1 39 ? -20.781 27.047 -4.492 1 78.88 39 SER B C 1
ATOM 2931 O O . SER B 1 39 ? -21 26.25 -3.578 1 78.88 39 SER B O 1
ATOM 2933 N N . PHE B 1 40 ? -20.906 28.391 -4.363 1 83.5 40 PHE B N 1
ATOM 2934 C CA . PHE B 1 40 ? -21.312 28.953 -3.08 1 83.5 40 PHE B CA 1
ATOM 2935 C C . PHE B 1 40 ? -22.766 28.625 -2.777 1 83.5 40 PHE B C 1
ATOM 2937 O O . PHE B 1 40 ? -23.125 28.391 -1.621 1 83.5 40 PHE B O 1
ATOM 2944 N N . LYS B 1 41 ? -23.516 28.5 -3.887 1 83.38 41 LYS B N 1
ATOM 2945 C CA . LYS B 1 41 ? -24.922 28.125 -3.715 1 83.38 41 LYS B CA 1
ATOM 2946 C C . LYS B 1 41 ? -25.047 26.688 -3.213 1 83.38 41 LYS B C 1
ATOM 2948 O O . LYS B 1 41 ? -25.812 26.422 -2.281 1 83.38 41 LYS B O 1
ATOM 2953 N N . ALA B 1 42 ? -24.328 25.859 -3.795 1 80.12 42 ALA B N 1
ATOM 2954 C CA . ALA B 1 42 ? -24.344 24.453 -3.404 1 80.12 42 ALA B CA 1
ATOM 2955 C C . ALA B 1 42 ? -23.797 24.266 -1.998 1 80.12 42 ALA B C 1
ATOM 2957 O O . ALA B 1 42 ? -24.312 23.469 -1.214 1 80.12 42 ALA B O 1
ATOM 2958 N N . ALA B 1 43 ? -22.75 24.953 -1.667 1 78.81 43 ALA B N 1
ATOM 2959 C CA . ALA B 1 43 ? -22.172 24.906 -0.328 1 78.81 43 ALA B CA 1
ATOM 2960 C C . ALA B 1 43 ? -23.172 25.422 0.717 1 78.81 43 ALA B C 1
ATOM 2962 O O . ALA B 1 43 ? -23.281 24.844 1.803 1 78.81 43 ALA B O 1
ATOM 2963 N N . ALA B 1 44 ? -23.859 26.391 0.335 1 84.06 44 ALA B N 1
ATOM 2964 C CA . ALA B 1 44 ? -24.859 26.969 1.228 1 84.06 44 ALA B CA 1
ATOM 2965 C C . ALA B 1 44 ? -25.953 25.953 1.546 1 84.06 44 ALA B C 1
ATOM 2967 O O . ALA B 1 44 ? -26.344 25.797 2.707 1 84.06 44 ALA B O 1
ATOM 2968 N N . ARG B 1 45 ? -26.375 25.328 0.523 1 77.19 45 ARG B N 1
ATOM 2969 C CA . ARG B 1 45 ? -27.391 24.297 0.693 1 77.19 45 ARG B CA 1
ATOM 2970 C C . ARG B 1 45 ? -26.875 23.172 1.6 1 77.19 45 ARG B C 1
ATOM 2972 O O . ARG B 1 45 ? -27.609 22.703 2.484 1 77.19 45 ARG B O 1
ATOM 2979 N N . HIS B 1 46 ? -25.672 22.891 1.438 1 71.56 46 HIS B N 1
ATOM 2980 C CA . HIS B 1 46 ? -25.062 21.812 2.207 1 71.56 46 HIS B CA 1
ATOM 2981 C C . HIS B 1 46 ? -24.891 22.203 3.668 1 71.56 46 HIS B C 1
ATOM 2983 O O . HIS B 1 46 ? -25.078 21.391 4.566 1 71.56 46 HIS B O 1
ATOM 2989 N N . LEU B 1 47 ? -24.578 23.359 3.932 1 70.69 47 LEU B N 1
ATOM 2990 C CA . LEU B 1 47 ? -24.25 23.859 5.266 1 70.69 47 LEU B CA 1
ATOM 2991 C C . LEU B 1 47 ? -25.5 24.375 5.969 1 70.69 47 LEU B C 1
ATOM 2993 O O . LEU B 1 47 ? -25.453 24.719 7.152 1 70.69 47 LEU B O 1
ATOM 2997 N N . GLY B 1 48 ? -26.656 24.375 5.18 1 78.88 48 GLY B N 1
ATOM 2998 C CA . GLY B 1 48 ? -27.859 24.984 5.738 1 78.88 48 GLY B CA 1
ATOM 2999 C C . GLY B 1 48 ? -27.719 26.469 5.969 1 78.88 48 GLY B C 1
ATOM 3000 O O . GLY B 1 48 ? -28.188 27 6.977 1 78.88 48 GLY B O 1
ATOM 3001 N N . LEU B 1 49 ? -26.984 27.031 5.137 1 81.5 49 LEU B N 1
ATOM 3002 C CA . LEU B 1 49 ? -26.75 28.469 5.203 1 81.5 49 LEU B CA 1
ATOM 3003 C C . LEU B 1 49 ? -27.25 29.156 3.943 1 81.5 49 LEU B C 1
ATOM 3005 O O . LEU B 1 49 ? -27.641 28.5 2.979 1 81.5 49 LEU B O 1
ATOM 3009 N N . THR B 1 50 ? -27.453 30.484 4.004 1 84 50 THR B N 1
ATOM 3010 C CA . THR B 1 50 ? -27.688 31.266 2.791 1 84 50 THR B CA 1
ATOM 3011 C C . THR B 1 50 ? -26.391 31.453 2.014 1 84 50 THR B C 1
ATOM 3013 O O . THR B 1 50 ? -25.297 31.406 2.59 1 84 50 THR B O 1
ATOM 3016 N N . SER B 1 51 ? -26.594 31.547 0.736 1 87.62 51 SER B N 1
ATOM 3017 C CA . SER B 1 51 ? -25.422 31.812 -0.101 1 87.62 51 SER B CA 1
ATOM 3018 C C . SER B 1 51 ? -24.672 33.062 0.367 1 87.62 51 SER B C 1
ATOM 3020 O O . SER B 1 51 ? -23.453 33.125 0.256 1 87.62 51 SER B O 1
ATOM 3022 N N . GLY B 1 52 ? -25.438 34 0.825 1 88.19 52 GLY B N 1
ATOM 3023 C CA . GLY B 1 52 ? -24.844 35.188 1.377 1 88.19 52 GLY B CA 1
ATOM 3024 C C . GLY B 1 52 ? -23.969 34.938 2.592 1 88.19 52 GLY B C 1
ATOM 3025 O O . GLY B 1 52 ? -22.875 35.469 2.717 1 88.19 52 GLY B O 1
ATOM 3026 N N . ALA B 1 53 ? -24.438 34.094 3.455 1 83.88 53 ALA B N 1
ATOM 3027 C CA . ALA B 1 53 ? -23.703 33.719 4.66 1 83.88 53 ALA B CA 1
ATOM 3028 C C . ALA B 1 53 ? -22.422 33 4.305 1 83.88 53 ALA B C 1
ATOM 3030 O O . ALA B 1 53 ? -21.375 33.219 4.918 1 83.88 53 ALA B O 1
ATOM 3031 N N . VAL B 1 54 ? -22.516 32.125 3.373 1 87.44 54 VAL B N 1
ATOM 3032 C CA . VAL B 1 54 ? -21.328 31.422 2.906 1 87.44 54 VAL B CA 1
ATOM 3033 C C . VAL B 1 54 ? -20.328 32.438 2.344 1 87.44 54 VAL B C 1
ATOM 3035 O O . VAL B 1 54 ? -19.141 32.375 2.662 1 87.44 54 VAL B O 1
ATOM 3038 N N . SER B 1 55 ? -20.812 33.312 1.54 1 87.25 55 SER B N 1
ATOM 3039 C CA . SER B 1 55 ? -19.969 34.344 0.951 1 87.25 55 SER B CA 1
ATOM 3040 C C . SER B 1 55 ? -19.297 35.219 2.027 1 87.25 55 SER B C 1
ATOM 3042 O O . SER B 1 55 ? -18.109 35.5 1.938 1 87.25 55 SER B O 1
ATOM 3044 N N . HIS B 1 56 ? -20.047 35.5 2.977 1 87.94 56 HIS B N 1
ATOM 3045 C CA . HIS B 1 56 ? -19.547 36.312 4.066 1 87.94 56 HIS B CA 1
ATOM 3046 C C . HIS B 1 56 ? -18.484 35.594 4.875 1 87.94 56 HIS B C 1
ATOM 3048 O O . HIS B 1 56 ? -17.469 36.156 5.23 1 87.94 56 HIS B O 1
ATOM 3054 N N . ARG B 1 57 ? -18.75 34.344 5.203 1 83.25 57 ARG B N 1
ATOM 3055 C CA . ARG B 1 57 ? -17.797 33.531 5.957 1 83.25 57 ARG B CA 1
ATOM 3056 C C . ARG B 1 57 ? -16.469 33.406 5.207 1 83.25 57 ARG B C 1
ATOM 3058 O O . ARG B 1 57 ? -15.398 33.5 5.805 1 83.25 57 ARG B O 1
ATOM 3065 N N . ILE B 1 58 ? -16.609 33.188 3.922 1 86.56 58 ILE B N 1
ATOM 3066 C CA . ILE B 1 58 ? -15.43 33.031 3.086 1 86.56 58 ILE B CA 1
ATOM 3067 C C . ILE B 1 58 ? -14.664 34.344 3.01 1 86.56 58 ILE B C 1
ATOM 3069 O O . ILE B 1 58 ? -13.438 34.375 3.131 1 86.56 58 ILE B O 1
ATOM 3073 N N . ALA B 1 59 ? -15.414 35.406 2.836 1 86.31 59 ALA B N 1
ATOM 3074 C CA . ALA B 1 59 ? -14.797 36.719 2.789 1 86.31 59 ALA B CA 1
ATOM 3075 C C . ALA B 1 59 ? -14.07 37.031 4.094 1 86.31 59 ALA B C 1
ATOM 3077 O O . ALA B 1 59 ? -12.969 37.594 4.086 1 86.31 59 ALA B O 1
ATOM 3078 N N . ARG B 1 60 ? -14.727 36.688 5.125 1 81.81 60 ARG B N 1
ATOM 3079 C CA . ARG B 1 60 ? -14.125 36.906 6.438 1 81.81 60 ARG B CA 1
ATOM 3080 C C . ARG B 1 60 ? -12.852 36.094 6.598 1 81.81 60 ARG B C 1
ATOM 3082 O O . ARG B 1 60 ? -11.852 36.594 7.121 1 81.81 60 ARG B O 1
ATOM 3089 N N . LEU B 1 61 ? -12.922 34.875 6.238 1 78.88 61 LEU B N 1
ATOM 3090 C CA . LEU B 1 61 ? -11.75 34 6.312 1 78.88 61 LEU B CA 1
ATOM 3091 C C . LEU B 1 61 ? -10.609 34.531 5.465 1 78.88 61 LEU B C 1
ATOM 3093 O O . LEU B 1 61 ? -9.461 34.594 5.918 1 78.88 61 LEU B O 1
ATOM 3097 N N . GLU B 1 62 ? -10.945 34.938 4.258 1 81.81 62 GLU B N 1
ATOM 3098 C CA . GLU B 1 62 ? -9.945 35.5 3.35 1 81.81 62 GLU B CA 1
ATOM 3099 C C . GLU B 1 62 ? -9.32 36.781 3.922 1 81.81 62 GLU B C 1
ATOM 3101 O O . GLU B 1 62 ? -8.117 37 3.801 1 81.81 62 GLU B O 1
ATOM 3106 N N . LYS B 1 63 ? -10.148 37.531 4.559 1 80.44 63 LYS B N 1
ATOM 3107 C CA . LYS B 1 63 ? -9.664 38.75 5.215 1 80.44 63 LYS B CA 1
ATOM 3108 C C . LYS B 1 63 ? -8.727 38.406 6.371 1 80.44 63 LYS B C 1
ATOM 3110 O O . LYS B 1 63 ? -7.676 39.031 6.523 1 80.44 63 LYS B O 1
ATOM 3115 N N . GLU B 1 64 ? -9.18 37.406 7.109 1 71.88 64 GLU B N 1
ATOM 3116 C CA . GLU B 1 64 ? -8.367 37 8.25 1 71.88 64 GLU B CA 1
ATOM 3117 C C . GLU B 1 64 ? -7.016 36.469 7.793 1 71.88 64 GLU B C 1
ATOM 3119 O O . GLU B 1 64 ? -5.992 36.688 8.445 1 71.88 64 GLU B O 1
ATOM 3124 N N . LEU B 1 65 ? -7.098 35.719 6.715 1 69.88 65 LEU B N 1
ATOM 3125 C CA . LEU B 1 65 ? -5.895 35.094 6.199 1 69.88 65 LEU B CA 1
ATOM 3126 C C . LEU B 1 65 ? -5.051 36.062 5.395 1 69.88 65 LEU B C 1
ATOM 3128 O O . LEU B 1 65 ? -3.846 35.844 5.227 1 69.88 65 LEU B O 1
ATOM 3132 N N . GLY B 1 66 ? -5.699 37.094 4.863 1 71.06 66 GLY B N 1
ATOM 3133 C CA . GLY B 1 66 ? -5.012 38.156 4.121 1 71.06 66 GLY B CA 1
ATOM 3134 C C . GLY B 1 66 ? -4.824 37.812 2.652 1 71.06 66 GLY B C 1
ATOM 3135 O O . GLY B 1 66 ? -4.059 38.469 1.952 1 71.06 66 GLY B O 1
ATOM 3136 N N . PHE B 1 67 ? -5.359 36.719 2.176 1 72.94 67 PHE B N 1
ATOM 3137 C CA . PHE B 1 67 ? -5.301 36.375 0.763 1 72.94 67 PHE B CA 1
ATOM 3138 C C . PHE B 1 67 ? -6.582 35.656 0.326 1 72.94 67 PHE B C 1
ATOM 3140 O O . PHE B 1 67 ? -7.25 35.031 1.135 1 72.94 67 PHE B O 1
ATOM 3147 N N . PRO B 1 68 ? -6.906 35.812 -1.018 1 81.12 68 PRO B N 1
ATOM 3148 C CA . PRO B 1 68 ? -8.109 35.156 -1.529 1 81.12 68 PRO B CA 1
ATOM 3149 C C . PRO B 1 68 ? -7.953 33.656 -1.659 1 81.12 68 PRO B C 1
ATOM 3151 O O . PRO B 1 68 ? -6.844 33.156 -1.874 1 81.12 68 PRO B O 1
ATOM 3154 N N . LEU B 1 69 ? -9.055 33.031 -1.349 1 82.75 69 LEU B N 1
ATOM 3155 C CA . LEU B 1 69 ? -9.094 31.594 -1.489 1 82.75 69 LEU B CA 1
ATOM 3156 C C . LEU B 1 69 ? -9.836 31.188 -2.758 1 82.75 69 LEU B C 1
ATOM 3158 O O . LEU B 1 69 ? -9.641 30.078 -3.271 1 82.75 69 LEU B O 1
ATOM 3162 N N . PHE B 1 70 ? -10.703 32.031 -3.252 1 86.19 70 PHE B N 1
ATOM 3163 C CA . PHE B 1 70 ? -11.453 31.812 -4.48 1 86.19 70 PHE B CA 1
ATOM 3164 C C . PHE B 1 70 ? -11.195 32.938 -5.488 1 86.19 70 PHE B C 1
ATOM 3166 O O . PHE B 1 70 ? -10.961 34.094 -5.105 1 86.19 70 PHE B O 1
ATOM 3173 N N . ASN B 1 71 ? -11.047 32.406 -6.738 1 79.94 71 ASN B N 1
ATOM 3174 C CA . ASN B 1 71 ? -11.148 33.375 -7.828 1 79.94 71 ASN B CA 1
ATOM 3175 C C . ASN B 1 71 ? -12.602 33.719 -8.172 1 79.94 71 ASN B C 1
ATOM 3177 O O . ASN B 1 71 ? -13.398 32.812 -8.391 1 79.94 71 ASN B O 1
ATOM 3181 N N . ARG B 1 72 ? -13.148 34.781 -7.742 1 62.06 72 ARG B N 1
ATOM 3182 C CA . ARG B 1 72 ? -14.539 35.156 -7.984 1 62.06 72 ARG B CA 1
ATOM 3183 C C . ARG B 1 72 ? -14.711 35.781 -9.352 1 62.06 72 ARG B C 1
ATOM 3185 O O . ARG B 1 72 ? -14.438 36.969 -9.523 1 62.06 72 ARG B O 1
ATOM 3192 N N . LEU B 1 73 ? -14.469 35 -10.328 1 59.34 73 LEU B N 1
ATOM 3193 C CA . LEU B 1 73 ? -14.836 35.562 -11.625 1 59.34 73 LEU B CA 1
ATOM 3194 C C . LEU B 1 73 ? -16.344 35.562 -11.82 1 59.34 73 LEU B C 1
ATOM 3196 O O . LEU B 1 73 ? -17.062 34.812 -11.125 1 59.34 73 LEU B O 1
ATOM 3200 N N . THR B 1 74 ? -17.016 36.469 -12.625 1 56.16 74 THR B N 1
ATOM 3201 C CA . THR B 1 74 ? -18.438 36.688 -12.867 1 56.16 74 THR B CA 1
ATOM 3202 C C . THR B 1 74 ? -19.172 35.344 -13.031 1 56.16 74 THR B C 1
ATOM 3204 O O . THR B 1 74 ? -20.312 35.188 -12.594 1 56.16 74 THR B O 1
ATOM 3207 N N . ARG B 1 75 ? -18.672 34.281 -13.75 1 57.72 75 ARG B N 1
ATOM 3208 C CA . ARG B 1 75 ? -19.516 33.156 -14.133 1 57.72 75 ARG B CA 1
ATOM 3209 C C . ARG B 1 75 ? -18.984 31.844 -13.547 1 57.72 75 ARG B C 1
ATOM 3211 O O . ARG B 1 75 ? -19.625 30.797 -13.688 1 57.72 75 ARG B O 1
ATOM 3218 N N . ALA B 1 76 ? -17.781 31.859 -12.883 1 61.81 76 ALA B N 1
ATOM 3219 C CA . ALA B 1 76 ? -17.312 30.547 -12.414 1 61.81 76 ALA B CA 1
ATOM 3220 C C . ALA B 1 76 ? -16.469 30.703 -11.148 1 61.81 76 ALA B C 1
ATOM 3222 O O . ALA B 1 76 ? -15.695 31.641 -11.023 1 61.81 76 ALA B O 1
ATOM 3223 N N . VAL B 1 77 ? -16.766 29.875 -9.992 1 71.31 77 VAL B N 1
ATOM 3224 C CA . VAL B 1 77 ? -15.992 29.844 -8.758 1 71.31 77 VAL B CA 1
ATOM 3225 C C . VAL B 1 77 ? -14.812 28.891 -8.906 1 71.31 77 VAL B C 1
ATOM 3227 O O . VAL B 1 77 ? -14.977 27.75 -9.352 1 71.31 77 VAL B O 1
ATOM 3230 N N . SER B 1 78 ? -13.617 29.453 -8.906 1 79.62 78 SER B N 1
ATOM 3231 C CA . SER B 1 78 ? -12.414 28.625 -8.898 1 79.62 78 SER B CA 1
ATOM 3232 C C . SER B 1 78 ? -11.523 28.953 -7.711 1 79.62 78 SER B C 1
ATOM 3234 O O . SER B 1 78 ? -11.633 30.047 -7.129 1 79.62 78 SER B O 1
ATOM 3236 N N . LEU B 1 79 ? -10.75 28.016 -7.285 1 78 79 LEU B N 1
ATOM 3237 C CA . LEU B 1 79 ? -9.852 28.234 -6.16 1 78 79 LEU B CA 1
ATOM 3238 C C . LEU B 1 79 ? -8.586 28.953 -6.609 1 78 79 LEU B C 1
ATOM 3240 O O . LEU B 1 79 ? -8.109 28.734 -7.727 1 78 79 LEU B O 1
ATOM 3244 N N . THR B 1 80 ? -8.109 29.938 -5.75 1 75.75 80 THR B N 1
ATOM 3245 C CA . THR B 1 80 ? -6.75 30.453 -5.898 1 75.75 80 THR B CA 1
ATOM 3246 C C . THR B 1 80 ? -5.727 29.375 -5.543 1 75.75 80 THR B C 1
ATOM 3248 O O . THR B 1 80 ? -6.074 28.359 -4.941 1 75.75 80 THR B O 1
ATOM 3251 N N . PRO B 1 81 ? -4.516 29.562 -5.93 1 64.06 81 PRO B N 1
ATOM 3252 C CA . PRO B 1 81 ? -3.48 28.609 -5.504 1 64.06 81 PRO B CA 1
ATOM 3253 C C . PRO B 1 81 ? -3.426 28.453 -3.986 1 64.06 81 PRO B C 1
ATOM 3255 O O . PRO B 1 81 ? -3.244 27.328 -3.492 1 64.06 81 PRO B O 1
ATOM 3258 N N . GLU B 1 82 ? -3.602 29.531 -3.283 1 65 82 GLU B N 1
ATOM 3259 C CA . GLU B 1 82 ? -3.645 29.484 -1.824 1 65 82 GLU B CA 1
ATOM 3260 C C . GLU B 1 82 ? -4.863 28.703 -1.331 1 65 82 GLU B C 1
ATOM 3262 O O . GLU B 1 82 ? -4.777 27.969 -0.351 1 65 82 GLU B O 1
ATOM 3267 N N . GLY B 1 83 ? -5.965 28.938 -2.045 1 73 83 GLY B N 1
ATOM 3268 C CA . GLY B 1 83 ? -7.172 28.203 -1.726 1 73 83 GLY B CA 1
ATOM 3269 C C . GLY B 1 83 ? -7.016 26.703 -1.896 1 73 83 GLY B C 1
ATOM 3270 O O . GLY B 1 83 ? -7.477 25.922 -1.06 1 73 83 GLY B O 1
ATOM 3271 N N . GLU B 1 84 ? -6.379 26.359 -2.881 1 67 84 GLU B N 1
ATOM 3272 C CA . GLU B 1 84 ? -6.129 24.938 -3.143 1 67 84 GLU B CA 1
ATOM 3273 C C . GLU B 1 84 ? -5.27 24.328 -2.047 1 67 84 GLU B C 1
ATOM 3275 O O . GLU B 1 84 ? -5.566 23.234 -1.559 1 67 84 GLU B O 1
ATOM 3280 N N . ARG B 1 85 ? -4.305 25 -1.67 1 59.53 85 ARG B N 1
ATOM 3281 C CA . ARG B 1 85 ? -3.41 24.516 -0.625 1 59.53 85 ARG B CA 1
ATOM 3282 C C . ARG B 1 85 ? -4.141 24.391 0.708 1 59.53 85 ARG B C 1
ATOM 3284 O O . ARG B 1 85 ? -3.977 23.391 1.422 1 59.53 85 ARG B O 1
ATOM 3291 N N . LEU B 1 86 ? -4.891 25.453 1.001 1 63.56 86 LEU B N 1
ATOM 3292 C CA . LEU B 1 86 ? -5.617 25.422 2.266 1 63.56 86 LEU B CA 1
ATOM 3293 C C . LEU B 1 86 ? -6.668 24.328 2.27 1 63.56 86 LEU B C 1
ATOM 3295 O O . LEU B 1 86 ? -6.867 23.656 3.287 1 63.56 86 LEU B O 1
ATOM 3299 N N . ARG B 1 87 ? -7.309 24.25 1.148 1 63.72 87 ARG B N 1
ATOM 3300 C CA . ARG B 1 87 ? -8.281 23.156 1.025 1 63.72 87 ARG B CA 1
ATOM 3301 C C . ARG B 1 87 ? -7.625 21.812 1.299 1 63.72 87 ARG B C 1
ATOM 3303 O O . ARG B 1 87 ? -8.148 21 2.072 1 63.72 87 ARG B O 1
ATOM 3310 N N . ASP B 1 88 ? -6.578 21.703 0.766 1 56.41 88 ASP B N 1
ATOM 3311 C CA . ASP B 1 88 ? -5.875 20.422 0.896 1 56.41 88 ASP B CA 1
ATOM 3312 C C . ASP B 1 88 ? -5.438 20.188 2.34 1 56.41 88 ASP B C 1
ATOM 3314 O O . ASP B 1 88 ? -5.566 19.078 2.857 1 56.41 88 ASP B O 1
ATOM 3318 N N . VAL B 1 89 ? -4.973 21.203 2.99 1 53.12 89 VAL B N 1
ATOM 3319 C CA . VAL B 1 89 ? -4.543 21.125 4.383 1 53.12 89 VAL B CA 1
ATOM 3320 C C . VAL B 1 89 ? -5.754 20.875 5.281 1 53.12 89 VAL B C 1
ATOM 3322 O O . VAL B 1 89 ? -5.691 20.062 6.207 1 53.12 89 VAL B O 1
ATOM 3325 N N . TYR B 1 90 ? -6.82 21.562 4.988 1 51.25 90 TYR B N 1
ATOM 3326 C CA . TYR B 1 90 ? -8.047 21.391 5.754 1 51.25 90 TYR B CA 1
ATOM 3327 C C . TYR B 1 90 ? -8.586 19.969 5.617 1 51.25 90 TYR B C 1
ATOM 3329 O O . TYR B 1 90 ? -8.922 19.328 6.617 1 51.25 90 TYR B O 1
ATOM 3337 N N . LEU B 1 91 ? -8.656 19.562 4.445 1 49.22 91 LEU B N 1
ATOM 3338 C CA . LEU B 1 91 ? -9.211 18.234 4.203 1 49.22 91 LEU B CA 1
ATOM 3339 C C . LEU B 1 91 ? -8.398 17.172 4.918 1 49.22 91 LEU B C 1
ATOM 3341 O O . LEU B 1 91 ? -8.961 16.25 5.527 1 49.22 91 LEU B O 1
ATOM 3345 N N . ASN B 1 92 ? -7.23 17.406 4.879 1 49.25 92 ASN B N 1
ATOM 3346 C CA . ASN B 1 92 ? -6.363 16.469 5.59 1 49.25 92 ASN B CA 1
ATOM 3347 C C . ASN B 1 92 ? -6.527 16.594 7.102 1 49.25 92 ASN B C 1
ATOM 3349 O O . ASN B 1 92 ? -6.57 15.578 7.805 1 49.25 92 ASN B O 1
ATOM 3353 N N . ALA B 1 93 ? -6.551 17.797 7.531 1 47.53 93 ALA B N 1
ATOM 3354 C CA . ALA B 1 93 ? -6.719 18.047 8.961 1 47.53 93 ALA B CA 1
ATOM 3355 C C . ALA B 1 93 ? -8.102 17.625 9.438 1 47.53 93 ALA B C 1
ATOM 3357 O O . ALA B 1 93 ? -8.234 17 10.492 1 47.53 93 ALA B O 1
ATOM 3358 N N . PHE B 1 94 ? -9.117 18.016 8.727 1 44.16 94 PHE B N 1
ATOM 3359 C CA . PHE B 1 94 ? -10.477 17.672 9.125 1 44.16 94 PHE B CA 1
ATOM 3360 C C . PHE B 1 94 ? -10.711 16.172 9.031 1 44.16 94 PHE B C 1
ATOM 3362 O O . PHE B 1 94 ? -11.43 15.594 9.852 1 44.16 94 PHE B O 1
ATOM 3369 N N . GLN B 1 95 ? -10.195 15.625 7.969 1 43.75 95 GLN B N 1
ATOM 3370 C CA . GLN B 1 95 ? -10.281 14.164 7.965 1 43.75 95 GLN B CA 1
ATOM 3371 C C . GLN B 1 95 ? -9.688 13.578 9.242 1 43.75 95 GLN B C 1
ATOM 3373 O O . GLN B 1 95 ? -10.258 12.656 9.828 1 43.75 95 GLN B O 1
ATOM 3378 N N . LYS B 1 96 ? -8.688 14.172 9.555 1 45.25 96 LYS B N 1
ATOM 3379 C CA . LYS B 1 96 ? -8.086 13.727 10.805 1 45.25 96 LYS B CA 1
ATOM 3380 C C . LYS B 1 96 ? -8.961 14.094 12 1 45.25 96 LYS B C 1
ATOM 3382 O O . LYS B 1 96 ? -9.125 13.289 12.922 1 45.25 96 LYS B O 1
ATOM 3387 N N . ILE B 1 97 ? -9.445 15.258 12.039 1 42 97 ILE B N 1
ATOM 3388 C CA . ILE B 1 97 ? -10.352 15.695 13.094 1 42 97 ILE B CA 1
ATOM 3389 C C . ILE B 1 97 ? -11.625 14.852 13.07 1 42 97 ILE B C 1
ATOM 3391 O O . ILE B 1 97 ? -12.094 14.391 14.109 1 42 97 ILE B O 1
ATOM 3395 N N . TYR B 1 98 ? -12.266 14.719 11.945 1 39.19 98 TYR B N 1
ATOM 3396 C CA . TYR B 1 98 ? -13.438 13.859 11.812 1 39.19 98 TYR B CA 1
ATOM 3397 C C . TYR B 1 98 ? -13.141 12.461 12.352 1 39.19 98 TYR B C 1
ATOM 3399 O O . TYR B 1 98 ? -13.945 11.906 13.109 1 39.19 98 TYR B O 1
ATOM 3407 N N . GLU B 1 99 ? -12.062 12.039 11.844 1 43.06 99 GLU B N 1
ATOM 3408 C CA . GLU B 1 99 ? -11.672 10.734 12.375 1 43.06 99 GLU B CA 1
ATOM 3409 C C . GLU B 1 99 ? -11.539 10.773 13.898 1 43.06 99 GLU B C 1
ATOM 3411 O O . GLU B 1 99 ? -11.984 9.852 14.586 1 43.06 99 GLU B O 1
ATOM 3416 N N . GLU B 1 100 ? -11.039 11.875 14.266 1 39.75 100 GLU B N 1
ATOM 3417 C CA . GLU B 1 100 ? -10.883 12.031 15.703 1 39.75 100 GLU B CA 1
ATOM 3418 C C . GLU B 1 100 ? -12.234 12.242 16.391 1 39.75 100 GLU B C 1
ATOM 3420 O O . GLU B 1 100 ? -12.5 11.664 17.438 1 39.75 100 GLU B O 1
ATOM 3425 N N . ILE B 1 101 ? -12.961 13.172 15.906 1 36.69 101 ILE B N 1
ATOM 3426 C CA . ILE B 1 101 ? -14.266 13.453 16.5 1 36.69 101 ILE B CA 1
ATOM 3427 C C . ILE B 1 101 ? -15.141 12.211 16.438 1 36.69 101 ILE B C 1
ATOM 3429 O O . ILE B 1 101 ? -15.828 11.875 17.406 1 36.69 101 ILE B O 1
ATOM 3433 N N . THR B 1 102 ? -15.234 11.68 15.227 1 39.38 102 THR B N 1
ATOM 3434 C CA . THR B 1 102 ? -15.992 10.438 15.117 1 39.38 102 THR B CA 1
ATOM 3435 C C . THR B 1 102 ? -15.523 9.43 16.172 1 39.38 102 THR B C 1
ATOM 3437 O O . THR B 1 102 ? -16.344 8.742 16.781 1 39.38 102 THR B O 1
ATOM 3440 N N . GLN B 1 103 ? -14.258 9.547 16.219 1 41.78 103 GLN B N 1
ATOM 3441 C CA . GLN B 1 103 ? -13.703 8.703 17.266 1 41.78 103 GLN B CA 1
ATOM 3442 C C . GLN B 1 103 ? -14.172 9.164 18.656 1 41.78 103 GLN B C 1
ATOM 3444 O O . GLN B 1 103 ? -14.461 8.336 19.516 1 41.78 103 GLN B O 1
ATOM 3449 N N . LEU B 1 104 ? -14.148 10.398 18.781 1 37.91 104 LEU B N 1
ATOM 3450 C CA . LEU B 1 104 ? -14.57 10.953 20.062 1 37.91 104 LEU B CA 1
ATOM 3451 C C . LEU B 1 104 ? -16.062 10.727 20.281 1 37.91 104 LEU B C 1
ATOM 3453 O O . LEU B 1 104 ? -16.5 10.539 21.422 1 37.91 104 LEU B O 1
ATOM 3457 N N . LEU B 1 105 ? -16.766 11.164 19.359 1 34.94 105 LEU B N 1
ATOM 3458 C CA . LEU B 1 105 ? -18.219 10.992 19.484 1 34.94 105 LEU B CA 1
ATOM 3459 C C . LEU B 1 105 ? -18.578 9.523 19.609 1 34.94 105 LEU B C 1
ATOM 3461 O O . LEU B 1 105 ? -19.672 9.188 20.078 1 34.94 105 LEU B O 1
ATOM 3465 N N . GLN B 1 106 ? -17.953 8.773 18.844 1 38.44 106 GLN B N 1
ATOM 3466 C CA . GLN B 1 106 ? -18.234 7.367 19.094 1 38.44 106 GLN B CA 1
ATOM 3467 C C . GLN B 1 106 ? -17.828 6.965 20.5 1 38.44 106 GLN B C 1
ATOM 3469 O O . GLN B 1 106 ? -16.641 6.793 20.781 1 38.44 106 GLN B O 1
ATOM 3474 N N . ASP B 1 107 ? -18.453 7.699 21.375 1 39.88 107 ASP B N 1
ATOM 3475 C CA . ASP B 1 107 ? -18.344 7.316 22.781 1 39.88 107 ASP B CA 1
ATOM 3476 C C . ASP B 1 107 ? -17.953 5.844 22.922 1 39.88 107 ASP B C 1
ATOM 3478 O O . ASP B 1 107 ? -17.062 5.504 23.703 1 39.88 107 ASP B O 1
ATOM 3482 N N . ASP B 1 108 ? -19.078 4.957 22.734 1 42.22 108 ASP B N 1
ATOM 3483 C CA . ASP B 1 108 ? -19.094 3.545 23.109 1 42.22 108 ASP B CA 1
ATOM 3484 C C . ASP B 1 108 ? -18.266 2.705 22.141 1 42.22 108 ASP B C 1
ATOM 3486 O O . ASP B 1 108 ? -18.141 1.492 22.312 1 42.22 108 ASP B O 1
ATOM 3490 N N . PHE B 1 109 ? -18.219 3.125 20.859 1 48.19 109 PHE B N 1
ATOM 3491 C CA . PHE B 1 109 ? -17.594 2.086 20.031 1 48.19 109 PHE B CA 1
ATOM 3492 C C . PHE B 1 109 ? -16.078 2.168 20.109 1 48.19 109 PHE B C 1
ATOM 3494 O O . PHE B 1 109 ? -15.5 3.244 19.953 1 48.19 109 PHE B O 1
ATOM 3501 N N . SER B 1 110 ? -15.477 1.407 20.938 1 63.19 110 SER B N 1
ATOM 3502 C CA . SER B 1 110 ? -14.047 1.135 21.094 1 63.19 110 SER B CA 1
ATOM 3503 C C . SER B 1 110 ? -13.367 0.957 19.734 1 63.19 110 SER B C 1
ATOM 3505 O O . SER B 1 110 ? -13.773 0.107 18.938 1 63.19 110 SER B O 1
ATOM 3507 N N . SER B 1 111 ? -13 2.139 19.109 1 79.25 111 SER B N 1
ATOM 3508 C CA . SER B 1 111 ? -12.281 2.025 17.844 1 79.25 111 SER B CA 1
ATOM 3509 C C . SER B 1 111 ? -10.789 1.782 18.078 1 79.25 111 SER B C 1
ATOM 3511 O O . SER B 1 111 ? -10.25 2.162 19.109 1 79.25 111 SER B O 1
ATOM 3513 N N . LEU B 1 112 ? -10.289 1.047 17.188 1 88.06 112 LEU B N 1
ATOM 3514 C CA . LEU B 1 112 ? -8.859 0.755 17.172 1 88.06 112 LEU B CA 1
ATOM 3515 C C . LEU B 1 112 ? -8.258 1.072 15.812 1 88.06 112 LEU B C 1
ATOM 3517 O O . LEU B 1 112 ? -8.68 0.519 14.789 1 88.06 112 LEU B O 1
ATOM 3521 N N . THR B 1 113 ? -7.367 2.066 15.734 1 89.31 113 THR B N 1
ATOM 3522 C CA . THR B 1 113 ? -6.645 2.389 14.508 1 89.31 113 THR B CA 1
ATOM 3523 C C . THR B 1 113 ? -5.281 1.701 14.484 1 89.31 113 THR B C 1
ATOM 3525 O O . THR B 1 113 ? -4.434 1.966 15.336 1 89.31 113 THR B O 1
ATOM 3528 N N . ILE B 1 114 ? -5.109 0.831 13.477 1 94.06 114 ILE B N 1
ATOM 3529 C CA . ILE B 1 114 ? -3.885 0.053 13.312 1 94.06 114 ILE B CA 1
ATOM 3530 C C . ILE B 1 114 ? -3.096 0.578 12.117 1 94.06 114 ILE B C 1
ATOM 3532 O O . ILE B 1 114 ? -3.645 0.732 11.023 1 94.06 114 ILE B O 1
ATOM 3536 N N . TYR B 1 115 ? -1.875 0.955 12.336 1 93.62 115 TYR B N 1
ATOM 3537 C CA . TYR B 1 115 ? -0.937 1.276 11.266 1 93.62 115 TYR B CA 1
ATOM 3538 C C . TYR B 1 115 ? 0.043 0.132 11.039 1 93.62 115 TYR B C 1
ATOM 3540 O O . TYR B 1 115 ? 0.625 -0.395 11.992 1 93.62 115 TYR B O 1
ATOM 3548 N N . ALA B 1 116 ? 0.167 -0.282 9.789 1 95.81 116 ALA B N 1
ATOM 3549 C CA . ALA B 1 116 ? 1.055 -1.408 9.516 1 95.81 116 ALA B CA 1
ATOM 3550 C C . ALA B 1 116 ? 1.817 -1.201 8.211 1 95.81 116 ALA B C 1
ATOM 3552 O O . ALA B 1 116 ? 1.333 -0.522 7.301 1 95.81 116 ALA B O 1
ATOM 3553 N N . ALA B 1 117 ? 3.045 -1.797 8.227 1 94 117 ALA B N 1
ATOM 3554 C CA . ALA B 1 117 ? 3.699 -1.939 6.926 1 94 117 ALA B CA 1
ATOM 3555 C C . ALA B 1 117 ? 2.764 -2.58 5.906 1 94 117 ALA B C 1
ATOM 3557 O O . ALA B 1 117 ? 2.041 -3.527 6.227 1 94 117 ALA B O 1
ATOM 3558 N N . PRO B 1 118 ? 2.791 -2.105 4.641 1 95 118 PRO B N 1
ATOM 3559 C CA . PRO B 1 118 ? 1.814 -2.566 3.652 1 95 118 PRO B CA 1
ATOM 3560 C C . PRO B 1 118 ? 1.832 -4.082 3.467 1 95 118 PRO B C 1
ATOM 3562 O O . PRO B 1 118 ? 0.774 -4.715 3.43 1 95 118 PRO B O 1
ATOM 3565 N N . SER B 1 119 ? 2.977 -4.645 3.355 1 97.31 119 SER B N 1
ATOM 3566 C CA . SER B 1 119 ? 3.08 -6.078 3.109 1 97.31 119 SER B CA 1
ATOM 3567 C C . SER B 1 119 ? 2.494 -6.883 4.266 1 97.31 119 SER B C 1
ATOM 3569 O O . SER B 1 119 ? 1.798 -7.875 4.051 1 97.31 119 SER B O 1
ATOM 3571 N N . LEU B 1 120 ? 2.779 -6.449 5.488 1 97.44 120 LEU B N 1
ATOM 3572 C CA . LEU B 1 120 ? 2.236 -7.125 6.66 1 97.44 120 LEU B CA 1
ATOM 3573 C C . LEU B 1 120 ? 0.717 -7.008 6.699 1 97.44 120 LEU B C 1
ATOM 3575 O O . LEU B 1 120 ? 0.023 -7.98 7.004 1 97.44 120 LEU B O 1
ATOM 3579 N N . ALA B 1 121 ? 0.208 -5.832 6.445 1 97.5 121 ALA B N 1
ATOM 3580 C CA . ALA B 1 121 ? -1.232 -5.594 6.469 1 97.5 121 ALA B CA 1
ATOM 3581 C C . ALA B 1 121 ? -1.954 -6.484 5.465 1 97.5 121 ALA B C 1
ATOM 3583 O O . ALA B 1 121 ? -2.904 -7.188 5.82 1 97.5 121 ALA B O 1
ATOM 3584 N N . LEU B 1 122 ? -1.467 -6.504 4.246 1 96.12 122 LEU B N 1
ATOM 3585 C CA . LEU B 1 122 ? -2.176 -7.145 3.145 1 96.12 122 LEU B CA 1
ATOM 3586 C C . LEU B 1 122 ? -2.016 -8.664 3.201 1 96.12 122 LEU B C 1
ATOM 3588 O O . LEU B 1 122 ? -2.969 -9.398 2.939 1 96.12 122 LEU B O 1
ATOM 3592 N N . ALA B 1 123 ? -0.851 -9.117 3.568 1 97.19 123 ALA B N 1
ATOM 3593 C CA . ALA B 1 123 ? -0.542 -10.539 3.418 1 97.19 123 ALA B CA 1
ATOM 3594 C C . ALA B 1 123 ? -0.854 -11.312 4.695 1 97.19 123 ALA B C 1
ATOM 3596 O O . ALA B 1 123 ? -1.017 -12.531 4.672 1 97.19 123 ALA B O 1
ATOM 3597 N N . TRP B 1 124 ? -0.931 -10.625 5.824 1 97.81 124 TRP B N 1
ATOM 3598 C CA . TRP B 1 124 ? -1.009 -11.375 7.07 1 97.81 124 TRP B CA 1
ATOM 3599 C C . TRP B 1 124 ? -2.111 -10.828 7.969 1 97.81 124 TRP B C 1
ATOM 3601 O O . TRP B 1 124 ? -2.979 -11.57 8.43 1 97.81 124 TRP B O 1
ATOM 3611 N N . LEU B 1 125 ? -2.105 -9.484 8.258 1 98.12 125 LEU B N 1
ATOM 3612 C CA . LEU B 1 125 ? -3.018 -8.898 9.234 1 98.12 125 LEU B CA 1
ATOM 3613 C C . LEU B 1 125 ? -4.461 -8.984 8.75 1 98.12 125 LEU B C 1
ATOM 3615 O O . LEU B 1 125 ? -5.312 -9.562 9.422 1 98.12 125 LEU B O 1
ATOM 3619 N N . ILE B 1 126 ? -4.762 -8.469 7.582 1 96.88 126 ILE B N 1
ATOM 3620 C CA . ILE B 1 126 ? -6.121 -8.344 7.074 1 96.88 126 ILE B CA 1
ATOM 3621 C C . ILE B 1 126 ? -6.75 -9.727 6.934 1 96.88 126 ILE B C 1
ATOM 3623 O O . ILE B 1 126 ? -7.871 -9.961 7.395 1 96.88 126 ILE B O 1
ATOM 3627 N N . PRO B 1 127 ? -6.062 -10.695 6.426 1 95.94 127 PRO B N 1
ATOM 3628 C CA . PRO B 1 127 ? -6.645 -12.031 6.281 1 95.94 127 PRO B CA 1
ATOM 3629 C C . PRO B 1 127 ? -7.059 -12.648 7.617 1 95.94 127 PRO B C 1
ATOM 3631 O O . PRO B 1 127 ? -7.91 -13.539 7.656 1 95.94 127 PRO B O 1
ATOM 3634 N N . GLN B 1 128 ? -6.48 -12.141 8.68 1 95.75 128 GLN B N 1
ATOM 3635 C CA . GLN B 1 128 ? -6.742 -12.75 9.977 1 95.75 128 GLN B CA 1
ATOM 3636 C C . GLN B 1 128 ? -7.758 -11.938 10.773 1 95.75 128 GLN B C 1
ATOM 3638 O O . GLN B 1 128 ? -8.242 -12.383 11.82 1 95.75 128 GLN B O 1
ATOM 3643 N N . LEU B 1 129 ? -8.148 -10.789 10.312 1 96 129 LEU B N 1
ATOM 3644 C CA . LEU B 1 129 ? -8.922 -9.836 11.102 1 96 129 LEU B CA 1
ATOM 3645 C C . LEU B 1 129 ? -10.344 -10.352 11.328 1 96 129 LEU B C 1
ATOM 3647 O O . LEU B 1 129 ? -11.039 -9.898 12.242 1 96 129 LEU B O 1
ATOM 3651 N N . ASN B 1 130 ? -10.789 -11.234 10.43 1 93 130 ASN B N 1
ATOM 3652 C CA . ASN B 1 130 ? -12.102 -11.82 10.672 1 93 130 ASN B CA 1
ATOM 3653 C C . ASN B 1 130 ? -12.172 -12.516 12.031 1 93 130 ASN B C 1
ATOM 3655 O O . ASN B 1 130 ? -13.172 -12.406 12.734 1 93 130 ASN B O 1
ATOM 3659 N N . ASP B 1 131 ? -11.109 -13.266 12.352 1 93.06 131 ASP B N 1
ATOM 3660 C CA . ASP B 1 131 ? -11.031 -13.922 13.656 1 93.06 131 ASP B CA 1
ATOM 3661 C C . ASP B 1 131 ? -11.109 -12.898 14.789 1 93.06 131 ASP B C 1
ATOM 3663 O O . ASP B 1 131 ? -11.836 -13.102 15.766 1 93.06 131 ASP B O 1
ATOM 3667 N N . PHE B 1 132 ? -10.406 -11.82 14.633 1 94.31 132 PHE B N 1
ATOM 3668 C CA . PHE B 1 132 ? -10.414 -10.773 15.648 1 94.31 132 PHE B CA 1
ATOM 3669 C C . PHE B 1 132 ? -11.805 -10.164 15.781 1 94.31 132 PHE B C 1
ATOM 3671 O O . PHE B 1 132 ? -12.281 -9.938 16.891 1 94.31 132 PHE B O 1
ATOM 3678 N N . GLN B 1 133 ? -12.383 -9.844 14.641 1 90.56 133 GLN B N 1
ATOM 3679 C CA . GLN B 1 133 ? -13.695 -9.203 14.641 1 90.56 133 GLN B CA 1
ATOM 3680 C C . GLN B 1 133 ? -14.742 -10.102 15.297 1 90.56 133 GLN B C 1
ATOM 3682 O O . GLN B 1 133 ? -15.672 -9.617 15.938 1 90.56 133 GLN B O 1
ATOM 3687 N N . GLN B 1 134 ? -14.633 -11.406 15.164 1 88.62 134 GLN B N 1
ATOM 3688 C CA . GLN B 1 134 ? -15.539 -12.344 15.812 1 88.62 134 GLN B CA 1
ATOM 3689 C C . GLN B 1 134 ? -15.383 -12.297 17.328 1 88.62 134 GLN B C 1
ATOM 3691 O O . GLN B 1 134 ? -16.375 -12.422 18.062 1 88.62 134 GLN B O 1
ATOM 3696 N N . ARG B 1 135 ? -14.18 -12.117 17.812 1 88.44 135 ARG B N 1
ATOM 3697 C CA . ARG B 1 135 ? -13.898 -12.055 19.234 1 88.44 135 ARG B CA 1
ATOM 3698 C C . ARG B 1 135 ? -14.297 -10.695 19.812 1 88.44 135 ARG B C 1
ATOM 3700 O O . ARG B 1 135 ? -14.727 -10.602 20.969 1 88.44 135 ARG B O 1
ATOM 3707 N N . TYR B 1 136 ? -14.125 -9.703 18.969 1 86.88 136 TYR B N 1
ATOM 3708 C CA . TYR B 1 136 ? -14.453 -8.344 19.375 1 86.88 136 TYR B CA 1
ATOM 3709 C C . TYR B 1 136 ? -15.375 -7.672 18.375 1 86.88 136 TYR B C 1
ATOM 3711 O O . TYR B 1 136 ? -15 -6.695 17.719 1 86.88 136 TYR B O 1
ATOM 3719 N N . PRO B 1 137 ? -16.609 -8.031 18.312 1 81.5 137 PRO B N 1
ATOM 3720 C CA . PRO B 1 137 ? -17.547 -7.59 17.281 1 81.5 137 PRO B CA 1
ATOM 3721 C C . PRO B 1 137 ? -17.875 -6.102 17.375 1 81.5 137 PRO B C 1
ATOM 3723 O O . PRO B 1 137 ? -18.266 -5.484 16.375 1 81.5 137 PRO B O 1
ATOM 3726 N N . SER B 1 138 ? -17.719 -5.547 18.562 1 77.12 138 SER B N 1
ATOM 3727 C CA . SER B 1 138 ? -18.109 -4.152 18.766 1 77.12 138 SER B CA 1
ATOM 3728 C C . SER B 1 138 ? -16.953 -3.209 18.453 1 77.12 138 SER B C 1
ATOM 3730 O O . SER B 1 138 ? -17.125 -1.99 18.422 1 77.12 138 SER B O 1
ATOM 3732 N N . MET B 1 139 ? -15.844 -3.775 18.219 1 83.25 139 MET B N 1
ATOM 3733 C CA . MET B 1 139 ? -14.672 -2.939 17.969 1 83.25 139 MET B CA 1
ATOM 3734 C C . MET B 1 139 ? -14.641 -2.469 16.516 1 83.25 139 MET B C 1
ATOM 3736 O O . MET B 1 139 ? -14.703 -3.283 15.586 1 83.25 139 MET B O 1
ATOM 3740 N N . GLN B 1 140 ? -14.625 -1.176 16.406 1 83.75 140 GLN B N 1
ATOM 3741 C CA . GLN B 1 140 ? -14.453 -0.595 15.078 1 83.75 140 GLN B CA 1
ATOM 3742 C C . GLN B 1 140 ? -12.984 -0.507 14.695 1 83.75 140 GLN B C 1
ATOM 3744 O O . GLN B 1 140 ? -12.188 0.122 15.398 1 83.75 140 GLN B O 1
ATOM 3749 N N . LEU B 1 141 ? -12.68 -1.115 13.523 1 90.69 141 LEU B N 1
ATOM 3750 C CA . LEU B 1 141 ? -11.273 -1.182 13.133 1 90.69 141 LEU B CA 1
ATOM 3751 C C . LEU B 1 141 ? -10.984 -0.217 11.992 1 90.69 141 LEU B C 1
ATOM 3753 O O . LEU B 1 141 ? -11.781 -0.084 11.062 1 90.69 141 LEU B O 1
ATOM 3757 N N . HIS B 1 142 ? -9.883 0.474 12.078 1 89.62 142 HIS B N 1
ATOM 3758 C CA . HIS B 1 142 ? -9.297 1.267 11 1 89.62 142 HIS B CA 1
ATOM 3759 C C . HIS B 1 142 ? -7.879 0.798 10.688 1 89.62 142 HIS B C 1
ATOM 3761 O O . HIS B 1 142 ? -6.992 0.864 11.539 1 89.62 142 HIS B O 1
ATOM 3767 N N . VAL B 1 143 ? -7.699 0.302 9.438 1 94.31 143 VAL B N 1
ATOM 3768 C CA . VAL B 1 143 ? -6.379 -0.178 9.039 1 94.31 143 VAL B CA 1
ATOM 3769 C C . VAL B 1 143 ? -5.734 0.818 8.078 1 94.31 143 VAL B C 1
ATOM 3771 O O . VAL B 1 143 ? -6.301 1.134 7.027 1 94.31 143 VAL B O 1
ATOM 3774 N N . ARG B 1 144 ? -4.645 1.331 8.484 1 91.5 144 ARG B N 1
ATOM 3775 C CA . ARG B 1 144 ? -3.824 2.225 7.672 1 91.5 144 ARG B CA 1
ATOM 3776 C C . ARG B 1 144 ? -2.477 1.587 7.348 1 91.5 144 ARG B C 1
ATOM 3778 O O . ARG B 1 144 ? -1.936 0.824 8.148 1 91.5 144 ARG B O 1
ATOM 3785 N N . THR B 1 145 ? -1.986 1.927 6.145 1 92.94 145 THR B N 1
ATOM 3786 C CA . THR B 1 145 ? -0.72 1.328 5.742 1 92.94 145 THR B CA 1
ATOM 3787 C C . THR B 1 145 ? 0.279 2.404 5.324 1 92.94 145 THR B C 1
ATOM 3789 O O . THR B 1 145 ? -0.115 3.486 4.887 1 92.94 145 THR B O 1
ATOM 3792 N N . GLY B 1 146 ? 1.516 2.053 5.52 1 89 146 GLY B N 1
ATOM 3793 C CA . GLY B 1 146 ? 2.598 2.93 5.102 1 89 146 GLY B CA 1
ATOM 3794 C C . GLY B 1 146 ? 3.969 2.428 5.516 1 89 146 GLY B C 1
ATOM 3795 O O . GLY B 1 146 ? 4.078 1.533 6.359 1 89 146 GLY B O 1
ATOM 3796 N N . ASN B 1 147 ? 5 3.008 4.914 1 84.75 147 ASN B N 1
ATOM 3797 C CA . ASN B 1 147 ? 6.371 2.598 5.191 1 84.75 147 ASN B CA 1
ATOM 3798 C C . ASN B 1 147 ? 7.027 3.5 6.234 1 84.75 147 ASN B C 1
ATOM 3800 O O . ASN B 1 147 ? 7.934 3.074 6.949 1 84.75 147 ASN B O 1
ATOM 3804 N N . ALA B 1 148 ? 6.539 4.672 6.285 1 73.88 148 ALA B N 1
ATOM 3805 C CA . ALA B 1 148 ? 7.172 5.645 7.172 1 73.88 148 ALA B CA 1
ATOM 3806 C C . ALA B 1 148 ? 6.793 5.387 8.625 1 73.88 148 ALA B C 1
ATOM 3808 O O . ALA B 1 148 ? 5.645 5.039 8.922 1 73.88 148 ALA B O 1
ATOM 3809 N N . PRO B 1 149 ? 7.793 5.523 9.5 1 72.69 149 PRO B N 1
ATOM 3810 C CA . PRO B 1 149 ? 7.402 5.465 10.906 1 72.69 149 PRO B CA 1
ATOM 3811 C C . PRO B 1 149 ? 6.398 6.547 11.289 1 72.69 149 PRO B C 1
ATOM 3813 O O . PRO B 1 149 ? 6.465 7.668 10.773 1 72.69 149 PRO B O 1
ATOM 3816 N N . ILE B 1 150 ? 5.52 6.145 12.117 1 72.12 150 ILE B N 1
ATOM 3817 C CA . ILE B 1 150 ? 4.488 7.094 12.531 1 72.12 150 ILE B CA 1
ATOM 3818 C C . ILE B 1 150 ? 4.973 7.891 13.742 1 72.12 150 ILE B C 1
ATOM 3820 O O . ILE B 1 150 ? 5.656 7.352 14.617 1 72.12 150 ILE B O 1
ATOM 3824 N N . ASP B 1 151 ? 4.719 9.211 13.672 1 62.56 151 ASP B N 1
ATOM 3825 C CA . ASP B 1 151 ? 4.902 10.047 14.852 1 62.56 151 ASP B CA 1
ATOM 3826 C C . ASP B 1 151 ? 3.654 10.031 15.734 1 62.56 151 ASP B C 1
ATOM 3828 O O . ASP B 1 151 ? 2.621 10.594 15.375 1 62.56 151 ASP B O 1
ATOM 3832 N N . PHE B 1 152 ? 3.771 9.297 16.844 1 61.38 152 PHE B N 1
ATOM 3833 C CA . PHE B 1 152 ? 2.625 9.148 17.734 1 61.38 152 PHE B CA 1
ATOM 3834 C C . PHE B 1 152 ? 2.348 10.445 18.484 1 61.38 152 PHE B C 1
ATOM 3836 O O . PHE B 1 152 ? 1.286 10.602 19.094 1 61.38 152 PHE B O 1
ATOM 3843 N N . HIS B 1 153 ? 3.346 11.281 18.625 1 54.62 153 HIS B N 1
ATOM 3844 C CA . HIS B 1 153 ? 3.18 12.508 19.391 1 54.62 153 HIS B CA 1
ATOM 3845 C C . HIS B 1 153 ? 2.393 13.555 18.609 1 54.62 153 HIS B C 1
ATOM 3847 O O . HIS B 1 153 ? 1.842 14.484 19.203 1 54.62 153 HIS B O 1
ATOM 3853 N N . GLY B 1 154 ? 2.27 13.273 17.438 1 49.5 154 GLY B N 1
ATOM 3854 C CA . GLY B 1 154 ? 1.515 14.266 16.688 1 49.5 154 GLY B CA 1
ATOM 3855 C C . GLY B 1 154 ? 0.05 13.898 16.531 1 49.5 154 GLY B C 1
ATOM 3856 O O . GLY B 1 154 ? -0.542 13.281 17.406 1 49.5 154 GLY B O 1
ATOM 3857 N N . ASP B 1 155 ? -0.546 14.5 15.688 1 43.56 155 ASP B N 1
ATOM 3858 C CA . ASP B 1 155 ? -1.959 14.359 15.352 1 43.56 155 ASP B CA 1
ATOM 3859 C C . ASP B 1 155 ? -2.26 12.953 14.836 1 43.56 155 ASP B C 1
ATOM 3861 O O . ASP B 1 155 ? -3.295 12.727 14.203 1 43.56 155 AS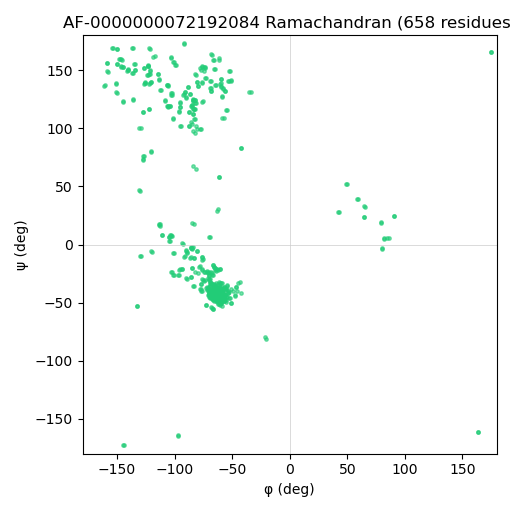P B O 1
ATOM 3865 N N . SER B 1 156 ? -1.367 12.023 15.414 1 57.91 156 SER B N 1
ATOM 3866 C CA . SER B 1 156 ? -1.627 10.695 14.852 1 57.91 156 SER B CA 1
ATOM 3867 C C . SER B 1 156 ? -2.77 10 15.586 1 57.91 156 SER B C 1
ATOM 3869 O O . SER B 1 156 ? -2.865 10.078 16.812 1 57.91 156 SER B O 1
ATOM 3871 N N . THR B 1 157 ? -3.764 9.602 14.898 1 69 157 THR B N 1
ATOM 3872 C CA . THR B 1 157 ? -4.914 8.859 15.398 1 69 157 THR B CA 1
ATOM 3873 C C . THR B 1 157 ? -4.609 7.363 15.438 1 69 157 THR B C 1
ATOM 3875 O O . THR B 1 157 ? -5.512 6.547 15.648 1 69 157 THR B O 1
ATOM 3878 N N . VAL B 1 158 ? -3.307 7.07 15.406 1 84.5 158 VAL B N 1
ATOM 3879 C CA . VAL B 1 158 ? -2.938 5.66 15.367 1 84.5 158 VAL B CA 1
ATOM 3880 C C . VAL B 1 158 ? -2.768 5.137 16.797 1 84.5 158 VAL B C 1
ATOM 3882 O O . VAL B 1 158 ? -2.088 5.758 17.609 1 84.5 158 VAL B O 1
ATOM 3885 N N . ASP B 1 159 ? -3.463 4.047 17.109 1 85.88 159 ASP B N 1
ATOM 3886 C CA . ASP B 1 159 ? -3.393 3.439 18.422 1 85.88 159 ASP B CA 1
ATOM 3887 C C . ASP B 1 159 ? -2.188 2.508 18.547 1 85.88 159 ASP B C 1
ATOM 3889 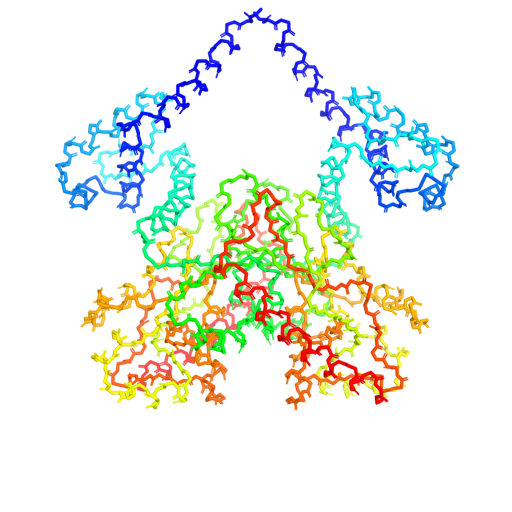O O . ASP B 1 159 ? -1.588 2.387 19.609 1 85.88 159 ASP B O 1
ATOM 3893 N N . VAL B 1 160 ? -1.893 1.848 17.484 1 91.5 160 VAL B N 1
ATOM 3894 C CA . VAL B 1 160 ? -0.806 0.875 17.484 1 91.5 160 VAL B CA 1
ATOM 3895 C C . VAL B 1 160 ? -0.2 0.775 16.078 1 91.5 160 VAL B C 1
ATOM 3897 O O . VAL B 1 160 ? -0.921 0.814 15.086 1 91.5 160 VAL B O 1
ATOM 3900 N N . ALA B 1 161 ? 1.088 0.709 16.031 1 93.12 161 ALA B N 1
ATOM 3901 C CA . ALA B 1 161 ? 1.818 0.527 14.789 1 93.12 161 ALA B CA 1
ATOM 3902 C C . ALA B 1 161 ? 2.498 -0.838 14.742 1 93.12 161 ALA B C 1
ATOM 3904 O O . ALA B 1 161 ? 3.051 -1.296 15.742 1 93.12 161 ALA B O 1
ATOM 3905 N N . LEU B 1 162 ? 2.35 -1.537 13.633 1 95.62 162 LEU B N 1
ATOM 3906 C CA . LEU B 1 162 ? 3.02 -2.812 13.406 1 95.62 162 LEU B CA 1
ATOM 3907 C C . LEU B 1 162 ? 4.195 -2.645 12.453 1 95.62 162 LEU B C 1
ATOM 3909 O O . LEU B 1 162 ? 4.008 -2.309 11.281 1 95.62 162 LEU B O 1
ATOM 3913 N N . TYR B 1 163 ? 5.402 -2.961 12.93 1 92 163 TYR B N 1
ATOM 3914 C CA . TYR B 1 163 ? 6.617 -2.684 12.172 1 92 163 TYR B CA 1
ATOM 3915 C C . TYR B 1 163 ? 7.402 -3.963 11.914 1 92 163 TYR B C 1
ATOM 3917 O O . TYR B 1 163 ? 7.289 -4.934 12.672 1 92 163 TYR B O 1
ATOM 3925 N N . TYR B 1 164 ? 8.117 -3.971 10.805 1 93.81 164 TYR B N 1
ATOM 3926 C CA . TYR B 1 164 ? 9.211 -4.902 10.547 1 93.81 164 TYR B CA 1
ATOM 3927 C C . TYR B 1 164 ? 10.555 -4.293 10.922 1 93.81 164 TYR B C 1
ATOM 3929 O O . TYR B 1 164 ? 11.062 -3.42 10.211 1 93.81 164 TYR B O 1
ATOM 3937 N N . ALA B 1 165 ? 11.055 -4.711 12.078 1 88.5 165 ALA B N 1
ATOM 3938 C CA . ALA B 1 165 ? 12.195 -3.992 12.641 1 88.5 165 ALA B CA 1
ATOM 3939 C C . ALA B 1 165 ? 13.133 -4.941 13.383 1 88.5 165 ALA B C 1
ATOM 3941 O O . ALA B 1 165 ? 12.773 -6.094 13.648 1 88.5 165 ALA B O 1
ATOM 3942 N N . GLU B 1 166 ? 14.391 -4.496 13.555 1 82.81 166 GLU B N 1
ATOM 3943 C CA . GLU B 1 166 ? 15.375 -5.285 14.289 1 82.81 166 GLU B CA 1
ATOM 3944 C C . GLU B 1 166 ? 15.141 -5.207 15.797 1 82.81 166 GLU B C 1
ATOM 3946 O O . GLU B 1 166 ? 15.438 -6.152 16.531 1 82.81 166 GLU B O 1
ATOM 3951 N N . SER B 1 167 ? 14.805 -4.031 16.25 1 74.94 167 SER B N 1
ATOM 3952 C CA . SER B 1 167 ? 14.656 -3.875 17.703 1 74.94 167 SER B CA 1
ATOM 3953 C C . SER B 1 167 ? 13.523 -2.904 18.031 1 74.94 167 SER B C 1
ATOM 3955 O O . SER B 1 167 ? 12.789 -2.467 17.141 1 74.94 167 SER B O 1
ATOM 3957 N N . HIS B 1 168 ? 13.555 -2.688 19.297 1 68.06 168 HIS B N 1
ATOM 3958 C CA . HIS B 1 168 ? 12.547 -1.793 19.859 1 68.06 168 HIS B CA 1
ATOM 3959 C C . HIS B 1 168 ? 12.633 -0.405 19.234 1 68.06 168 HIS B C 1
ATOM 3961 O O . HIS B 1 168 ? 13.719 0.049 18.859 1 68.06 168 HIS B O 1
ATOM 3967 N N . VAL B 1 169 ? 11.383 0.029 18.938 1 64 169 VAL B N 1
ATOM 3968 C CA . VAL B 1 169 ? 11.25 1.358 18.359 1 64 169 VAL B CA 1
ATOM 3969 C C . VAL B 1 169 ? 11.445 2.42 19.438 1 64 169 VAL B C 1
ATOM 3971 O O . VAL B 1 169 ? 10.781 2.385 20.484 1 64 169 VAL B O 1
ATOM 3974 N N . SER B 1 170 ? 12.344 3.244 19.219 1 62.78 170 SER B N 1
ATOM 3975 C CA . SER B 1 170 ? 12.688 4.234 20.234 1 62.78 170 SER B CA 1
ATOM 3976 C C . SER B 1 170 ? 11.492 5.129 20.562 1 62.78 170 SER B C 1
ATOM 3978 O O . SER B 1 170 ? 10.758 5.543 19.656 1 62.78 170 SER B O 1
ATOM 3980 N N . GLY B 1 171 ? 11.336 5.395 21.844 1 67.75 171 GLY B N 1
ATOM 3981 C CA . GLY B 1 171 ? 10.312 6.316 22.312 1 67.75 171 GLY B CA 1
ATOM 3982 C C . GLY B 1 171 ? 8.938 5.684 22.391 1 67.75 171 GLY B C 1
ATOM 3983 O O . GLY B 1 171 ? 7.98 6.332 22.828 1 67.75 171 GLY B O 1
ATOM 3984 N N . LEU B 1 172 ? 8.93 4.492 21.969 1 77.5 172 LEU B N 1
ATOM 3985 C CA . LEU B 1 172 ? 7.66 3.783 22.016 1 77.5 172 LEU B CA 1
ATOM 3986 C C . LEU B 1 172 ? 7.785 2.492 22.828 1 77.5 172 LEU B C 1
ATOM 3988 O O . LEU B 1 172 ? 8.891 1.969 23 1 77.5 172 LEU B O 1
ATOM 3992 N N . THR B 1 173 ? 6.691 2.162 23.516 1 85.94 173 THR B N 1
ATOM 3993 C CA . THR B 1 173 ? 6.613 0.779 23.969 1 85.94 173 THR B CA 1
ATOM 3994 C C . THR B 1 173 ? 6.441 -0.174 22.797 1 85.94 173 THR B C 1
ATOM 3996 O O . THR B 1 173 ? 5.68 0.112 21.859 1 85.94 173 THR B O 1
ATOM 3999 N N . SER B 1 174 ? 7.223 -1.206 22.797 1 90.06 174 SER B N 1
ATOM 4000 C CA . SER B 1 174 ? 7.141 -2.148 21.688 1 90.06 174 SER B CA 1
ATOM 4001 C C . SER B 1 174 ? 7.184 -3.592 22.188 1 90.06 174 SER B C 1
ATOM 4003 O O . SER B 1 174 ? 7.785 -3.881 23.219 1 90.06 174 SER B O 1
ATOM 4005 N N . ARG B 1 175 ? 6.5 -4.484 21.5 1 92.06 175 ARG B N 1
ATOM 4006 C CA . ARG B 1 175 ? 6.453 -5.914 21.797 1 92.06 175 ARG B CA 1
ATOM 4007 C C . ARG B 1 175 ? 6.59 -6.738 20.516 1 92.06 175 ARG B C 1
ATOM 4009 O O . ARG B 1 175 ? 5.836 -6.547 19.562 1 92.06 175 ARG B O 1
ATOM 4016 N N . LYS B 1 176 ? 7.605 -7.637 20.594 1 95.38 176 LYS B N 1
ATOM 4017 C CA . LYS B 1 176 ? 7.746 -8.562 19.469 1 95.38 176 LYS B CA 1
ATOM 4018 C C . LYS B 1 176 ? 6.59 -9.562 19.438 1 95.38 176 LY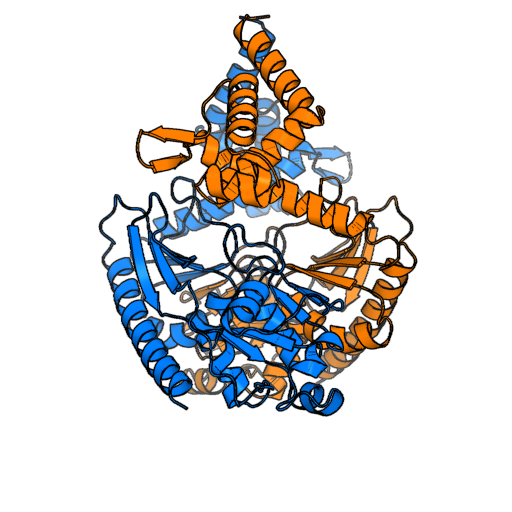S B C 1
ATOM 4020 O O . LYS B 1 176 ? 6.199 -10.102 20.484 1 95.38 176 LYS B O 1
ATOM 4025 N N . PHE B 1 177 ? 5.953 -9.836 18.188 1 96.62 177 PHE B N 1
ATOM 4026 C CA . PHE B 1 177 ? 4.848 -10.781 18.188 1 96.62 177 PHE B CA 1
ATOM 4027 C C . PHE B 1 177 ? 5.047 -11.852 17.109 1 96.62 177 PHE B C 1
ATOM 4029 O O . PHE B 1 177 ? 4.348 -12.867 17.109 1 96.62 177 PHE B O 1
ATOM 4036 N N . MET B 1 178 ? 5.977 -11.727 16.234 1 97.19 178 MET B N 1
ATOM 4037 C CA . MET B 1 178 ? 6.109 -12.68 15.141 1 97.19 178 MET B CA 1
ATOM 4038 C C . MET B 1 178 ? 7.508 -12.617 14.531 1 97.19 178 MET B C 1
ATOM 4040 O O . MET B 1 178 ? 8.055 -11.531 14.328 1 97.19 178 MET B O 1
ATOM 4044 N N . ASP B 1 179 ? 8.109 -13.711 14.242 1 96.5 179 ASP B N 1
ATOM 4045 C CA . ASP B 1 179 ? 9.406 -13.82 13.578 1 96.5 179 ASP B CA 1
ATOM 4046 C C . ASP B 1 179 ? 9.234 -13.938 12.062 1 96.5 179 ASP B C 1
ATOM 4048 O O . ASP B 1 179 ? 8.109 -14.016 11.562 1 96.5 179 ASP B O 1
ATOM 4052 N N . GLU B 1 180 ? 10.398 -13.891 11.414 1 96.81 180 GLU B N 1
ATOM 4053 C CA . GLU B 1 180 ? 10.359 -14.008 9.961 1 96.81 180 GLU B CA 1
ATOM 4054 C C . GLU B 1 180 ? 11.602 -14.727 9.438 1 96.81 180 GLU B C 1
ATOM 4056 O O . GLU B 1 180 ? 12.641 -14.75 10.094 1 96.81 180 GLU B O 1
ATOM 4061 N N . ALA B 1 181 ? 11.461 -15.352 8.312 1 96.56 181 ALA B N 1
ATOM 4062 C CA . ALA B 1 181 ? 12.539 -15.906 7.504 1 96.56 181 ALA B CA 1
ATOM 4063 C C . ALA B 1 181 ? 12.352 -15.562 6.031 1 96.56 181 ALA B C 1
ATOM 4065 O O . ALA B 1 181 ? 11.25 -15.211 5.605 1 96.56 181 ALA B O 1
ATOM 4066 N N . THR B 1 182 ? 13.445 -15.555 5.328 1 96.5 182 THR B N 1
ATOM 4067 C CA . THR B 1 182 ? 13.375 -15.164 3.926 1 96.5 182 THR B CA 1
ATOM 4068 C C . THR B 1 182 ? 13.922 -16.266 3.029 1 96.5 182 THR B C 1
ATOM 4070 O O . THR B 1 182 ? 14.75 -17.078 3.463 1 96.5 182 THR B O 1
ATOM 4073 N N . LEU B 1 183 ? 13.492 -16.328 1.833 1 95.19 183 LEU B N 1
ATOM 4074 C CA . LEU B 1 183 ? 14.008 -17.234 0.807 1 95.19 183 LEU B CA 1
ATOM 4075 C C . LEU B 1 183 ? 13.68 -16.703 -0.588 1 95.19 183 LEU B C 1
ATOM 4077 O O . LEU B 1 183 ? 12.641 -16.078 -0.793 1 95.19 183 LEU B O 1
ATOM 4081 N N . PRO B 1 184 ? 14.547 -16.984 -1.579 1 97.06 184 PRO B N 1
ATOM 4082 C CA . PRO B 1 184 ? 14.219 -16.625 -2.957 1 97.06 184 PRO B CA 1
ATOM 4083 C C . PRO B 1 184 ? 13 -17.375 -3.494 1 97.06 184 PRO B C 1
ATOM 4085 O O . PRO B 1 184 ? 12.836 -18.562 -3.232 1 97.06 184 PRO B O 1
ATOM 4088 N N . VAL B 1 185 ? 12.133 -16.625 -4.215 1 97.75 185 VAL B N 1
ATOM 4089 C CA . VAL B 1 185 ? 10.938 -17.234 -4.785 1 97.75 185 VAL B CA 1
ATOM 4090 C C . VAL B 1 185 ? 10.68 -16.672 -6.176 1 97.75 185 VAL B C 1
ATOM 4092 O O . VAL B 1 185 ? 11.062 -15.547 -6.477 1 97.75 185 VAL B O 1
ATOM 4095 N N . CYS B 1 186 ? 10.094 -17.422 -7 1 98.31 186 CYS B N 1
ATOM 4096 C CA . CYS B 1 186 ? 9.633 -17.031 -8.328 1 98.31 186 CYS B CA 1
ATOM 4097 C C . CYS B 1 186 ? 8.477 -17.906 -8.781 1 98.31 186 CYS B C 1
ATOM 4099 O O . CYS B 1 186 ? 8.062 -18.828 -8.062 1 98.31 186 CYS B O 1
ATOM 4101 N N . SER B 1 187 ? 7.824 -17.516 -9.875 1 98.12 187 SER B N 1
ATOM 4102 C CA . SER B 1 187 ? 6.785 -18.375 -10.422 1 98.12 187 SER B CA 1
ATOM 4103 C C . SER B 1 187 ? 7.367 -19.688 -10.953 1 98.12 187 SER B C 1
ATOM 4105 O O . SER B 1 187 ? 8.531 -19.719 -11.367 1 98.12 187 SER B O 1
ATOM 4107 N N . PRO B 1 188 ? 6.598 -20.812 -10.938 1 97.25 188 PRO B N 1
ATOM 4108 C CA . PRO B 1 188 ? 7.078 -22.062 -11.523 1 97.25 188 PRO B CA 1
ATOM 4109 C C . PRO B 1 188 ? 7.527 -21.891 -12.977 1 97.25 188 PRO B C 1
ATOM 4111 O O . PRO B 1 188 ? 8.547 -22.453 -13.375 1 97.25 188 PRO B O 1
ATOM 4114 N N . ARG B 1 189 ? 6.785 -21.156 -13.695 1 96.38 189 ARG B N 1
ATOM 4115 C CA . ARG B 1 189 ? 7.117 -20.922 -15.102 1 96.38 189 ARG B CA 1
ATOM 4116 C C . ARG B 1 189 ? 8.469 -20.219 -15.227 1 96.38 189 ARG B C 1
ATOM 4118 O O . ARG B 1 189 ? 9.281 -20.578 -16.078 1 96.38 189 ARG B O 1
ATOM 4125 N N . TYR B 1 190 ? 8.719 -19.234 -14.406 1 96.75 190 TYR B N 1
ATOM 4126 C CA . TYR B 1 190 ? 9.969 -18.5 -14.453 1 96.75 190 TYR B CA 1
ATOM 4127 C C . TYR B 1 190 ? 11.148 -19.391 -14.109 1 96.75 190 TYR B C 1
ATOM 4129 O O . TYR B 1 190 ? 12.211 -19.312 -14.734 1 96.75 190 TYR B O 1
ATOM 4137 N N . ALA B 1 191 ? 10.992 -20.234 -13.086 1 96.75 191 ALA B N 1
ATOM 4138 C CA . ALA B 1 191 ? 12.031 -21.188 -12.695 1 96.75 191 ALA B CA 1
ATOM 4139 C C . ALA B 1 191 ? 12.414 -22.094 -13.859 1 96.75 191 ALA B C 1
ATOM 4141 O O . ALA B 1 191 ? 13.594 -22.344 -14.102 1 96.75 191 ALA B O 1
ATOM 4142 N N . ARG B 1 192 ? 11.383 -22.562 -14.547 1 96.12 192 ARG B N 1
ATOM 4143 C CA . ARG B 1 192 ? 11.609 -23.438 -15.688 1 96.12 192 ARG B CA 1
ATOM 4144 C C . ARG B 1 192 ? 12.297 -22.688 -16.828 1 96.12 192 ARG B C 1
ATOM 4146 O O . ARG B 1 192 ? 13.25 -23.188 -17.422 1 96.12 192 ARG B O 1
ATOM 4153 N N . GLN B 1 193 ? 11.836 -21.562 -17.109 1 94.88 193 GLN B N 1
ATOM 4154 C CA . GLN B 1 193 ? 12.336 -20.75 -18.219 1 94.88 193 GLN B CA 1
ATOM 4155 C C . GLN B 1 193 ? 13.82 -20.438 -18.047 1 94.88 193 GLN B C 1
ATOM 4157 O O . GLN B 1 193 ? 14.555 -20.375 -19.031 1 94.88 193 GLN B O 1
ATOM 4162 N N . HIS B 1 194 ? 14.273 -20.297 -16.844 1 95.56 194 HIS B N 1
ATOM 4163 C CA . HIS B 1 194 ? 15.648 -19.875 -16.594 1 95.56 194 HIS B CA 1
ATOM 4164 C C . HIS B 1 194 ? 16.469 -21.016 -15.992 1 95.56 194 HIS B C 1
ATOM 4166 O O . HIS B 1 194 ? 17.594 -20.797 -15.531 1 95.56 194 HIS B O 1
ATOM 4172 N N . ASP B 1 195 ? 15.914 -22.25 -15.938 1 95.25 195 ASP B N 1
ATOM 4173 C CA . ASP B 1 195 ? 16.594 -23.406 -15.367 1 95.25 195 ASP B CA 1
ATOM 4174 C C . ASP B 1 195 ? 17.172 -23.094 -13.992 1 95.25 195 ASP B C 1
ATOM 4176 O O . ASP B 1 195 ? 18.359 -23.312 -13.75 1 95.25 195 ASP B O 1
ATOM 4180 N N . LEU B 1 196 ? 16.344 -22.562 -13.109 1 94.38 196 LEU B N 1
ATOM 4181 C CA . LEU B 1 196 ? 16.797 -22.031 -11.828 1 94.38 196 LEU B CA 1
ATOM 4182 C C . LEU B 1 196 ? 16.781 -23.125 -10.758 1 94.38 196 LEU B C 1
ATOM 4184 O O . LEU B 1 196 ? 17.516 -23.047 -9.766 1 94.38 196 LEU B O 1
ATOM 4188 N N . THR B 1 197 ? 15.945 -24.094 -10.836 1 94.06 197 THR B N 1
ATOM 4189 C CA . THR B 1 197 ? 15.766 -25.094 -9.797 1 94.06 197 THR B CA 1
ATOM 4190 C C . THR B 1 197 ? 17.078 -25.828 -9.516 1 94.06 197 THR B C 1
ATOM 4192 O O . THR B 1 197 ? 17.578 -26.562 -10.367 1 94.06 197 THR B O 1
ATOM 4195 N N . GLY B 1 198 ? 17.625 -25.547 -8.391 1 91.88 198 GLY B N 1
ATOM 4196 C CA . GLY B 1 198 ? 18.875 -26.188 -7.988 1 91.88 198 GLY B CA 1
ATOM 4197 C C . GLY B 1 198 ? 20.109 -25.531 -8.602 1 91.88 198 GLY B C 1
ATOM 4198 O O . GLY B 1 198 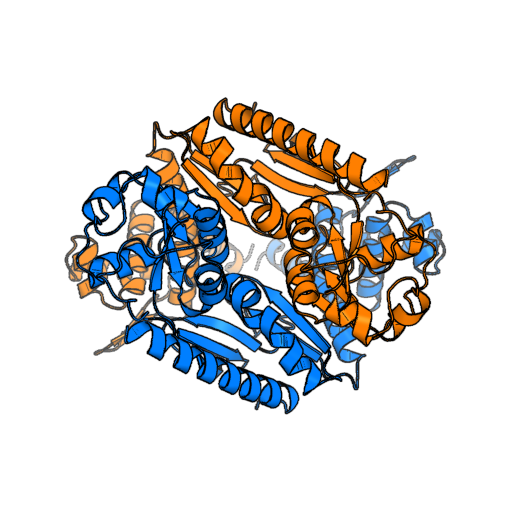? 21.219 -26.031 -8.438 1 91.88 198 GLY B O 1
ATOM 4199 N N . HIS B 1 199 ? 19.891 -24.438 -9.312 1 91.94 199 HIS B N 1
ATOM 4200 C CA . HIS B 1 199 ? 21 -23.797 -10.016 1 91.94 199 HIS B CA 1
ATOM 4201 C C . HIS B 1 199 ? 21.094 -22.328 -9.656 1 91.94 199 HIS B C 1
ATOM 4203 O O . HIS B 1 199 ? 20.844 -21.453 -10.492 1 91.94 199 HIS B O 1
ATOM 4209 N N . PRO B 1 200 ? 21.609 -22.016 -8.453 1 90 200 PRO B N 1
ATOM 4210 C CA . PRO B 1 200 ? 21.766 -20.625 -8.039 1 90 200 PRO B CA 1
ATOM 4211 C C . PRO B 1 200 ? 22.719 -19.828 -8.93 1 90 200 PRO B C 1
ATOM 4213 O O . PRO B 1 200 ? 22.641 -18.609 -8.992 1 90 200 PRO B O 1
ATOM 4216 N N . GLU B 1 201 ? 23.594 -20.484 -9.641 1 88.38 201 GLU B N 1
ATOM 4217 C CA . GLU B 1 201 ? 24.547 -19.828 -10.523 1 88.38 201 GLU B CA 1
ATOM 4218 C C . GLU B 1 201 ? 23.859 -19.156 -11.703 1 88.38 201 GLU B C 1
ATOM 4220 O O . GLU B 1 201 ? 24.453 -18.328 -12.398 1 88.38 201 GLU B O 1
ATOM 4225 N N . ASN B 1 202 ? 22.578 -19.562 -11.984 1 93.31 202 ASN B N 1
ATOM 4226 C CA . ASN B 1 202 ? 21.812 -18.953 -13.07 1 93.31 202 ASN B CA 1
ATOM 4227 C C . ASN B 1 202 ? 21.125 -17.672 -12.625 1 93.31 202 ASN B C 1
ATOM 4229 O O . ASN B 1 202 ? 20.547 -16.953 -13.445 1 93.31 202 ASN B O 1
ATOM 4233 N N . LEU B 1 203 ? 21.219 -17.234 -11.359 1 92.81 203 LEU B N 1
ATOM 4234 C CA . LEU B 1 203 ? 20.547 -16.062 -10.789 1 92.81 203 LEU B CA 1
ATOM 4235 C C . LEU B 1 203 ? 20.969 -14.789 -11.5 1 92.81 203 LEU B C 1
ATOM 4237 O O . LEU B 1 203 ? 20.156 -13.898 -11.734 1 92.81 203 LEU B O 1
ATOM 4241 N N . PRO B 1 204 ? 22.25 -14.688 -11.93 1 88.75 204 PRO B N 1
ATOM 4242 C CA . PRO B 1 204 ? 22.672 -13.453 -12.586 1 88.75 204 PRO B CA 1
ATOM 4243 C C . PRO B 1 204 ? 21.953 -13.203 -13.906 1 88.75 204 PRO B C 1
ATOM 4245 O O . PRO B 1 204 ? 21.906 -12.062 -14.391 1 88.75 204 PRO B O 1
ATOM 4248 N N . ALA B 1 205 ? 21.391 -14.219 -14.492 1 89.81 205 ALA B N 1
ATOM 4249 C CA . ALA B 1 205 ? 20.656 -14.086 -15.742 1 89.81 205 ALA B CA 1
ATOM 4250 C C . ALA B 1 205 ? 19.203 -13.688 -15.492 1 89.81 205 ALA B C 1
ATOM 4252 O O . ALA B 1 205 ? 18.469 -13.359 -16.422 1 89.81 205 ALA B O 1
ATOM 4253 N N . CYS B 1 206 ? 18.844 -13.602 -14.258 1 93.12 206 CYS B N 1
ATOM 4254 C CA . CYS B 1 206 ? 17.469 -13.328 -13.891 1 93.12 206 CYS B CA 1
ATOM 4255 C C . CYS B 1 206 ? 17.281 -11.883 -13.453 1 93.12 206 CYS B C 1
ATOM 4257 O O . CYS B 1 206 ? 18.266 -11.164 -13.25 1 93.12 206 CYS B O 1
ATOM 4259 N N . THR B 1 207 ? 16.016 -11.477 -13.5 1 93.44 207 THR B N 1
ATOM 4260 C CA . THR B 1 207 ? 15.641 -10.195 -12.922 1 93.44 207 THR B CA 1
ATOM 4261 C C . THR B 1 207 ? 15.375 -10.328 -11.43 1 93.44 207 THR B C 1
ATOM 4263 O O . THR B 1 207 ? 14.516 -11.109 -11.016 1 93.44 207 THR B O 1
ATOM 4266 N N . LEU B 1 208 ? 16.156 -9.625 -10.633 1 94.56 208 LEU B N 1
ATOM 4267 C CA . LEU B 1 208 ? 15.898 -9.617 -9.195 1 94.56 208 LEU B CA 1
ATOM 4268 C C . LEU B 1 208 ? 14.883 -8.539 -8.836 1 94.56 208 LEU B C 1
ATOM 4270 O O . LEU B 1 208 ? 14.953 -7.418 -9.336 1 94.56 208 LEU B O 1
ATOM 4274 N N . LEU B 1 209 ? 13.898 -8.938 -8.117 1 96.94 209 LEU B N 1
ATOM 4275 C CA . LEU B 1 209 ? 12.859 -8.031 -7.648 1 96.94 209 LEU B CA 1
ATOM 4276 C C . LEU B 1 209 ? 13.156 -7.551 -6.23 1 96.94 209 LEU B C 1
ATOM 4278 O O . LEU B 1 209 ? 13.125 -8.336 -5.285 1 96.94 209 LEU B O 1
ATOM 4282 N N . HIS B 1 210 ? 13.398 -6.223 -6.109 1 93.31 210 HIS B N 1
ATOM 4283 C CA . HIS B 1 210 ? 13.859 -5.684 -4.832 1 93.31 210 HIS B CA 1
ATOM 4284 C C . HIS B 1 210 ? 12.742 -4.914 -4.129 1 93.31 210 HIS B C 1
ATOM 4286 O O . HIS B 1 210 ? 11.961 -4.211 -4.773 1 93.31 210 HIS B O 1
ATOM 4292 N N . ASP B 1 211 ? 12.641 -5.145 -2.844 1 94.19 211 ASP B N 1
ATOM 4293 C CA . ASP B 1 211 ? 11.953 -4.195 -1.974 1 94.19 211 ASP B CA 1
ATOM 4294 C C . ASP B 1 211 ? 12.875 -3.059 -1.558 1 94.19 211 ASP B C 1
ATOM 4296 O O . ASP B 1 211 ? 13.758 -3.242 -0.71 1 94.19 211 ASP B O 1
ATOM 4300 N N . SER B 1 212 ? 12.625 -1.864 -2.113 1 88.38 212 SER B N 1
ATOM 4301 C CA . SER B 1 212 ? 13.508 -0.731 -1.88 1 88.38 212 SER B CA 1
ATOM 4302 C C . SER B 1 212 ? 13.219 -0.07 -0.536 1 88.38 212 SER B C 1
ATOM 4304 O O . SER B 1 212 ? 13.922 0.865 -0.136 1 88.38 212 SER B O 1
ATOM 4306 N N . ALA B 1 213 ? 12.219 -0.509 0.105 1 87.69 213 ALA B N 1
ATOM 4307 C CA . ALA B 1 213 ? 11.844 -0.019 1.43 1 87.69 213 ALA B CA 1
ATOM 4308 C C . ALA B 1 213 ? 11.602 -1.177 2.395 1 87.69 213 ALA B C 1
ATOM 4310 O O . ALA B 1 213 ? 10.602 -1.196 3.115 1 87.69 213 ALA B O 1
ATOM 4311 N N . ALA B 1 214 ? 12.531 -2.121 2.387 1 87.25 214 ALA B N 1
ATOM 4312 C CA . ALA B 1 214 ? 12.383 -3.35 3.162 1 87.25 214 ALA B CA 1
ATOM 4313 C C . ALA B 1 214 ? 12.227 -3.045 4.648 1 87.25 214 ALA B C 1
ATOM 4315 O O . ALA B 1 214 ? 11.484 -3.73 5.355 1 87.25 214 ALA B O 1
ATOM 4316 N N . TRP B 1 215 ? 12.859 -2.197 5.141 1 79.44 215 TRP B N 1
ATOM 4317 C CA . TRP B 1 215 ? 12.727 -1.626 6.48 1 79.44 215 TRP B CA 1
ATOM 4318 C C . TRP B 1 215 ? 13.164 -0.165 6.492 1 79.44 215 TRP B C 1
ATOM 4320 O O . TRP B 1 215 ? 13.602 0.367 5.469 1 79.44 215 TRP B O 1
ATOM 4330 N N . HIS B 1 216 ? 12.812 0.387 7.625 1 71.06 216 HIS B N 1
ATOM 4331 C CA . HIS B 1 216 ? 13.117 1.812 7.715 1 71.06 216 HIS B CA 1
ATOM 4332 C C . HIS B 1 216 ? 14.594 2.08 7.434 1 71.06 216 HIS B C 1
ATOM 4334 O O . HIS B 1 216 ? 15.469 1.471 8.055 1 71.06 216 HIS B O 1
ATOM 4340 N N . TYR B 1 217 ? 14.984 2.785 6.398 1 63.41 217 TYR B N 1
ATOM 4341 C CA . TYR B 1 217 ? 16.297 3.256 6 1 63.41 217 TYR B CA 1
ATOM 4342 C C . TYR B 1 217 ? 17.109 2.143 5.336 1 63.41 217 TYR B C 1
ATOM 4344 O O . TYR B 1 217 ? 18.328 2.189 5.301 1 63.41 217 TYR B O 1
ATOM 4352 N N . ALA B 1 218 ? 16.391 1.177 4.906 1 73.12 218 ALA B N 1
ATOM 4353 C CA . ALA B 1 218 ? 17.094 0.098 4.203 1 73.12 218 ALA B CA 1
ATOM 4354 C C . ALA B 1 218 ? 17.625 0.573 2.854 1 73.12 218 ALA B C 1
ATOM 4356 O O . ALA B 1 218 ? 16.984 1.385 2.18 1 73.12 218 ALA B O 1
ATOM 4357 N N . ALA B 1 219 ? 18.828 0.101 2.529 1 72.31 219 ALA B N 1
ATOM 4358 C CA . ALA B 1 219 ? 19.281 0.275 1.151 1 72.31 219 ALA B CA 1
ATOM 4359 C C . ALA B 1 219 ? 18.359 -0.448 0.176 1 72.31 219 ALA B C 1
ATOM 4361 O O . ALA B 1 219 ? 17.641 -1.378 0.561 1 72.31 219 ALA B O 1
ATOM 4362 N N . THR B 1 220 ? 18.344 -0.084 -1.09 1 77.19 220 THR B N 1
ATOM 4363 C CA . THR B 1 220 ? 17.469 -0.591 -2.137 1 77.19 220 THR B CA 1
ATOM 4364 C C . THR B 1 220 ? 17.562 -2.109 -2.238 1 77.19 220 THR B C 1
ATOM 4366 O O . THR B 1 220 ? 16.562 -2.791 -2.449 1 77.19 220 THR B O 1
ATOM 4369 N N . THR B 1 221 ? 18.781 -2.59 -2.053 1 81.94 221 THR B N 1
ATOM 4370 C CA . THR B 1 221 ? 19 -4.016 -2.258 1 81.94 221 THR B CA 1
ATOM 4371 C C . THR B 1 221 ? 19.344 -4.707 -0.94 1 81.94 221 THR B C 1
ATOM 4373 O O . THR B 1 221 ? 19.859 -5.832 -0.935 1 81.94 221 THR B O 1
ATOM 4376 N N . ALA B 1 222 ? 19.062 -4.051 0.173 1 83.88 222 ALA B N 1
ATOM 4377 C CA . ALA B 1 222 ? 19.578 -4.469 1.477 1 83.88 222 ALA B CA 1
ATOM 4378 C C . ALA B 1 222 ? 19.125 -5.883 1.815 1 83.88 222 ALA B C 1
ATOM 4380 O O . ALA B 1 222 ? 19.906 -6.691 2.318 1 83.88 222 ALA B O 1
ATOM 4381 N N . GLU B 1 223 ? 17.906 -6.148 1.581 1 90.62 223 GLU B N 1
ATOM 4382 C CA . GLU B 1 223 ? 17.391 -7.445 2.006 1 90.62 223 GLU B CA 1
ATOM 4383 C C . GLU B 1 223 ? 18 -8.578 1.192 1 90.62 223 GLU B C 1
ATOM 4385 O O . GLU B 1 223 ? 18.375 -9.617 1.746 1 90.62 223 GLU B O 1
ATOM 4390 N N . TRP B 1 224 ? 18.125 -8.422 -0.085 1 92.19 224 TRP B N 1
ATOM 4391 C CA . TRP B 1 224 ? 18.797 -9.398 -0.936 1 92.19 224 TRP B CA 1
ATOM 4392 C C . TRP B 1 224 ? 20.266 -9.562 -0.527 1 92.19 224 TRP B C 1
ATOM 4394 O O . TRP B 1 224 ? 20.781 -10.688 -0.49 1 92.19 224 TRP B O 1
ATOM 4404 N N . GLN B 1 225 ? 20.891 -8.453 -0.256 1 88.56 225 GLN B N 1
ATOM 4405 C CA . GLN B 1 225 ? 22.281 -8.5 0.142 1 88.56 225 GLN B CA 1
ATOM 4406 C C . GLN B 1 225 ? 22.469 -9.289 1.438 1 88.56 225 GLN B C 1
ATOM 4408 O O . GLN B 1 225 ? 23.391 -10.086 1.562 1 88.56 225 GLN B O 1
ATOM 4413 N N . GLU B 1 226 ? 21.609 -9.008 2.357 1 88.94 226 GLU B N 1
ATOM 4414 C CA . GLU B 1 226 ? 21.656 -9.75 3.617 1 88.94 226 GLU B CA 1
ATOM 4415 C C . GLU B 1 226 ? 21.516 -11.25 3.381 1 88.94 226 GLU B C 1
ATOM 4417 O O . GLU B 1 226 ? 22.281 -12.047 3.939 1 88.94 226 GLU B O 1
ATOM 4422 N N . TRP B 1 227 ? 20.547 -11.633 2.592 1 92.88 227 TRP B N 1
ATOM 4423 C CA . TRP B 1 227 ? 20.328 -13.039 2.275 1 92.88 227 TRP B CA 1
ATOM 4424 C C . TRP B 1 227 ? 21.547 -13.633 1.577 1 92.88 227 TRP B C 1
ATOM 4426 O O . TRP B 1 227 ? 22.016 -14.719 1.937 1 92.88 227 TRP B O 1
ATOM 4436 N N . ALA B 1 228 ? 22.031 -12.945 0.572 1 90.31 228 ALA B N 1
ATOM 4437 C CA . ALA B 1 228 ? 23.172 -13.414 -0.21 1 90.31 228 ALA B CA 1
ATOM 4438 C C . ALA B 1 228 ? 24.391 -13.633 0.679 1 90.31 228 ALA B C 1
ATOM 4440 O O . ALA B 1 228 ? 25.078 -14.648 0.56 1 90.31 228 ALA B O 1
ATOM 4441 N N . ASP B 1 229 ? 24.641 -12.695 1.534 1 88.31 229 ASP B N 1
ATOM 4442 C CA . ASP B 1 229 ? 25.781 -12.789 2.445 1 88.31 229 ASP B CA 1
ATOM 4443 C C . ASP B 1 229 ? 25.656 -14.008 3.361 1 88.31 229 ASP B C 1
ATOM 4445 O O . ASP B 1 229 ? 26.625 -14.742 3.559 1 88.31 229 ASP B O 1
ATOM 4449 N N . ARG B 1 230 ? 24.547 -14.219 3.861 1 90 230 ARG B N 1
ATOM 4450 C CA . ARG B 1 230 ? 24.312 -15.289 4.824 1 90 230 ARG B CA 1
ATOM 4451 C C . ARG B 1 230 ? 24.375 -16.656 4.148 1 90 230 ARG B C 1
ATOM 4453 O O . ARG B 1 230 ? 24.734 -17.641 4.785 1 90 230 ARG B O 1
ATOM 4460 N N . ASN B 1 231 ? 24.047 -16.734 2.904 1 89.88 231 ASN B N 1
ATOM 4461 C CA . ASN B 1 231 ? 24.016 -18 2.191 1 89.88 231 ASN B CA 1
ATOM 4462 C C . ASN B 1 231 ? 25.219 -18.156 1.26 1 89.88 231 ASN B C 1
ATOM 4464 O O . ASN B 1 231 ? 25.297 -19.109 0.484 1 89.88 231 ASN B O 1
ATOM 4468 N N . HIS B 1 232 ? 26.125 -17.188 1.273 1 87.88 232 HIS B N 1
ATOM 4469 C CA . HIS B 1 232 ? 27.344 -17.203 0.485 1 87.88 232 HIS B CA 1
ATOM 4470 C C . HIS B 1 232 ? 27.047 -17.312 -1.005 1 87.88 232 HIS B C 1
ATOM 4472 O O . HIS B 1 232 ? 27.625 -18.141 -1.701 1 87.88 232 HIS B O 1
ATOM 4478 N N . VAL B 1 233 ? 26.062 -16.656 -1.424 1 87.19 233 VAL B N 1
ATOM 4479 C CA . VAL B 1 233 ? 25.703 -16.547 -2.836 1 87.19 233 VAL B CA 1
ATOM 4480 C C . VAL B 1 233 ? 26.141 -15.18 -3.363 1 87.19 233 VAL B C 1
ATOM 4482 O O . VAL B 1 233 ? 25.906 -14.148 -2.719 1 87.19 233 VAL B O 1
ATOM 4485 N N . ASP B 1 234 ? 26.812 -15.148 -4.445 1 84.88 234 ASP B N 1
ATOM 4486 C CA . ASP B 1 234 ? 27.25 -13.891 -5.047 1 84.88 234 ASP B CA 1
ATOM 4487 C C . ASP B 1 234 ? 26.188 -13.32 -5.973 1 84.88 234 ASP B C 1
ATOM 4489 O O . ASP B 1 234 ? 25.859 -13.914 -7 1 84.88 234 ASP B O 1
ATOM 4493 N N . ILE B 1 235 ? 25.672 -12.156 -5.535 1 84.56 235 ILE B N 1
ATOM 4494 C CA . ILE B 1 235 ? 24.656 -11.547 -6.367 1 84.56 235 ILE B CA 1
ATOM 4495 C C . ILE B 1 235 ? 25.188 -10.242 -6.969 1 84.56 235 ILE B C 1
ATOM 4497 O O . ILE B 1 235 ? 24.406 -9.398 -7.426 1 84.56 235 ILE B O 1
ATOM 4501 N N . SER B 1 236 ? 26.422 -10.023 -6.984 1 80.12 236 SER B N 1
ATOM 4502 C CA . SER B 1 236 ? 27.031 -8.805 -7.496 1 80.12 236 SER B CA 1
ATOM 4503 C C . SER B 1 236 ? 26.859 -8.68 -9.008 1 80.12 236 SER B C 1
ATOM 4505 O O . SER B 1 236 ? 26.828 -7.574 -9.547 1 80.12 236 SER B O 1
ATOM 4507 N N . ASN B 1 237 ? 26.719 -9.828 -9.656 1 78.81 237 ASN B N 1
ATOM 4508 C CA . ASN B 1 237 ? 26.578 -9.828 -11.109 1 78.81 237 ASN B CA 1
ATOM 4509 C C . ASN B 1 237 ? 25.109 -9.805 -11.539 1 78.81 237 ASN B C 1
ATOM 4511 O O . ASN B 1 237 ? 24.812 -9.945 -12.727 1 78.81 237 ASN B O 1
ATOM 4515 N N . CYS B 1 238 ? 24.25 -9.781 -10.57 1 83.75 238 CYS B N 1
ATOM 4516 C CA . CYS B 1 238 ? 22.844 -9.633 -10.898 1 83.75 238 CYS B CA 1
ATOM 4517 C C . CYS B 1 238 ? 22.516 -8.188 -11.242 1 83.75 238 CYS B C 1
ATOM 4519 O O . CYS B 1 238 ? 22.203 -7.387 -10.359 1 83.75 238 CYS B O 1
ATOM 4521 N N . LEU B 1 239 ? 22.453 -7.965 -12.5 1 76.06 239 LEU B N 1
ATOM 4522 C CA . LEU B 1 239 ? 22.391 -6.582 -12.961 1 76.06 239 LEU B CA 1
ATOM 4523 C C . LEU B 1 239 ? 20.969 -6.195 -13.328 1 76.06 239 LEU B C 1
ATOM 4525 O O . LEU B 1 239 ? 20.625 -5.008 -13.344 1 76.06 239 LEU B O 1
ATOM 4529 N N . ASN B 1 240 ? 20.188 -7.176 -13.695 1 83 240 ASN B N 1
ATOM 4530 C CA . ASN B 1 240 ? 18.781 -6.906 -14.016 1 83 240 ASN B CA 1
ATOM 4531 C C . ASN B 1 240 ? 17.906 -6.91 -12.766 1 83 240 ASN B C 1
ATOM 4533 O O . ASN B 1 240 ? 17.906 -7.879 -12.008 1 83 240 ASN B O 1
ATOM 4537 N N . PHE B 1 241 ? 17.266 -5.75 -12.516 1 88.69 241 PHE B N 1
ATOM 4538 C CA . PHE B 1 241 ? 16.406 -5.723 -11.328 1 88.69 241 PHE B CA 1
ATOM 4539 C C . PHE B 1 241 ? 15.242 -4.766 -11.523 1 88.69 241 PHE B C 1
ATOM 4541 O O . PHE B 1 241 ? 15.266 -3.92 -12.422 1 88.69 241 PHE B O 1
ATOM 4548 N N . ILE B 1 242 ? 14.188 -4.957 -10.844 1 90.81 242 ILE B N 1
ATOM 4549 C CA . ILE B 1 242 ? 13.039 -4.074 -10.648 1 90.81 242 ILE B CA 1
ATOM 4550 C C . ILE B 1 242 ? 12.875 -3.773 -9.164 1 90.81 242 ILE B C 1
ATOM 4552 O O . ILE B 1 242 ? 13.094 -4.641 -8.312 1 90.81 242 ILE B O 1
ATOM 4556 N N . THR B 1 243 ? 12.539 -2.525 -8.859 1 91.94 243 THR B N 1
ATOM 4557 C CA . THR B 1 243 ? 12.375 -2.191 -7.449 1 91.94 243 THR B CA 1
ATOM 4558 C C . THR B 1 243 ? 10.922 -1.846 -7.145 1 91.94 243 THR B C 1
ATOM 4560 O O . THR B 1 243 ? 10.234 -1.243 -7.969 1 91.94 243 THR B O 1
ATOM 4563 N N . PHE B 1 244 ? 10.516 -2.27 -6 1 94.25 244 PHE B N 1
ATOM 4564 C CA 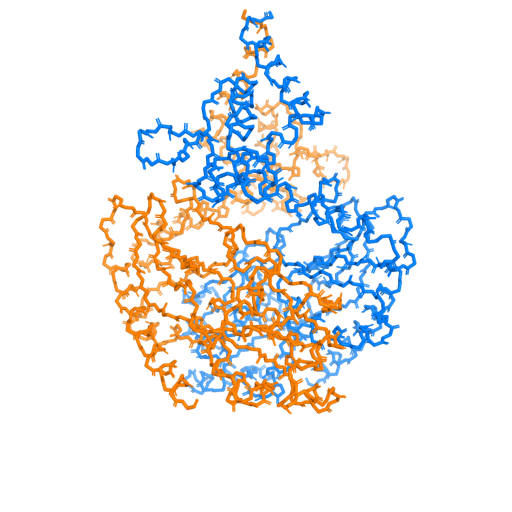. PHE B 1 244 ? 9.227 -1.952 -5.395 1 94.25 244 PHE B CA 1
ATOM 4565 C C . PHE B 1 244 ? 9.422 -1.29 -4.035 1 94.25 244 PHE B C 1
ATOM 4567 O O . PHE B 1 244 ? 10.531 -1.268 -3.5 1 94.25 244 PHE B O 1
ATOM 4574 N N . ASP B 1 245 ? 8.305 -0.734 -3.48 1 91.25 245 ASP B N 1
ATOM 4575 C CA . ASP B 1 245 ? 8.469 -0.043 -2.207 1 91.25 245 ASP B CA 1
ATOM 4576 C C . ASP B 1 245 ? 7.922 -0.879 -1.052 1 91.25 245 ASP B C 1
ATOM 4578 O O . ASP B 1 245 ? 7.773 -0.381 0.065 1 91.25 245 ASP B O 1
ATOM 4582 N N . HIS B 1 246 ? 7.527 -2.051 -1.261 1 93.38 246 HIS B N 1
ATOM 4583 C CA . HIS B 1 246 ? 7.227 -3.051 -0.244 1 93.38 246 HIS B CA 1
ATOM 4584 C C . HIS B 1 246 ? 7.293 -4.461 -0.822 1 93.38 246 HIS B C 1
ATOM 4586 O O . HIS B 1 246 ? 7.176 -4.645 -2.035 1 93.38 246 HIS B O 1
ATOM 4592 N N . THR B 1 247 ? 7.523 -5.441 0.045 1 95.56 247 THR B N 1
ATOM 4593 C CA . THR B 1 247 ? 7.832 -6.797 -0.393 1 95.56 247 THR B CA 1
ATOM 4594 C C . THR B 1 247 ? 6.605 -7.457 -1.02 1 95.56 247 THR B C 1
ATOM 4596 O O . THR B 1 247 ? 6.734 -8.344 -1.869 1 95.56 247 THR B O 1
ATOM 4599 N N . TYR B 1 248 ? 5.453 -7.059 -0.645 1 96.06 248 TYR B N 1
ATOM 4600 C CA . TYR B 1 248 ? 4.254 -7.645 -1.234 1 96.06 248 TYR B CA 1
ATOM 4601 C C . TYR B 1 248 ? 4.211 -7.398 -2.738 1 96.06 248 TYR B C 1
ATOM 4603 O O . TYR B 1 248 ? 3.914 -8.312 -3.514 1 96.06 248 TYR B O 1
ATOM 4611 N N . GLY B 1 249 ? 4.496 -6.164 -3.113 1 96.44 249 GLY B N 1
ATOM 4612 C CA . GLY B 1 249 ? 4.574 -5.871 -4.535 1 96.44 249 GLY B CA 1
ATOM 4613 C C . GLY B 1 249 ? 5.586 -6.73 -5.27 1 96.44 249 GLY B C 1
ATOM 4614 O O . GLY B 1 249 ? 5.32 -7.203 -6.375 1 96.44 249 GLY B O 1
ATOM 4615 N N . ALA B 1 250 ? 6.727 -6.938 -4.699 1 97.44 250 ALA B N 1
ATOM 4616 C CA . ALA B 1 250 ? 7.754 -7.793 -5.285 1 97.44 250 ALA B CA 1
ATOM 4617 C C . ALA B 1 250 ? 7.258 -9.234 -5.41 1 97.44 250 ALA B C 1
ATOM 4619 O O . ALA B 1 250 ? 7.512 -9.898 -6.418 1 97.44 250 ALA B O 1
ATOM 4620 N N . SER B 1 251 ? 6.559 -9.734 -4.402 1 97.81 251 SER B N 1
ATOM 4621 C CA . SER B 1 251 ? 6.051 -11.102 -4.41 1 97.81 251 SER B CA 1
ATOM 4622 C C . SER B 1 251 ? 4.973 -11.281 -5.473 1 97.81 251 SER B C 1
ATOM 4624 O O . SER B 1 251 ? 4.922 -12.32 -6.145 1 97.81 251 SER B O 1
ATOM 4626 N N . VAL B 1 252 ? 4.105 -10.258 -5.57 1 96.38 252 VAL B N 1
ATOM 4627 C CA . VAL B 1 252 ? 3.098 -10.297 -6.625 1 96.38 252 VAL B CA 1
ATOM 4628 C C . VAL B 1 252 ? 3.777 -10.336 -7.992 1 96.38 252 VAL B C 1
ATOM 4630 O O . VAL B 1 252 ? 3.416 -11.141 -8.852 1 96.38 252 VAL B O 1
ATOM 4633 N N . ALA B 1 253 ? 4.742 -9.5 -8.164 1 97.62 253 ALA B N 1
ATOM 4634 C CA . ALA B 1 253 ? 5.488 -9.461 -9.414 1 97.62 253 ALA B CA 1
ATOM 4635 C C . ALA B 1 253 ? 6.113 -10.82 -9.727 1 97.62 253 ALA B C 1
ATOM 4637 O O . ALA B 1 253 ? 6.031 -11.297 -10.859 1 97.62 253 ALA B O 1
ATOM 4638 N N . ALA B 1 254 ? 6.723 -11.438 -8.727 1 98.25 254 ALA B N 1
ATOM 4639 C CA . ALA B 1 254 ? 7.348 -12.742 -8.906 1 98.25 254 ALA B CA 1
ATOM 4640 C C . ALA B 1 254 ? 6.324 -13.797 -9.32 1 98.25 254 ALA B C 1
ATOM 4642 O O . ALA B 1 254 ? 6.59 -14.617 -10.195 1 98.25 254 ALA B O 1
ATOM 4643 N N . SER B 1 255 ? 5.164 -13.766 -8.695 1 97.62 255 SER B N 1
ATOM 4644 C CA . SER B 1 255 ? 4.133 -14.758 -8.992 1 97.62 255 SER B CA 1
ATOM 4645 C C . SER B 1 255 ? 3.619 -14.609 -10.422 1 97.62 255 SER B C 1
ATOM 4647 O O . SER B 1 255 ? 3.049 -15.547 -10.977 1 97.62 255 SER B O 1
ATOM 4649 N N . HIS B 1 256 ? 3.834 -13.484 -11.008 1 95.75 256 HIS B N 1
ATOM 4650 C CA . HIS B 1 256 ? 3.387 -13.25 -12.375 1 95.75 256 HIS B CA 1
ATOM 4651 C C . HIS B 1 256 ? 4.547 -13.336 -13.359 1 95.75 256 HIS B C 1
ATOM 4653 O O . HIS B 1 256 ? 4.434 -12.891 -14.5 1 95.75 256 HIS B O 1
ATOM 4659 N N . GLY B 1 257 ? 5.66 -13.75 -12.891 1 95.62 257 GLY B N 1
ATOM 4660 C CA . GLY B 1 257 ? 6.738 -14.141 -13.773 1 95.62 257 GLY B CA 1
ATOM 4661 C C . GLY B 1 257 ? 7.672 -13 -14.125 1 95.62 257 GLY B C 1
ATOM 4662 O O . GLY B 1 257 ? 8.328 -13.023 -15.164 1 95.62 257 GLY B O 1
ATOM 4663 N N . LEU B 1 258 ? 7.734 -12 -13.266 1 96.19 258 LEU B N 1
ATOM 4664 C CA . LEU B 1 258 ? 8.562 -10.844 -13.578 1 96.19 258 LEU B CA 1
ATOM 4665 C C . LEU B 1 258 ? 10.008 -11.078 -13.172 1 96.19 258 LEU B C 1
ATOM 4667 O O . LEU B 1 258 ? 10.906 -10.359 -13.609 1 96.19 258 LEU B O 1
ATOM 4671 N N . GLY B 1 259 ? 10.242 -12 -12.305 1 97.12 259 GLY B N 1
ATOM 4672 C CA . GLY B 1 259 ? 11.586 -12.234 -11.805 1 97.12 259 GLY B CA 1
ATOM 4673 C C . GLY B 1 259 ? 11.609 -13.055 -10.523 1 97.12 259 GLY B C 1
ATOM 4674 O O . GLY B 1 259 ? 10.672 -13.812 -10.25 1 97.12 259 GLY B O 1
ATOM 4675 N N . VAL B 1 260 ? 12.742 -12.961 -9.828 1 97.62 260 VAL B N 1
ATOM 4676 C CA . VAL B 1 260 ? 12.953 -13.648 -8.562 1 97.62 260 VAL B CA 1
ATOM 4677 C C . VAL B 1 260 ? 12.891 -12.648 -7.41 1 97.62 260 VAL B C 1
ATOM 4679 O O . VAL B 1 260 ? 13.633 -11.664 -7.391 1 97.62 260 VAL B O 1
ATOM 4682 N N . ALA B 1 261 ? 11.953 -12.82 -6.527 1 98.31 261 ALA B N 1
ATOM 4683 C CA . ALA B 1 261 ? 11.828 -11.984 -5.336 1 98.31 261 ALA B CA 1
ATOM 4684 C C . ALA B 1 261 ? 12.43 -12.68 -4.117 1 98.31 261 ALA B C 1
ATOM 4686 O O . ALA B 1 261 ? 12.656 -13.891 -4.133 1 98.31 261 ALA B O 1
ATOM 4687 N N . LEU B 1 262 ? 12.844 -11.859 -3.16 1 97.12 262 LEU B N 1
ATOM 4688 C CA . LEU B 1 262 ? 13.117 -12.406 -1.834 1 97.12 262 LEU B CA 1
ATOM 4689 C C . LEU B 1 262 ? 11.844 -12.422 -0.985 1 97.12 262 LEU B C 1
ATOM 4691 O O . LEU B 1 262 ? 11.438 -11.391 -0.447 1 97.12 262 LEU B O 1
ATOM 4695 N N . GLY B 1 263 ? 11.297 -13.617 -0.904 1 97.25 263 GLY B N 1
ATOM 4696 C CA . GLY B 1 263 ? 10.047 -13.766 -0.187 1 97.25 263 GLY B CA 1
ATOM 4697 C C . GLY B 1 263 ? 10.219 -13.82 1.318 1 97.25 263 GLY B C 1
ATOM 4698 O O . GLY B 1 263 ? 11.164 -14.438 1.814 1 97.25 263 GLY B O 1
ATOM 4699 N N . ARG B 1 264 ? 9.398 -13.148 2.072 1 97.5 264 ARG B N 1
ATOM 4700 C CA . ARG B 1 264 ? 9.25 -13.367 3.508 1 97.5 264 ARG B CA 1
ATOM 4701 C C . ARG B 1 264 ? 8.289 -14.516 3.793 1 97.5 264 ARG B C 1
ATOM 4703 O O . ARG B 1 264 ? 7.094 -14.422 3.492 1 97.5 264 ARG B O 1
ATOM 4710 N N . CYS B 1 265 ? 8.719 -15.547 4.371 1 96.69 265 CYS B N 1
ATOM 4711 C CA . CYS B 1 265 ? 8.047 -16.844 4.445 1 96.69 265 CYS B CA 1
ATOM 4712 C C . CYS B 1 265 ? 6.645 -16.688 5.027 1 96.69 265 CYS B C 1
ATOM 4714 O O . CYS B 1 265 ? 5.684 -17.234 4.477 1 96.69 265 CYS B O 1
ATOM 4716 N N . THR B 1 266 ? 6.504 -16.016 6.113 1 96.75 266 THR B N 1
ATOM 4717 C CA . THR B 1 266 ? 5.215 -15.875 6.785 1 96.75 266 THR B CA 1
ATOM 4718 C C . THR B 1 266 ? 4.211 -15.148 5.891 1 96.75 266 THR B C 1
ATOM 4720 O O . THR B 1 266 ? 3.02 -15.453 5.906 1 96.75 266 THR B O 1
ATOM 4723 N N . LEU B 1 267 ? 4.719 -14.227 5.102 1 97.31 267 LEU B N 1
ATOM 4724 C CA . LEU B 1 267 ? 3.84 -13.383 4.301 1 97.31 267 LEU B CA 1
ATOM 4725 C C . LEU B 1 267 ? 3.492 -14.055 2.98 1 97.31 267 LEU B C 1
ATOM 4727 O O . LEU B 1 267 ? 2.432 -13.805 2.408 1 97.31 267 LEU B O 1
ATOM 4731 N N . ILE B 1 268 ? 4.336 -14.914 2.455 1 97.19 268 ILE B N 1
ATOM 4732 C CA . ILE B 1 268 ? 4.09 -15.484 1.136 1 97.19 268 ILE B CA 1
ATOM 4733 C C . ILE B 1 268 ? 3.57 -16.906 1.282 1 97.19 268 ILE B C 1
ATOM 4735 O O . ILE B 1 268 ? 3.424 -17.625 0.291 1 97.19 268 ILE B O 1
ATOM 4739 N N . ALA B 1 269 ? 3.264 -17.406 2.463 1 94.56 269 ALA B N 1
ATOM 4740 C CA . ALA B 1 269 ? 2.844 -18.766 2.732 1 94.56 269 ALA B CA 1
ATOM 4741 C C . ALA B 1 269 ? 1.677 -19.172 1.836 1 94.56 269 ALA B C 1
ATOM 4743 O O . ALA B 1 269 ? 1.709 -20.234 1.2 1 94.56 269 ALA B O 1
ATOM 4744 N N . PRO B 1 270 ? 0.647 -18.328 1.687 1 92.56 270 PRO B N 1
ATOM 4745 C CA . PRO B 1 270 ? -0.464 -18.719 0.817 1 92.56 270 PRO B CA 1
ATOM 4746 C C . PRO B 1 270 ? -0.04 -18.891 -0.64 1 92.56 270 PRO B C 1
ATOM 4748 O O . PRO B 1 270 ? -0.549 -19.781 -1.334 1 92.56 270 PRO B O 1
ATOM 4751 N N . LEU B 1 271 ? 0.873 -18.047 -1.126 1 95 271 LEU B N 1
ATOM 4752 C CA . LEU B 1 271 ? 1.331 -18.109 -2.51 1 95 271 LEU B CA 1
ATOM 4753 C C . LEU B 1 271 ? 2.145 -19.375 -2.75 1 95 271 LEU B C 1
ATOM 4755 O O . LEU B 1 271 ? 2.102 -19.953 -3.842 1 95 271 LEU B O 1
ATOM 4759 N N . LEU B 1 272 ? 2.871 -19.812 -1.709 1 93.88 272 LEU B N 1
ATOM 4760 C CA . LEU B 1 272 ? 3.602 -21.062 -1.793 1 93.88 272 LEU B CA 1
ATOM 4761 C C . LEU B 1 272 ? 2.643 -22.25 -1.803 1 93.88 272 LEU B C 1
ATOM 4763 O O . LEU B 1 272 ? 2.797 -23.172 -2.605 1 93.88 272 LEU B O 1
ATOM 4767 N N . GLU B 1 273 ? 1.654 -22.188 -0.967 1 92.62 273 GLU B N 1
ATOM 4768 C CA . GLU B 1 273 ? 0.671 -23.266 -0.858 1 92.62 273 GLU B CA 1
ATOM 4769 C C . GLU B 1 273 ? -0.113 -23.422 -2.158 1 92.62 273 GLU B C 1
ATOM 4771 O O . GLU B 1 273 ? -0.406 -24.547 -2.574 1 92.62 273 GLU B O 1
ATOM 4776 N N . GLU B 1 274 ? -0.404 -22.328 -2.812 1 93.5 274 GLU B N 1
ATOM 4777 C CA . GLU B 1 274 ? -1.178 -22.328 -4.051 1 93.5 274 GLU B CA 1
ATOM 4778 C C . GLU B 1 274 ? -0.281 -22.578 -5.262 1 93.5 274 GLU B C 1
ATOM 4780 O O . GLU B 1 274 ? -0.752 -22.578 -6.398 1 93.5 274 GLU B O 1
ATOM 4785 N N . GLN B 1 275 ? 1.018 -22.688 -5.027 1 94.88 275 GLN B N 1
ATOM 4786 C CA . GLN B 1 275 ? 2.021 -22.969 -6.047 1 94.88 275 GLN B CA 1
ATOM 4787 C C . GLN B 1 275 ? 2.105 -21.844 -7.07 1 94.88 275 GLN B C 1
ATOM 4789 O O . GLN B 1 275 ? 2.398 -22.078 -8.242 1 94.88 275 GLN B O 1
ATOM 4794 N N . LYS B 1 276 ? 1.704 -20.703 -6.668 1 96 276 LYS B N 1
ATOM 4795 C CA . LYS B 1 276 ? 1.937 -19.516 -7.484 1 96 276 LYS B CA 1
ATOM 4796 C C . LYS B 1 276 ? 3.395 -19.078 -7.406 1 96 276 LYS B C 1
ATOM 4798 O O . LYS B 1 276 ? 3.908 -18.453 -8.336 1 96 276 LYS B O 1
ATOM 4803 N N . LEU B 1 277 ? 3.984 -19.375 -6.223 1 97.19 277 LEU B N 1
ATOM 4804 C CA . LEU B 1 277 ? 5.414 -19.188 -6.012 1 97.19 277 LEU B CA 1
ATOM 4805 C C . LEU B 1 277 ? 6.09 -20.5 -5.629 1 97.19 277 LEU B C 1
ATOM 4807 O O . LEU B 1 277 ? 5.477 -21.344 -4.98 1 97.19 277 LEU B O 1
ATOM 4811 N N . VAL B 1 278 ? 7.285 -20.672 -6.039 1 96.62 278 VAL B N 1
ATOM 4812 C CA . VAL B 1 278 ? 8.133 -21.797 -5.633 1 96.62 278 VAL B CA 1
ATOM 4813 C C . VAL B 1 278 ? 9.523 -21.281 -5.277 1 96.62 278 VAL B C 1
ATOM 4815 O O . VAL B 1 278 ? 9.945 -20.219 -5.75 1 96.62 278 VAL B O 1
ATOM 4818 N N . THR B 1 279 ? 10.203 -21.938 -4.383 1 95.06 279 THR B N 1
ATOM 4819 C CA . THR B 1 279 ? 11.609 -21.641 -4.164 1 95.06 279 THR B CA 1
ATOM 4820 C C . THR B 1 279 ? 12.477 -22.359 -5.199 1 95.06 279 THR B C 1
ATOM 4822 O O . THR B 1 279 ? 12.414 -23.578 -5.336 1 95.06 279 THR B O 1
ATOM 4825 N N . PRO B 1 280 ? 13.266 -21.672 -5.91 1 93.81 280 PRO B N 1
ATOM 4826 C CA . PRO B 1 280 ? 14.102 -22.328 -6.922 1 93.81 280 PRO B CA 1
ATOM 4827 C C . PRO B 1 280 ? 15.297 -23.062 -6.316 1 93.81 280 PRO B C 1
ATOM 4829 O O . PRO B 1 280 ? 15.945 -23.859 -6.992 1 93.81 280 PRO B O 1
ATOM 4832 N N . PHE B 1 281 ? 15.562 -22.844 -5.059 1 91.5 281 PHE B N 1
ATOM 4833 C CA . PHE B 1 281 ? 16.734 -23.453 -4.438 1 91.5 281 PHE B CA 1
ATOM 4834 C C . PHE B 1 281 ? 16.312 -24.344 -3.27 1 91.5 281 PHE B C 1
ATOM 4836 O O . PHE B 1 281 ? 16.516 -23.984 -2.107 1 91.5 281 PHE B O 1
ATOM 4843 N N . PRO B 1 282 ? 15.875 -25.531 -3.572 1 85.06 282 PRO B N 1
ATOM 4844 C CA . PRO B 1 282 ? 15.367 -26.391 -2.514 1 85.06 282 PRO B CA 1
ATOM 4845 C C . PRO B 1 282 ? 16.438 -26.797 -1.506 1 85.06 282 PRO B C 1
ATOM 4847 O O . PRO B 1 282 ? 16.125 -27.125 -0.359 1 85.06 282 PRO B O 1
ATOM 4850 N N . ASP B 1 283 ? 17.656 -26.734 -1.892 1 85.25 283 ASP B N 1
ATOM 4851 C CA . ASP B 1 283 ? 18.75 -27.141 -1.014 1 85.25 283 ASP B CA 1
ATOM 4852 C C . ASP B 1 283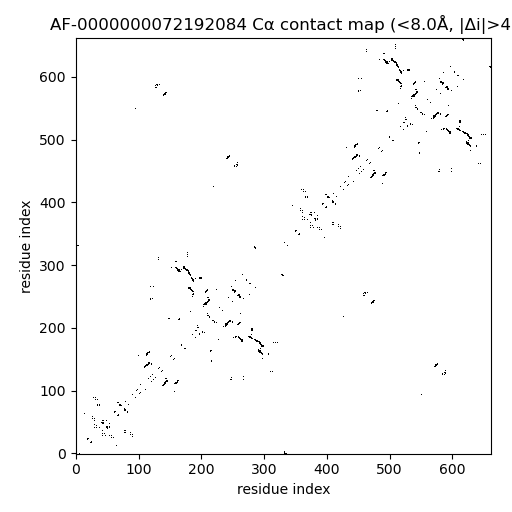 ? 19.141 -26.016 -0.067 1 85.25 283 ASP B C 1
ATOM 4854 O O . ASP B 1 283 ? 19.953 -26.219 0.847 1 85.25 283 ASP B O 1
ATOM 4858 N N . LEU B 1 284 ? 18.672 -24.875 -0.299 1 85.5 284 LEU B N 1
ATOM 4859 C CA . LEU B 1 284 ? 18.922 -23.75 0.595 1 85.5 284 LEU B CA 1
ATOM 4860 C C . LEU B 1 284 ? 17.703 -23.484 1.485 1 85.5 284 LEU B C 1
ATOM 4862 O O . LEU B 1 284 ? 16.672 -23.016 1.011 1 85.5 284 LEU B O 1
ATOM 4866 N N . PRO B 1 285 ? 17.828 -23.797 2.756 1 86.69 285 PRO B N 1
ATOM 4867 C CA . PRO B 1 285 ? 16.703 -23.547 3.662 1 86.69 285 PRO B CA 1
ATOM 4868 C C . PRO B 1 285 ? 16.422 -22.047 3.832 1 86.69 285 PRO B C 1
ATOM 4870 O O . PRO B 1 285 ? 17.266 -21.219 3.545 1 86.69 285 PRO B O 1
ATOM 4873 N N . PRO B 1 286 ? 15.141 -21.781 4.273 1 93.38 286 PRO B N 1
ATOM 4874 C CA . PRO B 1 286 ? 14.859 -20.375 4.602 1 93.38 286 PRO B CA 1
ATOM 4875 C C . PRO B 1 286 ? 15.859 -19.781 5.586 1 93.38 286 PRO B C 1
ATOM 4877 O O . PRO B 1 286 ? 16.312 -20.484 6.5 1 93.38 286 PRO B O 1
ATOM 4880 N N . THR B 1 287 ? 16.203 -18.547 5.348 1 93.88 287 THR B N 1
ATOM 4881 C CA . THR B 1 287 ? 17.156 -17.844 6.195 1 93.88 287 THR B CA 1
ATOM 4882 C C . THR B 1 287 ? 16.422 -17.016 7.246 1 93.88 287 THR B C 1
ATOM 4884 O O . THR B 1 287 ? 15.617 -16.156 6.91 1 93.88 287 THR B O 1
ATOM 4887 N N . THR B 1 288 ? 16.734 -17.281 8.5 1 93.19 288 THR B N 1
ATOM 4888 C CA . THR B 1 288 ? 16.125 -16.5 9.57 1 93.19 288 THR B CA 1
ATOM 4889 C C . THR B 1 288 ? 16.438 -15.016 9.406 1 93.19 288 THR B C 1
ATOM 4891 O O . THR B 1 288 ? 17.609 -14.648 9.227 1 93.19 288 THR B O 1
ATOM 4894 N N . ALA B 1 289 ? 15.43 -14.219 9.414 1 92.81 289 ALA B N 1
ATOM 4895 C CA . ALA B 1 289 ? 15.625 -12.781 9.266 1 92.81 289 ALA B CA 1
ATOM 4896 C C . ALA B 1 289 ? 16.203 -12.172 10.547 1 92.81 289 ALA B C 1
ATOM 4898 O O . ALA B 1 289 ? 15.977 -12.688 11.641 1 92.81 289 ALA B O 1
ATOM 4899 N N . TYR B 1 290 ? 16.984 -11 10.383 1 89.31 290 TYR B N 1
ATOM 4900 C CA . TYR B 1 290 ? 17.453 -10.242 11.531 1 89.31 290 TYR B CA 1
ATOM 4901 C C . TYR B 1 290 ? 16.312 -9.453 12.164 1 89.31 290 TYR B C 1
ATOM 4903 O O . TYR B 1 290 ? 16.359 -9.117 13.352 1 89.31 290 TYR B O 1
ATOM 4911 N N . ARG B 1 291 ? 15.398 -9.242 11.367 1 92.81 291 ARG B N 1
ATOM 4912 C CA . ARG B 1 291 ? 14.266 -8.438 11.789 1 92.81 291 ARG B CA 1
ATOM 4913 C C . ARG B 1 291 ? 13.07 -9.312 12.148 1 92.81 291 ARG B C 1
ATOM 4915 O O . ARG B 1 291 ? 12.984 -10.461 11.711 1 92.81 291 ARG B O 1
ATOM 4922 N N . SER B 1 292 ? 12.234 -8.766 12.938 1 95.25 292 SER B N 1
ATOM 4923 C CA . SER B 1 292 ? 10.969 -9.367 13.359 1 95.25 292 SER B CA 1
ATOM 4924 C C . SER B 1 292 ? 9.844 -8.344 13.336 1 95.25 292 SER B C 1
ATOM 4926 O O . SER B 1 292 ? 10.062 -7.168 13.031 1 95.25 292 SER B O 1
ATOM 4928 N N . TYR B 1 293 ? 8.703 -8.867 13.484 1 96.31 293 TYR B N 1
ATOM 4929 C CA . TYR B 1 293 ? 7.551 -7.973 13.531 1 96.31 293 TYR B CA 1
ATOM 4930 C C . TYR B 1 293 ? 7.242 -7.559 14.969 1 96.31 293 TYR B C 1
ATOM 4932 O O . TYR B 1 293 ? 7.176 -8.398 15.859 1 96.31 293 TYR B O 1
ATOM 4940 N N . TYR B 1 294 ? 7.059 -6.223 15.164 1 94.75 294 TYR B N 1
ATOM 4941 C CA . TYR B 1 294 ? 6.801 -5.625 16.469 1 94.75 294 TYR B CA 1
ATOM 4942 C C . TYR B 1 294 ? 5.535 -4.777 16.438 1 94.75 294 TYR B C 1
ATOM 4944 O O . TYR B 1 294 ? 5.27 -4.078 15.461 1 94.75 294 TYR B O 1
ATOM 4952 N N . ALA B 1 295 ? 4.758 -4.867 17.516 1 95.31 295 ALA B N 1
ATOM 4953 C CA . ALA B 1 295 ? 3.713 -3.883 17.781 1 95.31 295 ALA B CA 1
ATOM 4954 C C . ALA B 1 295 ? 4.242 -2.754 18.672 1 95.31 295 ALA B C 1
ATOM 4956 O O . ALA B 1 295 ? 4.918 -3.006 19.672 1 95.31 295 ALA B O 1
ATOM 4957 N N . ALA B 1 296 ? 4.031 -1.532 18.234 1 91.75 296 ALA B N 1
ATOM 4958 C CA . ALA B 1 296 ? 4.508 -0.369 18.984 1 91.75 296 ALA B CA 1
ATOM 4959 C C . ALA B 1 296 ? 3.367 0.605 19.266 1 91.75 296 ALA B C 1
ATOM 4961 O O . ALA B 1 296 ? 2.504 0.826 18.422 1 91.75 296 ALA B O 1
ATOM 4962 N N . TRP B 1 297 ? 3.32 1.147 20.438 1 87.94 297 TRP B N 1
ATOM 4963 C CA . TRP B 1 297 ? 2.32 2.125 20.859 1 87.94 297 TRP B CA 1
ATOM 4964 C C . TRP B 1 297 ? 2.904 3.109 21.859 1 87.94 297 TRP B C 1
ATOM 4966 O O . TRP B 1 297 ? 3.99 2.883 22.406 1 87.94 297 TRP B O 1
ATOM 4976 N N . PRO B 1 298 ? 2.281 4.25 22 1 79.69 298 PRO B N 1
ATOM 4977 C CA . PRO B 1 298 ? 2.859 5.27 22.875 1 79.69 298 PRO B CA 1
ATOM 4978 C C . PRO B 1 298 ? 3.061 4.766 24.312 1 79.69 298 PRO B C 1
ATOM 4980 O O . PRO B 1 298 ? 2.217 4.035 24.828 1 79.69 298 PRO B O 1
ATOM 4983 N N . ARG B 1 299 ? 4.23 5.02 24.906 1 67.88 299 ARG B N 1
ATOM 4984 C CA . ARG B 1 299 ? 4.707 4.539 26.203 1 67.88 299 ARG B CA 1
ATOM 4985 C C . ARG B 1 299 ? 3.779 4.98 27.328 1 67.88 299 ARG B C 1
ATOM 4987 O O . ARG B 1 299 ? 3.557 4.234 28.281 1 67.88 299 ARG B O 1
ATOM 4994 N N . HIS B 1 300 ? 3.5 6.176 27.344 1 59.94 300 HIS B N 1
ATOM 4995 C CA . HIS B 1 300 ? 2.928 6.719 28.578 1 59.94 300 HIS B CA 1
ATOM 4996 C C . HIS B 1 300 ? 1.515 6.191 28.797 1 59.94 300 HIS B C 1
ATOM 4998 O O . HIS B 1 300 ? 0.868 6.539 29.797 1 59.94 300 HIS B O 1
ATOM 5004 N N . THR B 1 301 ? 1.123 5.293 27.984 1 56.41 301 THR B N 1
ATOM 5005 C CA . THR B 1 301 ? -0.268 4.926 28.219 1 56.41 301 THR B CA 1
ATOM 5006 C C . THR B 1 301 ? -0.415 3.41 28.328 1 56.41 301 THR B C 1
ATOM 5008 O O . THR B 1 301 ? 0.127 2.668 27.5 1 56.41 301 THR B O 1
ATOM 5011 N N . SER B 1 302 ? -0.508 2.93 29.719 1 64.44 302 SER B N 1
ATOM 5012 C CA . SER B 1 302 ? -1.027 1.566 29.719 1 64.44 302 SER B CA 1
ATOM 5013 C C . SER B 1 302 ? -2.049 1.361 28.609 1 64.44 302 SER B C 1
ATOM 5015 O O . SER B 1 302 ? -2.887 2.23 28.359 1 64.44 302 SER B O 1
ATOM 5017 N N . PRO B 1 303 ? -1.749 0.243 27.922 1 73.19 303 PRO B N 1
ATOM 5018 C CA . PRO B 1 303 ? -2.713 0.049 26.844 1 73.19 303 PRO B CA 1
ATOM 5019 C C . PRO B 1 303 ? -4.156 -0.008 27.344 1 73.19 303 PRO B C 1
ATOM 5021 O O . PRO B 1 303 ? -4.426 -0.574 28.406 1 73.19 303 PRO B O 1
ATOM 5024 N N . SER B 1 304 ? -4.973 0.687 26.75 1 75.69 304 SER B N 1
ATOM 5025 C CA . SER B 1 304 ? -6.406 0.549 26.984 1 75.69 304 SER B CA 1
ATOM 5026 C C . SER B 1 304 ? -6.855 -0.901 26.844 1 75.69 304 SER B C 1
ATOM 5028 O O . SER B 1 304 ? -6.172 -1.707 26.203 1 75.69 304 SER B O 1
ATOM 5030 N N . PRO B 1 305 ? -7.852 -1.308 27.562 1 76.88 305 PRO B N 1
ATOM 5031 C CA . PRO B 1 305 ? -8.352 -2.68 27.438 1 76.88 305 PRO B CA 1
ATOM 5032 C C . PRO B 1 305 ? -8.539 -3.105 25.984 1 76.88 305 PRO B C 1
ATOM 5034 O O . PRO B 1 305 ? -8.273 -4.258 25.641 1 76.88 305 PRO B O 1
ATOM 5037 N N . LYS B 1 306 ? -8.953 -2.217 25.219 1 79.69 306 LYS B N 1
ATOM 5038 C CA . LYS B 1 306 ? -9.148 -2.525 23.812 1 79.69 306 LYS B CA 1
ATOM 5039 C C . LYS B 1 306 ? -7.816 -2.82 23.125 1 79.69 306 LYS B C 1
ATOM 5041 O O . LYS B 1 306 ? -7.703 -3.793 22.375 1 79.69 306 LYS B O 1
ATOM 5046 N N . LEU B 1 307 ? -6.855 -1.985 23.406 1 87.56 307 LEU B N 1
ATOM 5047 C CA . LEU B 1 307 ? -5.531 -2.205 22.828 1 87.56 307 LEU B CA 1
ATOM 5048 C C . LEU B 1 307 ? -4.914 -3.492 23.359 1 87.56 307 LEU B C 1
ATOM 5050 O O . LEU B 1 307 ? -4.301 -4.25 22.609 1 87.56 307 LEU B O 1
ATOM 5054 N N . GLN B 1 308 ? -5.137 -3.707 24.656 1 88.44 308 GLN B N 1
ATOM 5055 C CA . GLN B 1 308 ? -4.598 -4.93 25.25 1 88.44 308 GLN B CA 1
ATOM 5056 C C . GLN B 1 308 ? -5.211 -6.168 24.609 1 88.44 308 GLN B C 1
ATOM 5058 O O . GLN B 1 308 ? -4.512 -7.148 24.344 1 88.44 308 GLN B O 1
ATOM 5063 N N . GLY B 1 309 ? -6.559 -6.109 24.391 1 90.25 309 GLY B N 1
ATOM 5064 C CA . GLY B 1 309 ? -7.211 -7.211 23.703 1 90.25 309 GLY B CA 1
ATOM 5065 C C . GLY B 1 309 ? -6.629 -7.48 22.328 1 90.25 309 GLY B C 1
ATOM 5066 O O . GLY B 1 309 ? -6.422 -8.633 21.938 1 90.25 309 GLY B O 1
ATOM 5067 N N . PHE B 1 310 ? -6.379 -6.438 21.562 1 94.56 310 PHE B N 1
ATOM 5068 C CA . PHE B 1 310 ? -5.785 -6.57 20.234 1 94.56 310 PHE B CA 1
ATOM 5069 C C . PHE B 1 310 ? -4.379 -7.148 20.328 1 94.56 310 PHE B C 1
ATOM 5071 O O . PHE B 1 310 ? -4.016 -8.039 19.562 1 94.56 310 PHE B O 1
ATOM 5078 N N . LEU B 1 311 ? -3.58 -6.68 21.25 1 94.5 311 LEU B N 1
ATOM 5079 C CA . LEU B 1 311 ? -2.201 -7.129 21.422 1 94.5 311 LEU B CA 1
ATOM 5080 C C . LEU B 1 311 ? -2.146 -8.609 21.781 1 94.5 311 LEU B C 1
ATOM 5082 O O . LEU B 1 311 ? -1.289 -9.344 21.281 1 94.5 311 LEU B O 1
ATOM 5086 N N . ASP B 1 312 ? -2.982 -9.039 22.656 1 94.56 312 ASP B N 1
ATOM 5087 C CA . ASP B 1 312 ? -3.037 -10.445 23.031 1 94.56 312 ASP B CA 1
ATOM 5088 C C . ASP B 1 312 ? -3.408 -11.32 21.828 1 94.56 312 ASP B C 1
ATOM 5090 O O . ASP B 1 312 ? -2.801 -12.367 21.609 1 94.56 312 ASP B O 1
ATOM 5094 N N . TRP B 1 313 ? -4.418 -10.898 21.109 1 96.56 313 TRP B N 1
ATOM 5095 C CA . TRP B 1 313 ? -4.824 -11.602 19.906 1 96.56 313 TRP B CA 1
ATOM 5096 C C . TRP B 1 313 ? -3.682 -11.672 18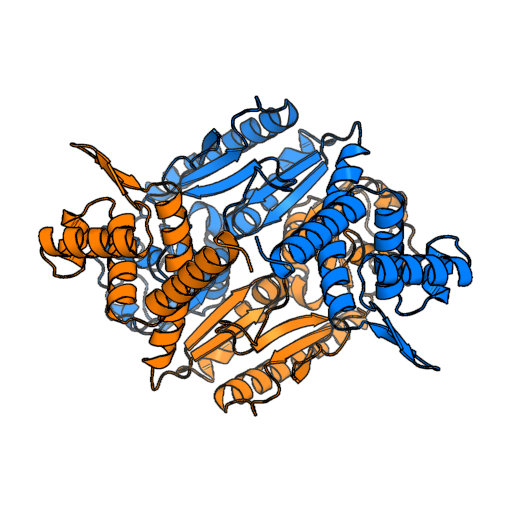.891 1 96.56 313 TRP B C 1
ATOM 5098 O O . TRP B 1 313 ? -3.414 -12.727 18.312 1 96.56 313 TRP B O 1
ATOM 5108 N N . LEU B 1 314 ? -3.012 -10.555 18.703 1 97.31 314 LEU B N 1
ATOM 5109 C CA . LEU B 1 314 ? -1.889 -10.453 17.781 1 97.31 314 LEU B CA 1
ATOM 5110 C C . LEU B 1 314 ? -0.787 -11.438 18.141 1 97.31 314 LEU B C 1
ATOM 5112 O O . LEU B 1 314 ? -0.227 -12.109 17.266 1 97.31 314 LEU B O 1
ATOM 5116 N N . GLU B 1 315 ? -0.507 -11.492 19.375 1 96.25 315 GLU B N 1
ATOM 5117 C CA . GLU B 1 315 ? 0.518 -12.414 19.859 1 96.25 315 GLU B CA 1
ATOM 5118 C C . GLU B 1 315 ? 0.124 -13.859 19.609 1 96.25 315 GLU B C 1
ATOM 5120 O O . GLU B 1 315 ? 0.964 -14.688 19.234 1 96.25 315 GLU B O 1
ATOM 5125 N N . GLU B 1 316 ? -1.104 -14.156 19.891 1 96.62 316 GLU B N 1
ATOM 5126 C CA . GLU B 1 316 ? -1.604 -15.5 19.625 1 96.62 316 GLU B CA 1
ATOM 5127 C C . GLU B 1 316 ? -1.433 -15.883 18.156 1 96.62 316 GLU B C 1
ATOM 5129 O O . GLU B 1 316 ? -0.915 -16.953 17.844 1 96.62 316 GLU B O 1
ATOM 5134 N N . LYS B 1 317 ? -1.845 -15.008 17.266 1 97.62 317 LYS B N 1
ATOM 5135 C CA . LYS B 1 317 ? -1.726 -15.266 15.836 1 97.62 317 LYS B CA 1
ATOM 5136 C C . LYS B 1 317 ? -0.262 -15.328 15.406 1 97.62 317 LYS B C 1
ATOM 5138 O O . LYS B 1 317 ? 0.112 -16.156 14.57 1 97.62 317 LYS B O 1
ATOM 5143 N N . GLY B 1 318 ? 0.538 -14.383 15.977 1 97.69 318 GLY B N 1
ATOM 5144 C CA . GLY B 1 318 ? 1.964 -14.398 15.695 1 97.69 318 GLY B CA 1
ATOM 5145 C C . GLY B 1 318 ? 2.631 -15.703 16.094 1 97.69 318 GLY B C 1
ATOM 5146 O O . GLY B 1 318 ? 3.482 -16.219 15.359 1 97.69 318 GLY B O 1
ATOM 5147 N N . GLN B 1 319 ? 2.252 -16.234 17.203 1 96.19 319 GLN B N 1
ATOM 5148 C CA . GLN B 1 319 ? 2.803 -17.5 17.672 1 96.19 319 GLN B CA 1
ATOM 5149 C C . GLN B 1 319 ? 2.43 -18.656 16.734 1 96.19 319 GLN B C 1
ATOM 5151 O O . GLN B 1 319 ? 3.242 -19.547 16.484 1 96.19 319 GLN B O 1
ATOM 5156 N N . GLN B 1 320 ? 1.221 -18.672 16.281 1 96.06 320 GLN B N 1
ATOM 5157 C CA . GLN B 1 320 ? 0.794 -19.672 15.312 1 96.06 320 GLN B CA 1
ATOM 5158 C C . GLN B 1 320 ? 1.629 -19.594 14.039 1 96.06 320 GLN B C 1
ATOM 5160 O O . GLN B 1 320 ? 2.039 -20.625 13.5 1 96.06 320 GLN B O 1
ATOM 5165 N N . SER B 1 321 ? 1.853 -18.375 13.594 1 96.19 321 SER B N 1
ATOM 5166 C CA . SER B 1 321 ? 2.672 -18.172 12.406 1 96.19 321 SER B CA 1
ATOM 5167 C C . SER B 1 321 ? 4.109 -18.625 12.641 1 96.19 321 SER B C 1
ATOM 5169 O O . SER B 1 321 ? 4.738 -19.203 11.75 1 96.19 321 SER B O 1
ATOM 5171 N N . ASN B 1 322 ? 4.594 -18.328 13.836 1 96.25 322 ASN B N 1
ATOM 5172 C CA . ASN B 1 322 ? 5.938 -18.781 14.188 1 96.25 322 ASN B CA 1
ATOM 5173 C C . ASN B 1 322 ? 6.055 -20.297 14.156 1 96.25 322 ASN B C 1
ATOM 5175 O O . ASN B 1 322 ? 7.07 -20.828 13.711 1 96.25 322 ASN B O 1
ATOM 5179 N N . ALA B 1 323 ? 5.066 -21.016 14.664 1 94.31 323 ALA B N 1
ATOM 5180 C CA . ALA B 1 323 ? 5.059 -22.469 14.641 1 94.31 323 ALA B CA 1
ATOM 5181 C C . ALA B 1 323 ? 5.102 -22.984 13.203 1 94.31 323 ALA B C 1
ATOM 5183 O O . ALA B 1 323 ? 5.828 -23.953 12.906 1 94.31 323 ALA B O 1
ATOM 5184 N N . ALA B 1 324 ? 4.355 -22.375 12.352 1 92.81 324 ALA B N 1
ATOM 5185 C CA . ALA B 1 324 ? 4.352 -22.766 10.945 1 92.81 324 ALA B CA 1
ATOM 5186 C C . ALA B 1 324 ? 5.711 -22.5 10.305 1 92.81 324 ALA B C 1
ATOM 5188 O O . ALA B 1 324 ? 6.188 -23.297 9.492 1 92.81 324 ALA B O 1
ATOM 5189 N N . LEU B 1 325 ? 6.246 -21.344 10.602 1 93 325 LEU B N 1
ATOM 5190 C CA . LEU B 1 325 ? 7.562 -20.969 10.086 1 93 325 LEU B CA 1
ATOM 5191 C C . LEU B 1 325 ? 8.617 -22 10.508 1 93 325 LEU B C 1
ATOM 5193 O O . LEU B 1 325 ? 9.461 -22.391 9.703 1 93 325 LEU B O 1
ATOM 5197 N N . GLU B 1 326 ? 8.539 -22.438 11.734 1 91.06 326 GLU B N 1
ATOM 5198 C CA . GLU B 1 326 ? 9.477 -23.422 12.258 1 91.06 326 GLU B CA 1
ATOM 5199 C C . GLU B 1 326 ? 9.367 -24.734 11.492 1 91.06 326 GLU B C 1
ATOM 5201 O O . GLU B 1 326 ? 10.375 -25.391 11.234 1 91.06 326 GLU B O 1
ATOM 5206 N N . ARG B 1 327 ? 8.18 -25.109 11.133 1 86.81 327 ARG B N 1
ATOM 5207 C CA . ARG B 1 327 ? 7.973 -26.328 10.359 1 86.81 327 ARG B CA 1
ATOM 5208 C C . ARG B 1 327 ? 8.586 -26.203 8.969 1 86.81 327 ARG B C 1
ATOM 5210 O O . ARG B 1 327 ? 9.148 -27.172 8.445 1 86.81 327 ARG B O 1
ATOM 5217 N N . LEU B 1 328 ? 8.477 -25.047 8.461 1 83.31 328 LEU B N 1
ATOM 5218 C CA . LEU B 1 328 ? 9.023 -24.797 7.129 1 83.31 328 LEU B CA 1
ATOM 5219 C C . LEU B 1 328 ? 10.547 -24.844 7.16 1 83.31 328 LEU B C 1
ATOM 5221 O O . LEU B 1 328 ? 11.18 -25.281 6.199 1 83.31 328 LEU B O 1
ATOM 5225 N N . MET B 1 329 ? 11.078 -24.391 8.234 1 84.06 329 MET B N 1
ATOM 5226 C CA . MET B 1 329 ? 12.531 -24.297 8.359 1 84.06 329 MET B CA 1
ATOM 5227 C C . MET B 1 329 ? 13.141 -25.672 8.617 1 84.06 329 MET B C 1
ATOM 5229 O O . MET B 1 329 ? 14.328 -25.875 8.359 1 84.06 329 MET B O 1
ATOM 5233 N N . ARG B 1 330 ? 12.391 -26.609 9.102 1 75.88 330 ARG B N 1
ATOM 5234 C CA . ARG B 1 330 ? 12.891 -27.938 9.438 1 75.88 330 ARG B CA 1
ATOM 5235 C C . ARG B 1 330 ? 12.859 -28.859 8.219 1 75.88 330 ARG B C 1
ATOM 5237 O O . ARG B 1 330 ? 13.492 -29.906 8.219 1 75.88 330 ARG B O 1
ATOM 5244 N N . VAL B 1 331 ? 12.203 -28.453 7.16 1 64.19 331 VAL B N 1
ATOM 5245 C CA . VAL B 1 331 ? 12.148 -29.328 5.988 1 64.19 331 VAL B CA 1
ATOM 5246 C C . VAL B 1 331 ? 13.312 -29 5.055 1 64.19 331 VAL B C 1
ATOM 5248 O O . VAL B 1 331 ? 13.695 -27.844 4.898 1 64.19 331 VAL B O 1
#

Solvent-accessible surface area (backbone atoms only — not comparable to full-atom values): 33999 Å² total; per-residue (Å²): 108,10,72,67,59,54,49,52,49,52,48,49,50,45,48,50,44,36,68,68,30,66,67,43,43,50,20,49,50,50,39,41,43,22,64,69,57,44,28,53,60,57,26,7,62,72,71,74,44,51,44,65,54,46,51,47,35,39,50,49,43,22,58,72,69,69,49,62,39,55,40,81,50,100,87,52,60,42,66,27,75,62,22,49,52,48,37,53,51,44,50,54,48,45,51,47,43,48,54,44,43,52,49,56,66,36,67,83,47,54,64,47,29,39,32,22,31,51,35,53,36,66,49,47,48,43,58,46,42,36,64,51,39,71,77,38,70,67,50,34,45,33,45,39,66,45,78,70,83,78,60,68,88,50,91,46,78,58,60,35,36,40,42,62,35,72,61,79,50,83,88,36,40,57,44,80,35,30,69,43,29,33,40,60,26,19,9,58,67,44,31,61,77,56,58,26,65,74,28,74,84,43,51,44,81,34,31,40,30,27,26,36,40,66,31,84,87,39,50,50,54,41,68,59,50,53,51,26,63,76,67,74,44,86,62,85,68,42,73,44,50,37,36,21,57,29,51,47,55,20,45,51,24,7,45,48,46,54,28,39,12,69,35,44,48,73,52,42,43,68,42,44,75,69,56,38,28,40,58,35,44,77,87,56,62,58,41,75,46,84,38,29,33,29,43,31,29,65,54,92,45,76,66,49,70,68,53,45,52,51,50,54,51,47,35,53,54,21,47,54,49,39,54,51,50,52,57,57,54,72,94,106,10,72,67,59,53,49,51,49,50,47,48,50,44,47,50,43,36,70,68,30,68,67,41,43,50,19,48,50,50,40,41,44,23,63,68,56,45,27,54,58,57,26,8,63,72,71,74,42,50,44,64,54,44,50,48,36,40,50,49,43,23,58,73,70,69,47,63,39,57,40,82,51,99,89,50,61,40,66,26,76,60,23,48,51,50,37,53,50,44,51,55,48,43,50,46,43,46,54,44,42,52,49,56,67,36,68,82,46,55,65,46,28,39,33,22,32,51,36,52,36,65,50,45,48,43,59,46,42,36,63,50,39,69,76,39,70,68,51,34,45,33,45,40,67,44,77,70,84,78,60,69,86,49,92,46,77,59,59,34,37,40,42,62,35,73,62,78,51,84,89,37,39,57,44,80,35,31,69,43,29,34,41,58,26,19,8,58,67,44,31,60,77,56,58,26,65,72,29,75,85,42,50,44,81,34,33,40,29,25,26,36,40,66,30,83,86,38,50,51,55,42,67,60,50,53,52,25,62,77,67,72,45,86,61,85,68,41,74,43,49,37,36,20,58,28,52,46,55,20,46,51,25,7,45,47,47,54,28,38,12,69,34,45,49,75,51,41,43,67,41,44,75,69,56,38,28,38,58,36,45,78,86,57,60,58,40,76,46,83,37,30,33,30,43,32,30,65,52,92,46,78,66,49,71,66,53,43,53,50,51,54,52,47,35,54,54,20,48,53,49,40,53,52,50,51,56,57,54,72,96

Nearest PDB structures (foldseek):
  3szp-assembly1_B-2  TM=5.524E-01  e=1.317E-18  Vibrio cholerae
  9bce-assembly1_A  TM=6.476E-01  e=1.162E-13  Shewanella oneidensis
  1ixc-assembly1_A-2  TM=6.605E-01  e=3.674E-13  Cupriavidus necator
  6g4r-assembly1_A  TM=5.079E-01  e=1.313E-14  Corynebacterium glutamicum
  4x6g-assembly2_E  TM=5.114E-01  e=5.965E-13  Pseudomonas aeruginosa PAO1

Secondary structure (DSSP, 8-state):
--HHHHHHHHHHHHHHHHHH-HHHHHHHHHHHHHHHHT-HHHHHHHHT--HHHHHHHHHHHHHHHTS-SEEE-SS-EEE-HHHHHHHHHHHHHHHHHHHHHHHHH--SS-EEEEEE-HHHIIIIIHHHHHHHHHH-TT-EEEEEE-SSPP-TTSS---SEEEEEESSPPTTEEEEEEE--EEEEEB-HHHHHHTT-TT-GGGGGGSEEEEETTSSTT--TTHHHHHHHHHHT---TT--EEEEESSHHHHHHHHHTTS-EEEEEHHHHHHHHHTTSSB-S-TTSPPEEPS-EEEEEEETTS---HHHHHHHHHHHHHHHHHHHHHHHHHH-/--HHHHHHHHHHHHHHHHHH-HHHHHHHHHHHHHHHHT-HHHHHHHHT--HHHHHHHHHHHHHHHTS-SEEE-SS-EEE-HHHHHHHHHHHHHHHHHHHHHHHHH--SS-EEEEEE-HHHIIIIIHHHHHHHHHH-TT-EEEEEE-SSPP-TTSS---SEEEEEESSPPTTEEEEEEE--EEEEEB-HHHHHHTT-TT-GGGGGGSEEEEETTSSTT--TTHHHHHHHHHHT---TT--EEEEESSHHHHHHHHHTTS-EEEEEHHHHHHHHHTTSSB-S-TTSPPEEPS-EEEEEEETTS---HHHHHHHHHHHHHHHHHHHHHHHHHH-

Organism: NCBI:txid901

Sequence (662 aa):
MTLSDSKNRQRSRSIARVLNDDASLINIKTFAIAARYMSFKAAARHLGLTSGAVSHRIARLEKELGFPLFNRLTRAVSLTPEGERLRDVYLNAFQKIYEEITQLLQDDFSSLTIYAAPSLALAWLIPQLNDFQQRYPSMQLHVRTGNAPIDFHGDSTVDVALYYAESHVSGLTSRKFMDEATLPVCSPRYARQHDLTGHPENLPACTLLHDSAAWHYAATTAEWQEWADRNHVDISNCLNFITFDHTYGASVAASHGLGVALGRCTLIAPLLEEQKLVTPFPDLPPTTAYRSYYAAWPRHTSPSPKLQGFLDWLEEKGQQSNAALERLMRVMTLSDSKNRQRSRSIARVLNDDASLINIKTFAIAARYMSFKAAARHLGLTSGAVSHRIARLEKELGFPLFNRLTRAVSLTPEGERLRDVYLNAFQKIYEEITQLLQDDFSSLTIYAAPSLALAWLIPQLNDFQQRYPSMQLHVRTGNAPIDFHGDSTVDVALYYAESHVSGLTSRKFMDEATLPVCSPRYARQHDLTGHPENLPACTLLHDSAAWHYAATTAEWQEWADRNHVDISNCLNFITFDHTYGASVAASHGLGVALGRCTLIAPLLEEQKLVTPFPDLPPTTAYRSYYAAWPRHTSPSPKLQGFLDWLEEKGQQSNAALERLMRV

pLDDT: mean 79.95, std 17.92, range [29.34, 98.31]

Foldseek 3Di:
DDPVVVVVVVLVVLVVCLVVPPLSLVLLVLLLQCQVVQHLCVSCVVVVHHSVVSVVSQVVNCVSNVHHQWDPDPPGTHGDPVVVVSSVVCVVVVVLVCVVVVVVVVPPQAEAEEEEAPLCVPQPVVVCCVVVCVVVVSYHYHYHYDLDDDDQPPSDPHAKYKFWFLDDDPQWDKDFQAWWWKAKKAAPVLCVVQVLQQPLVSQLVWEEEFQCRAHPPAHRRRVVVVVCVVQVHDCVSNDHYHYDNYQNVSLVCRLVNRTMYIDICLRCVVCVVVRSMDGSNPVDATGTDSIGMMMIGRDVDDRDPSRVSVVVVSNVSNVVSRVVSVVRRVD/DDPVVVVVVVLVVLVVCLVVPPLSLVLLVLLLLCQVVQHLCVSCVVVVHHSVVSVVSQVVNCVSNVHHQWDPDPPGTHGDPVVVVSSVVCVVVVVLVCVVVVVVVVPPQAEAEEEEAPLCVPQPVVVCCVVVCVVVVSYHYHYHYDQDDDDQPPSDPHAKYKFWFLDDDPQWDKDFQAWWWKAKKAAPVLCVVQVLAQPLVSQLVWEEEFQCRAHPPAHRRRVVVVVCVVQVHDCVSNDHYHYDNYQNVSLVCRLVNRTMYIDICLRCVVCVVVRSMDGSNPVDATGTDSIGMMMIGRPVDDRDPSRVSVVVVSNVSNVVSRVVSVVRRVD

InterPro domains:
  IPR000847 LysR, HTH, N-terminal domain [PF00126] (28-84)
  IPR000847 LysR, HTH, N-terminal domain [PR00039] (40-51)
  IPR000847 LysR, HTH, N-terminal domain [PR00039] (51-61)
  IPR000847 LysR, HTH, N-terminal domain [PR00039] (61-72)
  IPR000847 LysR, HTH, N-terminal domain [PS50931] (28-80)
  IPR005119 LysR, substrate-binding [PF03466] (111-317)
  IPR036388 Winged helix-like DNA-binding domain superfamily [G3DSA:1.10.10.10] (24-111)
  IPR036390 Winged helix DNA-binding domain superfamily [SSF46785] (28-130)
  IPR058163 LysR-type transcriptional regulator, proteobacterial-type [PTHR30537] (23-324)